Protein AF-A0A4R5CZ06-F1 (afdb_monomer_lite)

Secondary structure (DSSP, 8-state):
-PPPPPTT-----HHHHHHHHHHHTPPPHHHHHHHHHHHHHHHHHHHHHT---SSHHHHHHHHHHHHHHHHHHHHHHHHS-GGGHHHHHHHHHHHHHHHHHHHHHHT-TTTTTS------S-HHHHHHHHHHHHHHHHHHHH-TT---TTS---S-HHHHHHHHHHHHHH-S-GGGHHHHHHHHHHHHHHHHHHHHHHTS---HHHHHHHHHHHHT-GGGT-TT---THHHHHHHHHHHHHHHHH--SHHHHHHHHHHHHHHHHTT-TTHHHHHHHHHHHHHHHH---SSHHHHHHHHHHHHHHHHHHHHHHHHHH--HHHHHHHHHHHS--GGGHHHHHHHHHH-S-SGGGGGGTTT-GGGGGGHHHHHHHHHHHHHHHHHHHTHHHHTSGGG--HHHHHHHHHHHHHHHSTT--HHHHHHHHHHHHHHHHHHH-HHHHHHHHHHHHHHHHHHHHHHHHHHTT--GGGG--

pLDDT: mean 82.9, std 16.6, range [28.89, 98.5]

Radius of gyration: 23.5 Å; chains: 1; bounding box: 61×63×67 Å

Sequence (472 aa):
MEKHITRNGIMINNGQLSTLMNRKLSYSVWEYILRLSTVALLALISFVLLSNKTNALNSFIWSSIAFLIITIFSTLILLKSPKWLWLFVSAYLIKLTIGLVHYLYFIDPLYFESSGGYKALTYEFESVFDGIITFANLKLDHGIFYFESSVIEASHPEILSLISIPFMFFGDYVLTISPINSFFSLLISINIFLISKYKYKFSDKTLKYIALVTAFFPITLLSSLLWRDVVGISFMSIGLTLIYFAKRSVTQYLMLIVACYLFYLHRSIYPILLLLAYVIDIVLNQNNKRKGIDLLYRILTIVFVIVLLPLIINLANTEANESMAGGIFNFNILILPVKILLGIIGPFPWINFLLYESIPAYAYQLQDYFQGTFNIAFVICFILFRKKYFKKENLNLLNLMGLFLIISGLFNSFMHMPYVAFGFMFLTPLLLTEINLSKFKKIYIYSFIALVLLNLIIIVVIGNLGISSLWK

Foldseek 3Di:
DDFDDDPPRDRDDPVNVVVVVLVVQADALVLQVVLVVVLVVLLLVLLVVLFDAPFQVSLLVSLLVSLLVSQQSSCCSLVVDCPCNCVLSVLLVQLLVLLVCLCCVQPNVCCRVDRLADDPLDPVLVLLLVLLQVLLVVCLVVNLPDDDPPPGPDQQSVLSNVVSSSCNRSHSHLSSQLSVLLNLLLLLLSLLLLCCCRVVVDDPVLSVQSSNCSSCPLLSSNRSDSDSQSNLLSLLSSLVSSLSNHPDLVSNLVSLVSNLVSNVSNPLCLNVLLLVLQLLQLVLPDDDPDPVVSVVSSVVSVVSSVVCVVVSVVSSDDPVNVVQVVLLVPDDPVCLVVLLLCLLQDDPDLVVLVCCVVNVSSSSCPSVNLNSLLSQLVVVLCVVQVVQCPDSVNSHSLLSSLVSQLVVLSSGNVNDSVSNSSSVSSCSSSSCVRPNPVRSVVSSVVSSVVSVVVSVCCCVPVPPPTVVNVVD

Structure (mmCIF, N/CA/C/O backbone):
data_AF-A0A4R5CZ06-F1
#
_entry.id   AF-A0A4R5CZ06-F1
#
loop_
_atom_site.group_PDB
_atom_site.id
_atom_site.type_symbol
_atom_site.label_atom_id
_atom_site.label_alt_id
_atom_site.label_comp_id
_atom_site.label_asym_id
_atom_site.label_entity_id
_atom_site.label_seq_id
_atom_site.pdbx_PDB_ins_code
_atom_site.Cartn_x
_atom_site.Cartn_y
_atom_site.Cartn_z
_atom_site.occupancy
_atom_site.B_iso_or_equiv
_atom_site.auth_seq_id
_atom_site.auth_comp_id
_atom_site.auth_asym_id
_atom_site.auth_atom_id
_atom_site.pdbx_PDB_model_num
ATOM 1 N N . MET A 1 1 ? -32.313 -16.278 30.819 1.00 38.03 1 MET A N 1
ATOM 2 C CA . MET A 1 1 ? -30.905 -16.405 31.261 1.00 38.03 1 MET A CA 1
ATOM 3 C C . MET A 1 1 ? -30.561 -17.888 31.192 1.00 38.03 1 MET A C 1
ATOM 5 O O . MET A 1 1 ? -30.726 -18.598 32.173 1.00 38.03 1 MET A O 1
ATOM 9 N N . GLU A 1 2 ? -30.236 -18.387 29.999 1.00 30.72 2 GLU A N 1
ATOM 10 C CA . GLU A 1 2 ? -30.085 -19.828 29.749 1.00 30.72 2 GLU A CA 1
ATOM 11 C C . GLU A 1 2 ? -28.685 -20.312 30.141 1.00 30.72 2 GLU A C 1
ATOM 13 O O . GLU A 1 2 ? -27.670 -19.745 29.728 1.00 30.72 2 GLU A O 1
ATOM 18 N N . LYS A 1 3 ? -28.641 -21.346 30.987 1.00 30.38 3 LYS A N 1
ATOM 19 C CA . LYS A 1 3 ? -27.424 -22.050 31.402 1.00 30.38 3 LYS A CA 1
ATOM 20 C C . LYS A 1 3 ? -27.294 -23.316 30.558 1.00 30.38 3 LYS A C 1
ATOM 22 O O . LYS A 1 3 ? -28.141 -24.197 30.658 1.00 30.38 3 LYS A O 1
ATOM 27 N N . HIS A 1 4 ? -26.223 -23.434 29.777 1.00 37.31 4 HIS A N 1
ATOM 28 C CA . HIS A 1 4 ? -25.844 -24.704 29.158 1.00 37.31 4 HIS A CA 1
ATOM 29 C C . HIS A 1 4 ? -24.922 -25.488 30.098 1.00 37.31 4 HIS A C 1
ATOM 31 O O . HIS A 1 4 ? -23.858 -25.005 30.481 1.00 37.31 4 HIS A O 1
ATOM 37 N N . ILE A 1 5 ? -25.339 -26.700 30.463 1.00 31.91 5 ILE A N 1
ATOM 38 C CA . ILE A 1 5 ? -24.552 -27.666 31.236 1.00 31.91 5 ILE A CA 1
ATOM 39 C C . ILE A 1 5 ? -23.864 -28.605 30.239 1.00 31.91 5 ILE A C 1
ATOM 41 O O . ILE A 1 5 ? -24.531 -29.272 29.451 1.00 31.91 5 ILE A O 1
ATOM 45 N N . THR A 1 6 ? -22.533 -28.670 30.258 1.00 44.94 6 THR A N 1
ATOM 46 C CA . THR A 1 6 ? -21.778 -29.715 29.546 1.00 44.94 6 THR A CA 1
ATOM 47 C C . THR A 1 6 ? -21.615 -30.961 30.417 1.00 44.94 6 THR A C 1
ATOM 49 O O . THR A 1 6 ? -21.548 -30.856 31.641 1.00 44.94 6 THR A O 1
ATOM 52 N N . ARG A 1 7 ? -21.486 -32.127 29.766 1.00 38.59 7 ARG A N 1
ATOM 53 C CA . ARG A 1 7 ? -21.519 -33.514 30.291 1.00 38.59 7 ARG A CA 1
ATOM 54 C C . ARG A 1 7 ? -20.593 -33.863 31.480 1.00 38.59 7 ARG A C 1
ATOM 56 O O . ARG A 1 7 ? -20.701 -34.968 31.986 1.00 38.59 7 ARG A O 1
ATOM 63 N N . ASN A 1 8 ? -19.754 -32.936 31.954 1.00 40.75 8 ASN A N 1
ATOM 64 C CA . ASN A 1 8 ? -18.817 -33.129 33.072 1.00 40.75 8 ASN A CA 1
ATOM 65 C C . ASN A 1 8 ? -19.073 -32.208 34.286 1.00 40.75 8 ASN A C 1
ATOM 67 O O . ASN A 1 8 ? -18.177 -32.013 35.097 1.00 40.75 8 ASN A O 1
ATOM 71 N N . GLY A 1 9 ? -20.255 -31.600 34.427 1.00 34.81 9 GLY A N 1
ATOM 72 C CA . GLY A 1 9 ? -20.656 -30.938 35.683 1.00 34.81 9 GLY A CA 1
ATOM 73 C C . GLY A 1 9 ? -19.870 -29.677 36.083 1.00 34.81 9 GLY A C 1
ATOM 74 O O . GLY A 1 9 ? -20.131 -29.103 37.136 1.00 34.81 9 GLY A O 1
ATOM 75 N N . ILE A 1 10 ? -18.945 -29.189 35.252 1.00 37.03 10 ILE A N 1
ATOM 76 C CA . ILE A 1 10 ? -18.236 -27.930 35.501 1.00 37.03 10 ILE A CA 1
ATOM 77 C C . ILE A 1 10 ? -19.128 -26.772 35.043 1.00 37.03 10 ILE A C 1
ATOM 79 O O . ILE A 1 10 ? -19.339 -26.567 33.846 1.00 37.03 10 ILE A O 1
ATOM 83 N N . MET A 1 11 ? -19.644 -25.993 35.998 1.00 36.28 11 MET A N 1
ATOM 84 C CA . MET A 1 11 ? -20.287 -24.706 35.724 1.00 36.28 11 MET A CA 1
ATOM 85 C C . MET A 1 11 ? -19.240 -23.711 35.211 1.00 36.28 11 MET A C 1
ATOM 87 O O . MET A 1 11 ? -18.587 -23.018 35.988 1.00 36.28 11 MET A O 1
ATOM 91 N N . ILE A 1 12 ? -19.076 -23.621 33.891 1.00 41.56 12 ILE A N 1
ATOM 92 C CA . ILE A 1 12 ? -18.281 -22.552 33.287 1.00 41.56 12 ILE A CA 1
ATOM 93 C C . ILE A 1 12 ? -19.164 -21.310 33.220 1.00 41.56 12 ILE A C 1
ATOM 95 O O . ILE A 1 12 ? -20.143 -21.252 32.480 1.00 41.56 12 ILE A O 1
ATOM 99 N N . ASN A 1 13 ? -18.815 -20.299 34.010 1.00 38.53 13 ASN A N 1
ATOM 100 C CA . ASN A 1 13 ? -19.482 -19.004 33.969 1.00 38.53 13 ASN A CA 1
ATOM 101 C C . ASN A 1 13 ? -19.377 -18.428 32.538 1.00 38.53 13 ASN A C 1
ATOM 103 O O . ASN A 1 13 ? -18.295 -18.451 31.951 1.00 38.53 13 ASN A O 1
ATOM 107 N N . ASN A 1 14 ? -20.443 -17.850 31.969 1.00 41.47 14 ASN A N 1
ATOM 108 C CA . ASN A 1 14 ? -20.413 -17.260 30.611 1.00 41.47 14 ASN A CA 1
ATOM 109 C C . ASN A 1 14 ? -19.284 -16.208 30.434 1.00 41.47 14 ASN A C 1
ATOM 111 O O . ASN A 1 14 ? -18.740 -16.013 29.342 1.00 41.47 14 ASN A O 1
ATOM 115 N N . GLY A 1 15 ? -18.851 -15.574 31.532 1.00 36.69 15 GLY A N 1
ATOM 116 C CA . GLY A 1 15 ? -17.662 -14.712 31.582 1.00 36.69 15 GLY A CA 1
ATOM 117 C C . GLY A 1 15 ? -16.321 -15.443 31.387 1.00 36.69 15 GLY A C 1
ATOM 118 O O . GLY A 1 15 ? -15.414 -14.895 30.764 1.00 36.69 15 GLY A O 1
ATOM 119 N N . GLN A 1 16 ? -16.186 -16.688 31.851 1.00 33.31 16 GLN A N 1
ATOM 120 C CA . GLN A 1 16 ? -14.999 -17.526 31.635 1.00 33.31 16 GLN A CA 1
ATOM 121 C C . GLN A 1 16 ? -14.945 -18.089 30.211 1.00 33.31 16 GLN A C 1
ATOM 123 O O . GLN A 1 16 ? -13.878 -18.105 29.603 1.00 33.31 16 GLN A O 1
ATOM 128 N N . LEU A 1 17 ? -16.091 -18.464 29.632 1.00 32.53 17 LEU A N 1
ATOM 129 C CA . LEU A 1 17 ? -16.148 -18.944 28.247 1.00 32.53 17 LEU A CA 1
ATOM 130 C C . LEU A 1 17 ? -15.784 -17.830 27.245 1.00 32.53 17 LEU A C 1
ATOM 132 O O . LEU A 1 17 ? -14.984 -18.042 26.335 1.00 32.53 17 LEU A O 1
ATOM 136 N N . SER A 1 18 ? -16.292 -16.609 27.457 1.00 36.97 18 SER A N 1
ATOM 137 C CA . SER A 1 18 ? -15.954 -15.440 26.629 1.00 36.97 18 SER A CA 1
ATOM 138 C C . SER A 1 18 ? -14.500 -14.976 26.789 1.00 36.97 18 SER A C 1
ATOM 140 O O . SER A 1 18 ? -13.892 -14.528 25.817 1.00 36.97 18 SER A O 1
ATOM 142 N N . THR A 1 19 ? -13.895 -15.117 27.973 1.00 36.94 19 THR A N 1
ATOM 143 C CA . THR A 1 19 ? -12.467 -14.813 28.191 1.00 36.94 19 THR A CA 1
ATOM 144 C C . THR A 1 19 ? -11.541 -15.899 27.635 1.00 36.94 19 THR A C 1
ATOM 146 O O . THR A 1 19 ? -10.504 -15.558 27.063 1.00 36.94 19 THR A O 1
ATOM 149 N N . LEU A 1 20 ? -11.926 -17.179 27.694 1.00 28.89 20 LEU A N 1
ATOM 150 C CA . LEU A 1 20 ? -11.224 -18.286 27.027 1.00 28.89 20 LEU A CA 1
ATOM 151 C C . LEU A 1 20 ? -11.308 -18.187 25.494 1.00 28.89 20 LEU A C 1
ATOM 153 O O . LEU A 1 20 ? -10.285 -18.326 24.821 1.00 28.89 20 LEU A O 1
ATOM 157 N N . MET A 1 21 ? -12.478 -17.859 24.932 1.00 32.56 21 MET A N 1
ATOM 158 C CA . MET A 1 21 ? -12.621 -17.591 23.493 1.00 32.56 21 MET A CA 1
ATOM 159 C C . MET A 1 21 ? -11.848 -16.336 23.061 1.00 32.56 21 MET A C 1
ATOM 161 O O . MET A 1 21 ? -11.168 -16.365 22.037 1.00 32.56 21 MET A O 1
ATOM 165 N N . ASN A 1 22 ? -11.862 -15.257 23.856 1.00 40.28 22 ASN A N 1
ATOM 166 C CA . ASN A 1 22 ? -11.060 -14.059 23.574 1.00 40.28 22 ASN A CA 1
ATOM 167 C C . ASN A 1 22 ? -9.542 -14.322 23.662 1.00 40.28 22 ASN A C 1
ATOM 169 O O . ASN A 1 22 ? -8.788 -13.680 22.934 1.00 40.28 22 ASN A O 1
ATOM 173 N N . ARG A 1 23 ? -9.075 -15.263 24.500 1.00 39.94 23 ARG A N 1
ATOM 174 C CA . ARG A 1 23 ? -7.659 -15.681 24.549 1.00 39.94 23 ARG A CA 1
ATOM 175 C C . ARG A 1 23 ? -7.237 -16.481 23.312 1.00 39.94 23 ARG A C 1
ATOM 177 O O . ARG A 1 23 ? -6.145 -16.242 22.808 1.00 39.94 23 ARG A O 1
ATOM 184 N N . LYS A 1 24 ? -8.099 -17.359 22.780 1.00 42.56 24 LYS A N 1
ATOM 185 C CA . LYS A 1 24 ? -7.827 -18.123 21.541 1.00 42.56 24 LYS A CA 1
ATOM 186 C C . LYS A 1 24 ? -7.844 -17.270 20.264 1.00 42.56 24 LYS A C 1
ATOM 188 O O . LYS A 1 24 ? -7.266 -17.675 19.262 1.00 42.56 24 LYS A O 1
ATOM 193 N N . LEU A 1 25 ? -8.473 -16.094 20.296 1.00 52.31 25 LEU A N 1
ATOM 194 C CA . LEU A 1 25 ? -8.629 -15.204 19.139 1.00 52.31 25 LEU A CA 1
ATOM 195 C C . LEU A 1 25 ? -7.724 -13.965 19.172 1.00 52.31 25 LEU A C 1
ATOM 197 O O . LEU A 1 25 ? -7.905 -13.087 18.340 1.00 52.31 25 LEU A O 1
ATOM 201 N N . SER A 1 26 ? -6.781 -13.832 20.110 1.00 63.50 26 SER A N 1
ATOM 202 C CA . SER A 1 26 ? -5.993 -12.597 20.207 1.00 63.50 26 SER A CA 1
ATOM 203 C C . SER A 1 26 ? -4.639 -12.715 19.514 1.00 63.50 26 SER A C 1
ATOM 205 O O . SER A 1 26 ? -3.826 -13.555 19.888 1.00 63.50 26 SER A O 1
ATOM 207 N N . TYR A 1 27 ? -4.388 -11.834 18.551 1.00 81.44 27 TYR A N 1
ATOM 208 C CA . TYR A 1 27 ? -3.060 -11.585 18.004 1.00 81.44 27 TYR A CA 1
ATOM 209 C C . TYR A 1 27 ? -2.334 -10.587 18.917 1.00 81.44 27 TYR A C 1
ATOM 211 O O . TYR A 1 27 ? -2.917 -9.569 19.297 1.00 81.44 27 TYR A O 1
ATOM 219 N N . SER A 1 28 ? -1.109 -10.892 19.347 1.00 91.38 28 SER A N 1
ATOM 220 C CA . SER A 1 28 ? -0.305 -9.947 20.139 1.00 91.38 28 SER A CA 1
ATOM 221 C C . SER A 1 28 ? 0.663 -9.177 19.246 1.00 91.38 28 SER A C 1
ATOM 223 O O . SER A 1 28 ? 1.092 -9.693 18.216 1.00 91.38 28 SER A O 1
ATOM 225 N N . VAL A 1 29 ? 1.034 -7.960 19.652 1.00 94.62 29 VAL A N 1
ATOM 226 C CA . VAL A 1 29 ? 2.010 -7.147 18.908 1.00 94.62 29 VAL A CA 1
ATOM 227 C C . VAL A 1 29 ? 3.356 -7.859 18.743 1.00 94.62 29 VAL A C 1
ATOM 229 O O . VAL A 1 29 ? 3.895 -7.898 17.646 1.00 94.62 29 VAL A O 1
ATOM 232 N N . TRP A 1 30 ? 3.858 -8.511 19.794 1.00 94.81 30 TRP A N 1
ATOM 233 C CA . TRP A 1 30 ? 5.133 -9.232 19.749 1.00 94.81 30 TRP A CA 1
ATOM 234 C C . TRP A 1 30 ? 5.083 -10.452 18.841 1.00 94.81 30 TRP A C 1
ATOM 236 O O . TRP A 1 30 ? 6.024 -10.718 18.104 1.00 94.81 30 TRP A O 1
ATOM 246 N N . GLU A 1 31 ? 3.956 -11.163 18.847 1.00 94.88 31 GLU A N 1
ATOM 247 C CA . GLU A 1 31 ? 3.745 -12.257 17.908 1.00 94.88 31 GLU A CA 1
ATOM 248 C C . GLU A 1 31 ? 3.709 -11.757 16.456 1.00 94.88 31 GLU A C 1
ATOM 250 O O . GLU A 1 31 ? 4.221 -12.432 15.567 1.00 94.88 31 GLU A O 1
ATOM 255 N N . TYR A 1 32 ? 3.130 -10.580 16.205 1.00 96.50 32 TYR A N 1
ATOM 256 C CA . TYR A 1 32 ? 3.140 -9.960 14.881 1.00 96.50 32 TYR A CA 1
ATOM 257 C C . TYR A 1 32 ? 4.533 -9.566 14.427 1.00 96.50 32 TYR A C 1
ATOM 259 O O . TYR A 1 32 ? 4.913 -9.937 13.322 1.00 96.50 32 TYR A O 1
ATOM 267 N N . ILE A 1 33 ? 5.299 -8.907 15.296 1.00 97.06 33 ILE A N 1
ATOM 268 C CA . ILE A 1 33 ? 6.692 -8.553 15.024 1.00 97.06 33 ILE A CA 1
ATOM 269 C C . ILE A 1 33 ? 7.495 -9.812 14.698 1.00 97.06 33 ILE A C 1
ATOM 271 O O . ILE A 1 33 ? 8.095 -9.873 13.636 1.00 97.06 33 ILE A O 1
ATOM 275 N N . LEU A 1 34 ? 7.432 -10.848 15.542 1.00 96.88 34 LEU A N 1
ATOM 276 C CA . LEU A 1 34 ? 8.171 -12.095 15.320 1.00 96.88 34 LEU A CA 1
ATOM 277 C C . LEU A 1 34 ? 7.847 -12.717 13.955 1.00 96.88 34 LEU A C 1
ATOM 279 O O . LEU A 1 34 ? 8.746 -13.095 13.208 1.00 96.88 34 LEU A O 1
ATOM 283 N N . ARG A 1 35 ? 6.557 -12.798 13.620 1.00 96.56 35 ARG A N 1
ATOM 284 C CA . ARG A 1 35 ? 6.080 -13.368 12.356 1.00 96.56 35 ARG A CA 1
ATOM 285 C C . ARG A 1 35 ? 6.487 -12.526 11.148 1.00 96.56 35 ARG A C 1
ATOM 287 O O . ARG A 1 35 ? 6.879 -13.095 10.135 1.00 96.56 35 ARG A O 1
ATOM 294 N N . LEU A 1 36 ? 6.430 -11.200 11.256 1.00 96.62 36 LEU A N 1
ATOM 295 C CA . LEU A 1 36 ? 6.887 -10.290 10.207 1.00 96.62 36 LEU A CA 1
ATOM 296 C C . LEU A 1 36 ? 8.408 -10.388 10.013 1.00 96.62 36 LEU A C 1
ATOM 298 O O . LEU A 1 36 ? 8.866 -10.471 8.879 1.00 96.62 36 LEU A O 1
ATOM 302 N N . SER A 1 37 ? 9.182 -10.482 11.097 1.00 96.69 37 SER A N 1
ATOM 303 C CA . SER A 1 37 ? 10.626 -10.735 11.042 1.00 96.69 37 SER A CA 1
ATOM 304 C C . SER A 1 37 ? 10.942 -12.088 10.401 1.00 96.69 37 SER A C 1
ATOM 306 O O . SER A 1 37 ? 11.886 -12.185 9.626 1.00 96.69 37 SER A O 1
ATOM 308 N N . THR A 1 38 ? 10.134 -13.125 10.659 1.00 96.62 38 THR A N 1
ATOM 309 C CA . THR A 1 38 ? 10.266 -14.419 9.965 1.00 96.62 38 THR A CA 1
ATOM 310 C C . THR A 1 38 ? 10.024 -14.272 8.463 1.00 96.62 38 THR A C 1
ATOM 312 O O . THR A 1 38 ? 10.781 -14.825 7.675 1.00 96.62 38 THR A O 1
ATOM 315 N N . VAL A 1 39 ? 9.011 -13.502 8.049 1.00 96.56 39 VAL A N 1
ATOM 316 C CA . VAL A 1 39 ? 8.754 -13.210 6.627 1.00 96.56 39 VAL A CA 1
ATOM 317 C C . VAL A 1 39 ? 9.926 -12.458 5.990 1.00 96.56 39 VAL A C 1
ATOM 319 O O . VAL A 1 39 ? 10.353 -12.830 4.902 1.00 96.56 39 VAL A O 1
ATOM 322 N N . ALA A 1 40 ? 10.478 -11.448 6.666 1.00 95.81 40 ALA A N 1
ATOM 323 C CA . ALA A 1 40 ? 11.633 -10.698 6.173 1.00 95.81 40 ALA A CA 1
ATOM 324 C C . ALA A 1 40 ? 12.883 -11.585 6.029 1.00 95.81 40 ALA A C 1
ATOM 326 O O . ALA A 1 40 ? 13.570 -11.528 5.012 1.00 95.81 40 ALA A O 1
ATOM 327 N N . LEU A 1 41 ? 13.143 -12.459 7.006 1.00 96.00 41 LEU A N 1
ATOM 328 C CA . LEU A 1 41 ? 14.238 -13.427 6.936 1.00 96.00 41 LEU A CA 1
ATOM 329 C C . LEU A 1 41 ? 14.035 -14.426 5.788 1.00 96.00 41 LEU A C 1
ATOM 331 O O . LEU A 1 41 ? 14.967 -14.695 5.036 1.00 96.00 41 LEU A O 1
ATOM 335 N N . LEU A 1 42 ? 12.814 -14.943 5.618 1.00 95.38 42 LEU A N 1
ATOM 336 C CA . LEU A 1 42 ? 12.468 -15.825 4.501 1.00 95.38 42 LEU A CA 1
ATOM 337 C C . LEU A 1 42 ? 12.636 -15.131 3.150 1.00 95.38 42 LEU A C 1
ATOM 339 O O . LEU A 1 42 ? 13.054 -15.785 2.197 1.00 95.38 42 LEU A O 1
ATOM 343 N N . ALA A 1 43 ? 12.344 -13.832 3.061 1.00 95.50 43 ALA A N 1
ATOM 344 C CA . ALA A 1 43 ? 12.586 -13.059 1.851 1.00 95.50 43 ALA A CA 1
ATOM 345 C C . ALA A 1 43 ? 14.078 -13.019 1.509 1.00 95.50 43 ALA A C 1
ATOM 347 O O . ALA A 1 43 ? 14.447 -13.409 0.406 1.00 95.50 43 ALA A O 1
ATOM 348 N N . LEU A 1 44 ? 14.937 -12.672 2.474 1.00 95.38 44 LEU A N 1
ATOM 349 C CA . LEU A 1 44 ? 16.391 -12.668 2.277 1.00 95.38 44 LEU A CA 1
ATOM 350 C C . LEU A 1 44 ? 16.930 -14.048 1.879 1.00 95.38 44 LEU A C 1
ATOM 352 O O . LEU A 1 44 ? 17.694 -14.153 0.925 1.00 95.38 44 LEU A O 1
ATOM 356 N N . ILE A 1 45 ? 16.492 -15.114 2.558 1.00 96.00 45 ILE A N 1
ATOM 357 C CA . ILE A 1 45 ? 16.879 -16.490 2.212 1.00 96.00 45 ILE A CA 1
ATOM 358 C C . ILE A 1 45 ? 16.427 -16.835 0.786 1.00 96.00 45 ILE A C 1
ATOM 360 O O . ILE A 1 45 ? 17.202 -17.397 0.017 1.00 96.00 45 ILE A O 1
ATOM 364 N N . SER A 1 46 ? 15.196 -16.475 0.413 1.00 96.44 46 SER A N 1
ATOM 365 C CA . SER A 1 46 ? 14.662 -16.739 -0.929 1.00 96.44 46 SER A CA 1
ATOM 366 C C . SER A 1 46 ? 15.443 -15.985 -2.005 1.00 96.44 46 SER A C 1
ATOM 368 O O . SER A 1 46 ? 15.718 -16.556 -3.054 1.00 96.44 46 SER A O 1
ATOM 370 N N . PHE A 1 47 ? 15.839 -14.735 -1.747 1.00 96.56 47 PHE A N 1
ATOM 371 C CA . PHE A 1 47 ? 16.647 -13.949 -2.682 1.00 96.56 47 PHE A CA 1
ATOM 372 C C . PHE A 1 47 ? 18.038 -14.549 -2.880 1.00 96.56 47 PHE A C 1
ATOM 374 O O . PHE A 1 47 ? 18.490 -14.658 -4.012 1.00 96.56 47 PHE A O 1
ATOM 381 N N . VAL A 1 48 ? 18.685 -15.007 -1.804 1.00 95.06 48 VAL A N 1
ATOM 382 C CA . VAL A 1 48 ? 19.993 -15.671 -1.890 1.00 95.06 48 VAL A CA 1
ATOM 383 C C . VAL A 1 48 ? 19.897 -16.988 -2.666 1.00 95.06 48 VAL A C 1
ATOM 385 O O . VAL A 1 48 ? 20.704 -17.225 -3.559 1.00 95.06 48 VAL A O 1
ATOM 388 N N . LEU A 1 49 ? 18.910 -17.837 -2.357 1.00 96.50 49 LEU A N 1
ATOM 389 C CA . LEU A 1 49 ? 18.777 -19.164 -2.974 1.00 96.50 49 LEU A CA 1
ATOM 390 C C . LEU A 1 49 ? 18.342 -19.118 -4.444 1.00 96.50 49 LEU A C 1
ATOM 392 O O . LEU A 1 49 ? 18.677 -20.025 -5.200 1.00 96.50 49 LEU A O 1
ATOM 396 N N . LEU A 1 50 ? 17.575 -18.098 -4.837 1.00 96.56 50 LEU A N 1
ATOM 397 C CA . LEU A 1 50 ? 16.996 -17.974 -6.180 1.00 96.56 50 LEU A CA 1
ATOM 398 C C . LEU A 1 50 ? 17.652 -16.866 -7.014 1.00 96.56 50 LEU A C 1
ATOM 400 O O . LEU A 1 50 ? 17.135 -16.518 -8.071 1.00 96.56 50 LEU A O 1
ATOM 404 N N . SER A 1 51 ? 18.769 -16.307 -6.545 1.00 95.69 51 SER A N 1
ATOM 405 C CA . SER A 1 51 ? 19.512 -15.236 -7.215 1.00 95.69 51 SER A CA 1
ATOM 406 C C . SER A 1 51 ? 19.859 -15.612 -8.659 1.00 95.69 51 SER A C 1
ATOM 408 O O . SER A 1 51 ? 20.524 -16.620 -8.908 1.00 95.69 51 SER A O 1
ATOM 410 N N . ASN A 1 52 ? 19.408 -14.806 -9.623 1.00 92.88 52 ASN A N 1
ATOM 411 C CA . ASN A 1 52 ? 19.726 -14.992 -11.035 1.00 92.88 52 ASN A CA 1
ATOM 412 C C . ASN A 1 52 ? 19.573 -13.676 -11.805 1.00 92.88 52 ASN A C 1
ATOM 414 O O . ASN A 1 52 ? 18.467 -13.162 -11.956 1.00 92.88 52 ASN A O 1
ATOM 418 N N . LYS A 1 53 ? 20.695 -13.182 -12.336 1.00 91.81 53 LYS A N 1
ATOM 419 C CA . LYS A 1 53 ? 20.799 -11.923 -13.088 1.00 91.81 53 LYS A CA 1
ATOM 420 C C . LYS A 1 53 ? 21.323 -12.103 -14.519 1.00 91.81 53 LYS A C 1
ATOM 422 O O . LYS A 1 53 ? 21.909 -11.191 -15.081 1.00 91.81 53 LYS A O 1
ATOM 427 N N . THR A 1 54 ? 21.191 -13.306 -15.083 1.00 91.56 54 THR A N 1
ATOM 428 C CA . THR A 1 54 ? 21.803 -13.656 -16.383 1.00 91.56 54 THR A CA 1
ATOM 429 C C . THR A 1 54 ? 21.182 -12.925 -17.572 1.00 91.56 54 THR A C 1
ATOM 431 O O . THR A 1 54 ? 21.896 -12.538 -18.491 1.00 91.56 54 THR A O 1
ATOM 434 N N . ASN A 1 55 ? 19.859 -12.768 -17.575 1.00 92.62 55 ASN A N 1
ATOM 435 C CA . ASN A 1 55 ? 19.107 -12.003 -18.564 1.00 92.62 55 ASN A CA 1
ATOM 436 C C . ASN A 1 55 ? 17.757 -11.562 -17.971 1.00 92.62 55 ASN A C 1
ATOM 438 O O . ASN A 1 55 ? 17.344 -12.051 -16.913 1.00 92.62 55 ASN A O 1
ATOM 442 N N . ALA A 1 56 ? 17.058 -10.667 -18.673 1.00 93.19 56 ALA A N 1
ATOM 443 C CA . ALA A 1 56 ? 15.792 -10.090 -18.225 1.00 93.19 56 ALA A CA 1
ATOM 444 C C . ALA A 1 56 ? 14.700 -11.146 -17.969 1.00 93.19 56 ALA A C 1
ATOM 446 O O . ALA A 1 56 ? 13.945 -11.044 -17.001 1.00 93.19 56 ALA A O 1
ATOM 447 N N . LEU A 1 57 ? 14.636 -12.191 -18.802 1.00 95.06 57 LEU A N 1
ATOM 448 C CA . LEU A 1 57 ? 13.653 -13.268 -18.663 1.00 95.06 57 LEU A CA 1
ATOM 449 C C . LEU A 1 57 ? 13.895 -14.094 -17.397 1.00 95.06 57 LEU A C 1
ATOM 451 O O . LEU A 1 57 ? 12.979 -14.302 -16.603 1.00 95.06 57 LEU A O 1
ATOM 455 N N . ASN A 1 58 ? 15.134 -14.533 -17.184 1.00 94.88 58 ASN A N 1
ATOM 456 C CA . ASN A 1 58 ? 15.528 -15.295 -16.007 1.00 94.88 58 ASN A CA 1
ATOM 457 C C . ASN A 1 58 ? 15.345 -14.463 -14.739 1.00 94.88 58 ASN A C 1
ATOM 459 O O . ASN A 1 58 ? 14.762 -14.959 -13.777 1.00 94.88 58 ASN A O 1
ATOM 463 N N . SER A 1 59 ? 15.768 -13.198 -14.752 1.00 95.88 59 SER A N 1
ATOM 464 C CA . SER A 1 59 ? 15.544 -12.266 -13.646 1.00 95.88 59 SER A CA 1
ATOM 465 C C . SER A 1 59 ? 14.064 -12.175 -13.276 1.00 95.88 59 SER A C 1
ATOM 467 O O . SER A 1 59 ? 13.690 -12.385 -12.117 1.00 95.88 59 SER A O 1
ATOM 469 N N . PHE A 1 60 ? 13.193 -11.960 -14.266 1.00 96.31 60 PHE A N 1
ATOM 470 C CA . PHE A 1 60 ? 11.754 -11.881 -14.051 1.00 96.31 60 PHE A CA 1
ATOM 471 C C . PHE A 1 60 ? 11.168 -13.191 -13.505 1.00 96.31 60 PHE A C 1
ATOM 473 O O . PHE A 1 60 ? 10.401 -13.165 -12.542 1.00 96.31 60 PHE A O 1
ATOM 480 N N . ILE A 1 61 ? 11.536 -14.345 -14.069 1.00 97.12 61 ILE A N 1
ATOM 481 C CA . ILE A 1 61 ? 11.032 -15.654 -13.623 1.00 97.12 61 ILE A CA 1
ATOM 482 C C . ILE A 1 61 ? 11.466 -15.939 -12.182 1.00 97.12 61 ILE A C 1
ATOM 484 O O . ILE A 1 61 ? 10.629 -16.267 -11.338 1.00 97.12 61 ILE A O 1
ATOM 488 N N . TRP A 1 62 ? 12.756 -15.800 -11.873 1.00 97.88 62 TRP A N 1
ATOM 489 C CA . TRP A 1 62 ? 13.291 -16.145 -10.557 1.00 97.88 62 TRP A CA 1
ATOM 490 C C . TRP A 1 62 ? 12.843 -15.169 -9.468 1.00 97.88 62 TRP A C 1
ATOM 492 O O . TRP A 1 62 ? 12.462 -15.615 -8.381 1.00 97.88 62 TRP A O 1
ATOM 502 N N . SER A 1 63 ? 12.771 -13.868 -9.766 1.00 97.69 63 SER A N 1
ATOM 503 C CA . SER A 1 63 ? 12.181 -12.887 -8.844 1.00 97.69 63 SER A CA 1
ATOM 504 C C . SER A 1 63 ? 10.694 -13.171 -8.601 1.00 97.69 63 SER A C 1
ATOM 506 O O . SER A 1 63 ? 10.244 -13.166 -7.453 1.00 97.69 63 SER A O 1
ATOM 508 N N . SER A 1 64 ? 9.932 -13.522 -9.641 1.00 98.25 64 SER A N 1
ATOM 509 C CA . SER A 1 64 ? 8.521 -13.914 -9.515 1.00 98.25 64 SER A CA 1
ATOM 510 C C . SER A 1 64 ? 8.332 -15.151 -8.634 1.00 98.25 64 SER A C 1
ATOM 512 O O . SER A 1 64 ? 7.451 -15.174 -7.775 1.00 98.25 64 SER A O 1
ATOM 514 N N . ILE A 1 65 ? 9.174 -16.177 -8.793 1.00 98.31 65 ILE A N 1
ATOM 515 C CA . ILE A 1 65 ? 9.133 -17.382 -7.950 1.00 98.31 65 ILE A CA 1
ATOM 516 C C . ILE A 1 65 ? 9.487 -17.035 -6.498 1.00 98.31 65 ILE A C 1
ATOM 518 O O . ILE A 1 65 ? 8.780 -17.461 -5.582 1.00 98.31 65 ILE A O 1
ATOM 522 N N . ALA A 1 66 ? 10.528 -16.228 -6.271 1.00 98.31 66 ALA A N 1
ATOM 523 C CA . ALA A 1 66 ? 10.926 -15.811 -4.930 1.00 98.31 66 ALA A CA 1
ATOM 524 C C . ALA A 1 66 ? 9.785 -15.077 -4.210 1.00 98.31 66 ALA A C 1
ATOM 526 O O . ALA A 1 66 ? 9.401 -15.449 -3.101 1.00 98.31 66 ALA A O 1
ATOM 527 N N . PHE A 1 67 ? 9.165 -14.089 -4.858 1.00 98.38 67 PHE A N 1
ATOM 528 C CA . PHE A 1 67 ? 8.048 -13.346 -4.272 1.00 98.38 67 PHE A CA 1
ATOM 529 C C . PHE A 1 67 ? 6.749 -14.155 -4.175 1.00 98.38 67 PHE A C 1
ATOM 531 O O . PHE A 1 67 ? 5.958 -13.915 -3.257 1.00 98.38 67 PHE A O 1
ATOM 538 N N . LEU A 1 68 ? 6.534 -15.157 -5.030 1.00 98.50 68 LEU A N 1
ATOM 539 C CA . LEU A 1 68 ? 5.444 -16.120 -4.867 1.00 98.50 68 LEU A CA 1
ATOM 540 C C . LEU A 1 68 ? 5.629 -16.955 -3.591 1.00 98.50 68 LEU A C 1
ATOM 542 O O . LEU A 1 68 ? 4.696 -17.074 -2.794 1.00 98.50 68 LEU A O 1
ATOM 546 N N . ILE A 1 69 ? 6.835 -17.483 -3.361 1.00 98.06 69 ILE A N 1
ATOM 547 C CA . ILE A 1 69 ? 7.186 -18.220 -2.139 1.00 98.06 69 ILE A CA 1
ATOM 548 C C . ILE A 1 69 ? 6.974 -17.325 -0.914 1.00 98.06 69 ILE A C 1
ATOM 550 O O . ILE A 1 69 ? 6.271 -17.711 0.024 1.00 98.06 69 ILE A O 1
ATOM 554 N N . ILE A 1 70 ? 7.491 -16.093 -0.948 1.00 98.06 70 ILE A N 1
ATOM 555 C CA . ILE A 1 70 ? 7.305 -15.116 0.132 1.00 98.06 70 ILE A CA 1
ATOM 556 C C . ILE A 1 70 ? 5.813 -14.843 0.363 1.00 98.06 70 ILE A C 1
ATOM 558 O O . ILE A 1 70 ? 5.378 -14.792 1.513 1.00 98.06 70 ILE A O 1
ATOM 562 N N . THR A 1 71 ? 4.996 -14.735 -0.688 1.00 98.25 71 THR A N 1
ATOM 563 C CA . THR A 1 71 ? 3.539 -14.542 -0.576 1.00 98.25 71 THR A CA 1
ATOM 564 C C . THR A 1 71 ? 2.850 -15.730 0.105 1.00 98.25 71 THR A C 1
ATOM 566 O O . THR A 1 71 ? 2.025 -15.533 1.006 1.00 98.25 71 THR A O 1
ATOM 569 N N . ILE A 1 72 ? 3.200 -16.964 -0.278 1.00 97.88 72 ILE A N 1
ATOM 570 C CA . ILE A 1 72 ? 2.677 -18.200 0.326 1.00 97.88 72 ILE A CA 1
ATOM 571 C C . ILE A 1 72 ? 2.983 -18.217 1.825 1.00 97.88 72 ILE A C 1
ATOM 573 O O . ILE A 1 72 ? 2.071 -18.336 2.651 1.00 97.88 72 ILE A O 1
ATOM 577 N N . PHE A 1 73 ? 4.256 -18.038 2.186 1.00 96.56 73 PHE A N 1
ATOM 578 C CA . PHE A 1 73 ? 4.686 -18.062 3.580 1.00 96.56 73 PHE A CA 1
ATOM 579 C C . PHE A 1 73 ? 4.107 -16.900 4.381 1.00 96.56 73 PHE A C 1
ATOM 581 O O . PHE A 1 73 ? 3.601 -17.124 5.478 1.00 96.56 73 PHE A O 1
ATOM 588 N N . SER A 1 74 ? 4.078 -15.686 3.828 1.00 97.00 74 SER A N 1
ATOM 589 C CA . SER A 1 74 ? 3.462 -14.522 4.479 1.00 97.00 74 SER A CA 1
ATOM 590 C C . SER A 1 74 ? 2.002 -14.782 4.814 1.00 97.00 74 SER A C 1
ATOM 592 O O . SER A 1 74 ? 1.566 -14.523 5.934 1.00 97.00 74 SER A O 1
ATOM 594 N N . THR A 1 75 ? 1.250 -15.370 3.883 1.00 96.69 75 THR A N 1
ATOM 595 C CA . THR A 1 75 ? -0.166 -15.678 4.095 1.00 96.69 75 THR A CA 1
ATOM 596 C C . THR A 1 75 ? -0.351 -16.722 5.197 1.00 96.69 75 THR A C 1
ATOM 598 O O . THR A 1 75 ? -1.154 -16.523 6.111 1.00 96.69 75 THR A O 1
ATOM 601 N N . LEU A 1 76 ? 0.415 -17.817 5.164 1.00 95.44 76 LEU A N 1
ATOM 602 C CA . LEU A 1 76 ? 0.329 -18.885 6.166 1.00 95.44 76 LEU A CA 1
ATOM 603 C C . LEU A 1 76 ? 0.761 -18.411 7.560 1.00 95.44 76 LEU A C 1
ATOM 605 O O . LEU A 1 76 ? 0.059 -18.655 8.547 1.00 95.44 76 LEU A O 1
ATOM 609 N N . ILE A 1 77 ? 1.891 -17.707 7.635 1.00 94.88 77 ILE A N 1
ATOM 610 C CA . ILE A 1 77 ? 2.507 -17.257 8.882 1.00 94.88 77 ILE A CA 1
ATOM 611 C C . ILE A 1 77 ? 1.687 -16.126 9.509 1.00 94.88 77 ILE A C 1
ATOM 613 O O . ILE A 1 77 ? 1.394 -16.199 10.704 1.00 94.88 77 ILE A O 1
ATOM 617 N N . LEU A 1 78 ? 1.288 -15.103 8.747 1.00 95.81 78 LEU A N 1
ATOM 618 C CA . LEU A 1 78 ? 0.586 -13.940 9.298 1.00 95.81 78 LEU A CA 1
ATOM 619 C C . LEU A 1 78 ? -0.897 -14.235 9.572 1.00 95.81 78 LEU A C 1
ATOM 621 O O . LEU A 1 78 ? -1.413 -13.872 10.628 1.00 95.81 78 LEU A O 1
ATOM 625 N N . LEU A 1 79 ? -1.608 -14.937 8.681 1.00 93.25 79 LEU A N 1
ATOM 626 C CA . LEU A 1 79 ? -3.049 -15.177 8.872 1.00 93.25 79 LEU A CA 1
ATOM 627 C C . LEU A 1 79 ? -3.369 -16.361 9.792 1.00 93.25 79 LEU A C 1
ATOM 629 O O . LEU A 1 79 ? -4.511 -16.465 10.264 1.00 93.25 79 LEU A O 1
ATOM 633 N N . LYS A 1 80 ? -2.389 -17.240 10.056 1.00 89.44 80 LYS A N 1
ATOM 634 C CA . LYS A 1 80 ? -2.533 -18.483 10.840 1.00 89.44 80 LYS A CA 1
ATOM 635 C C . LYS A 1 80 ? -3.634 -19.409 10.311 1.00 89.44 80 LYS A C 1
ATOM 637 O O . LYS A 1 80 ? -4.285 -20.118 11.078 1.00 89.44 80 LYS A O 1
ATOM 642 N N . SER A 1 81 ? -3.935 -19.343 9.016 1.00 85.62 81 SER A N 1
ATOM 643 C CA . SER A 1 81 ? -5.034 -20.109 8.435 1.00 85.62 81 SER A CA 1
ATOM 644 C C . SER A 1 81 ? -4.792 -20.375 6.951 1.00 85.62 81 SER A C 1
ATOM 646 O O . SER A 1 81 ? -4.739 -19.419 6.175 1.00 85.62 81 SER A O 1
ATOM 648 N N . PRO A 1 82 ? -4.727 -21.653 6.529 1.00 90.81 82 PRO A N 1
ATOM 649 C CA . PRO A 1 82 ? -4.522 -22.002 5.125 1.00 90.81 82 PRO A CA 1
ATOM 650 C C . PRO A 1 82 ? -5.741 -21.676 4.252 1.00 90.81 82 PRO A C 1
ATOM 652 O O . PRO A 1 82 ? -5.615 -21.578 3.038 1.00 90.81 82 PRO A O 1
ATOM 655 N N . LYS A 1 83 ? -6.917 -21.441 4.856 1.00 93.19 83 LYS A N 1
ATOM 656 C CA . LYS A 1 83 ? -8.172 -21.122 4.153 1.00 93.19 83 LYS A CA 1
ATOM 657 C C . LYS A 1 83 ? -8.038 -19.945 3.180 1.00 93.19 83 LYS A C 1
ATOM 659 O O . LYS A 1 83 ? -8.744 -19.898 2.178 1.00 93.19 83 LYS A O 1
ATOM 664 N N . TRP A 1 84 ? -7.164 -18.992 3.489 1.00 94.81 84 TRP A N 1
ATOM 665 C CA . TRP A 1 84 ? -6.988 -17.768 2.708 1.00 94.81 84 TRP A CA 1
ATOM 666 C C . TRP A 1 84 ? -5.831 -17.851 1.710 1.00 94.81 84 TRP A C 1
ATOM 668 O O . TRP A 1 84 ? -5.703 -16.951 0.888 1.00 94.81 84 TRP A O 1
ATOM 678 N N . LEU A 1 85 ? -5.028 -18.923 1.746 1.00 96.56 85 LEU A N 1
ATOM 679 C CA . LEU A 1 85 ? -3.815 -19.070 0.938 1.00 96.56 85 LEU A CA 1
ATOM 680 C C . LEU A 1 85 ? -4.087 -18.835 -0.547 1.00 96.56 85 LEU A C 1
ATOM 682 O O . LEU A 1 85 ? -3.492 -17.951 -1.155 1.00 96.56 85 LEU A O 1
ATOM 686 N N . TRP A 1 86 ? -5.038 -19.580 -1.106 1.00 96.44 86 TRP A N 1
ATOM 687 C CA . TRP A 1 86 ? -5.335 -19.520 -2.532 1.00 96.44 86 TRP A CA 1
ATOM 688 C C . TRP A 1 86 ? -5.889 -18.169 -2.980 1.00 96.44 86 TRP A C 1
ATOM 690 O O . TRP A 1 86 ? -5.629 -17.769 -4.103 1.00 96.44 86 TRP A O 1
ATOM 700 N N . LEU A 1 87 ? -6.571 -17.416 -2.108 1.00 97.25 87 LEU A N 1
ATOM 701 C CA . LEU A 1 87 ? -7.004 -16.059 -2.452 1.00 97.25 87 LEU A CA 1
ATOM 702 C C . LEU A 1 87 ? -5.794 -15.156 -2.719 1.00 97.25 87 LEU A C 1
ATOM 704 O O . LEU A 1 87 ? -5.763 -14.473 -3.738 1.00 97.25 87 LEU A O 1
ATOM 708 N N . PHE A 1 88 ? -4.803 -15.167 -1.825 1.00 98.06 88 PHE A N 1
ATOM 709 C CA . PHE A 1 88 ? -3.615 -14.320 -1.952 1.00 98.06 88 PHE A CA 1
ATOM 710 C C . PHE A 1 88 ? -2.657 -14.820 -3.039 1.00 98.06 88 PHE A C 1
ATOM 712 O O . PHE A 1 88 ? -2.130 -14.006 -3.789 1.00 98.06 88 PHE A O 1
ATOM 719 N N . VAL A 1 89 ? -2.496 -16.137 -3.195 1.00 98.00 89 VAL A N 1
ATOM 720 C CA . VAL A 1 89 ? -1.701 -16.726 -4.286 1.00 98.00 89 VAL A CA 1
ATOM 721 C C . VAL A 1 89 ? -2.308 -16.401 -5.651 1.00 98.00 89 VAL A C 1
ATOM 723 O O . VAL A 1 89 ? -1.605 -15.912 -6.530 1.00 98.00 89 VAL A O 1
ATOM 726 N N . SER A 1 90 ? -3.616 -16.603 -5.834 1.00 98.06 90 SER A N 1
ATOM 727 C CA . SER A 1 90 ? -4.277 -16.249 -7.094 1.00 98.06 90 SER A CA 1
ATOM 728 C C . SER A 1 90 ? -4.214 -14.748 -7.360 1.00 98.06 90 SER A C 1
ATOM 730 O O . SER A 1 90 ? -3.969 -14.349 -8.493 1.00 98.06 90 SER A O 1
ATOM 732 N N . ALA A 1 91 ? -4.385 -13.907 -6.334 1.00 98.00 91 ALA A N 1
ATOM 733 C CA . ALA A 1 91 ? -4.249 -12.464 -6.494 1.00 98.00 91 ALA A CA 1
ATOM 734 C C . ALA A 1 91 ? -2.827 -12.055 -6.904 1.00 98.00 91 ALA A C 1
ATOM 736 O O . ALA A 1 91 ? -2.683 -11.205 -7.774 1.00 98.00 91 ALA A O 1
ATOM 737 N N . TYR A 1 92 ? -1.793 -12.687 -6.342 1.00 98.50 92 TYR A N 1
ATOM 738 C CA . TYR A 1 92 ? -0.404 -12.445 -6.735 1.00 98.50 92 TYR A CA 1
ATOM 739 C C . TYR A 1 92 ? -0.189 -12.756 -8.215 1.00 98.50 92 TYR A C 1
ATOM 741 O O . TYR A 1 92 ? 0.248 -11.888 -8.965 1.00 98.50 92 TYR A O 1
ATOM 749 N N . LEU A 1 93 ? -0.567 -13.966 -8.641 1.00 98.31 93 LEU A N 1
ATOM 750 C CA . LEU A 1 93 ? -0.386 -14.413 -10.021 1.00 98.31 93 LEU A CA 1
ATOM 751 C C . LEU A 1 93 ? -1.151 -13.524 -11.005 1.00 98.31 93 LEU A C 1
ATOM 753 O O . LEU A 1 93 ? -0.576 -13.080 -11.989 1.00 98.31 93 LEU A O 1
ATOM 757 N N . ILE A 1 94 ? -2.411 -13.189 -10.712 1.00 97.88 94 ILE A N 1
ATOM 758 C CA . ILE A 1 94 ? -3.217 -12.322 -11.581 1.00 97.88 94 ILE A CA 1
ATOM 759 C C . ILE A 1 94 ? -2.583 -10.930 -11.710 1.00 97.88 94 ILE A C 1
ATOM 761 O O . ILE A 1 94 ? -2.482 -10.413 -12.818 1.00 97.88 94 ILE A O 1
ATOM 765 N N . LYS A 1 95 ? -2.129 -10.320 -10.609 1.00 96.06 95 LYS A N 1
ATOM 766 C CA . LYS A 1 95 ? -1.504 -8.984 -10.636 1.00 96.06 95 LYS A CA 1
ATOM 767 C C . LYS A 1 95 ? -0.159 -8.976 -11.350 1.00 96.06 95 LYS A C 1
ATOM 769 O O . LYS A 1 95 ? 0.151 -8.017 -12.056 1.00 96.06 95 LYS A O 1
ATOM 774 N N . LEU A 1 96 ? 0.625 -10.035 -11.176 1.00 97.12 96 LEU A N 1
ATOM 775 C CA . LEU A 1 96 ? 1.883 -10.223 -11.882 1.00 97.12 96 LEU A CA 1
ATOM 776 C C . LEU A 1 96 ? 1.632 -10.363 -13.390 1.00 97.12 96 LEU A C 1
ATOM 778 O O . LEU A 1 96 ? 2.248 -9.654 -14.176 1.00 97.12 96 LEU A O 1
ATOM 782 N N . THR A 1 97 ? 0.668 -11.197 -13.795 1.00 96.94 97 THR A N 1
ATOM 783 C CA . THR A 1 97 ? 0.297 -11.368 -15.207 1.00 96.94 97 THR A CA 1
ATOM 784 C C . THR A 1 97 ? -0.237 -10.076 -15.819 1.00 96.94 97 THR A C 1
ATOM 786 O O . THR A 1 97 ? 0.198 -9.707 -16.903 1.00 96.94 97 THR A O 1
ATOM 789 N N . ILE A 1 98 ? -1.139 -9.361 -15.138 1.00 94.94 98 ILE A N 1
ATOM 790 C CA . ILE A 1 98 ? -1.667 -8.080 -15.631 1.00 94.94 98 ILE A CA 1
ATOM 791 C C . ILE A 1 98 ? -0.535 -7.058 -15.793 1.00 94.94 98 ILE A C 1
ATOM 793 O O . ILE A 1 98 ? -0.476 -6.389 -16.819 1.00 94.94 98 ILE A O 1
ATOM 797 N N . GLY A 1 99 ? 0.372 -6.948 -14.815 1.00 93.56 99 GLY A N 1
ATOM 798 C CA . GLY A 1 99 ? 1.522 -6.044 -14.901 1.00 93.56 99 GLY A CA 1
ATOM 799 C C . GLY A 1 99 ? 2.476 -6.407 -16.038 1.00 93.56 99 GLY A C 1
ATOM 800 O O . GLY A 1 99 ? 2.881 -5.530 -16.793 1.00 93.56 99 GLY A O 1
ATOM 801 N N . LEU A 1 100 ? 2.782 -7.696 -16.208 1.00 94.81 100 LEU A N 1
ATOM 802 C CA . LEU A 1 100 ? 3.616 -8.182 -17.306 1.00 94.81 100 LEU A CA 1
ATOM 803 C C . LEU A 1 100 ? 2.991 -7.869 -18.669 1.00 94.81 100 LEU A C 1
ATOM 805 O O . LEU A 1 100 ? 3.652 -7.288 -19.523 1.00 94.81 100 LEU A O 1
ATOM 809 N N . VAL A 1 101 ? 1.714 -8.219 -18.864 1.00 94.12 101 VAL A N 1
ATOM 810 C CA . VAL A 1 101 ? 0.988 -7.952 -20.116 1.00 94.12 101 VAL A CA 1
ATOM 811 C C . VAL A 1 101 ? 0.940 -6.456 -20.393 1.00 94.12 101 VAL A C 1
ATOM 813 O O . VAL A 1 101 ? 1.211 -6.042 -21.513 1.00 94.12 101 VAL A O 1
ATOM 816 N N . HIS A 1 102 ? 0.645 -5.644 -19.377 1.00 90.88 102 HIS A N 1
ATOM 817 C CA . HIS A 1 102 ? 0.643 -4.194 -19.509 1.00 90.88 102 HIS A CA 1
ATOM 818 C C . HIS A 1 102 ? 2.006 -3.672 -19.985 1.00 90.88 102 HIS A C 1
ATOM 820 O O . HIS A 1 102 ? 2.071 -2.897 -20.934 1.00 90.88 102 HIS A O 1
ATOM 826 N N . TYR A 1 103 ? 3.099 -4.111 -19.361 1.00 89.75 103 TYR A N 1
ATOM 827 C CA . TYR A 1 103 ? 4.434 -3.644 -19.724 1.00 89.75 103 TYR A CA 1
ATOM 828 C C . TYR A 1 103 ? 4.847 -4.084 -21.133 1.00 89.75 103 TYR A C 1
ATOM 830 O O . TYR A 1 103 ? 5.272 -3.260 -21.937 1.00 89.75 103 TYR A O 1
ATOM 838 N N . LEU A 1 104 ? 4.678 -5.365 -21.464 1.00 90.50 104 LEU A N 1
ATOM 839 C CA . LEU A 1 104 ? 5.061 -5.874 -22.780 1.00 90.50 104 LEU A CA 1
ATOM 840 C C . LEU A 1 104 ? 4.202 -5.279 -23.898 1.00 90.50 104 LEU A C 1
ATOM 842 O O . LEU A 1 104 ? 4.710 -4.995 -24.972 1.00 90.50 104 LEU A O 1
ATOM 846 N N . TYR A 1 105 ? 2.906 -5.074 -23.663 1.00 87.81 105 TYR A N 1
ATOM 847 C CA . TYR A 1 105 ? 2.017 -4.556 -24.699 1.00 87.81 105 TYR A CA 1
ATOM 848 C C . TYR A 1 105 ? 2.187 -3.049 -24.917 1.00 87.81 105 TYR A C 1
ATOM 850 O O . TYR A 1 105 ? 2.260 -2.602 -26.057 1.00 87.81 105 TYR A O 1
ATOM 858 N N . PHE A 1 106 ? 2.246 -2.258 -23.840 1.00 82.25 106 PHE A N 1
ATOM 859 C CA . PHE A 1 106 ? 2.196 -0.797 -23.948 1.00 82.25 106 PHE A CA 1
ATOM 860 C C . PHE A 1 106 ? 3.565 -0.105 -23.910 1.00 82.25 106 PHE A C 1
ATOM 862 O O . PHE A 1 106 ? 3.638 1.074 -24.247 1.00 82.25 106 PHE A O 1
ATOM 869 N N . ILE A 1 107 ? 4.629 -0.782 -23.461 1.00 83.12 107 ILE A N 1
ATOM 870 C CA . ILE A 1 107 ? 5.911 -0.127 -23.146 1.00 83.12 107 ILE A CA 1
ATOM 871 C C . ILE A 1 107 ? 7.063 -0.741 -23.924 1.00 83.12 107 ILE A C 1
ATOM 873 O O . ILE A 1 107 ? 7.742 -0.040 -24.674 1.00 83.12 107 ILE A O 1
ATOM 877 N N . ASP A 1 108 ? 7.311 -2.036 -23.735 1.00 85.50 108 ASP A N 1
ATOM 878 C CA . ASP A 1 108 ? 8.430 -2.706 -24.388 1.00 85.50 108 ASP A CA 1
ATOM 879 C C . ASP A 1 108 ? 8.094 -4.145 -24.808 1.00 85.50 108 ASP A C 1
ATOM 881 O O . ASP A 1 108 ? 8.339 -5.089 -24.051 1.00 85.50 108 ASP A O 1
ATOM 885 N N . PRO A 1 109 ? 7.580 -4.339 -26.038 1.00 87.12 109 PRO A N 1
ATOM 886 C CA . PRO A 1 109 ? 7.274 -5.666 -26.573 1.00 87.12 109 PRO A CA 1
ATOM 887 C C . PRO A 1 109 ? 8.491 -6.582 -26.699 1.00 87.12 109 PRO A C 1
ATOM 889 O O . PRO A 1 109 ? 8.348 -7.800 -26.634 1.00 87.12 109 PRO A O 1
ATOM 892 N N . LEU A 1 110 ? 9.688 -6.006 -26.856 1.00 88.94 110 LEU A N 1
ATOM 893 C CA . LEU A 1 110 ? 10.943 -6.739 -27.041 1.00 88.94 110 LEU A CA 1
ATOM 894 C C . LEU A 1 110 ? 11.762 -6.820 -25.747 1.00 88.94 110 LEU A C 1
ATOM 896 O O . LEU A 1 110 ? 12.948 -7.131 -25.790 1.00 88.94 110 LEU A O 1
ATOM 900 N N . TYR A 1 111 ? 11.153 -6.551 -24.588 1.00 90.62 111 TYR A N 1
ATOM 901 C CA . TYR A 1 111 ? 11.846 -6.467 -23.299 1.00 90.62 111 TYR A CA 1
ATOM 902 C C . TYR A 1 111 ? 12.751 -7.669 -22.988 1.00 90.62 111 TYR A C 1
ATOM 904 O O . TYR A 1 111 ? 13.868 -7.506 -22.504 1.00 90.62 111 TYR A O 1
ATOM 912 N N . PHE A 1 112 ? 12.281 -8.888 -23.268 1.00 92.25 112 PHE A N 1
ATOM 913 C CA . PHE A 1 112 ? 13.047 -10.109 -22.994 1.00 92.25 112 PHE A CA 1
ATOM 914 C C . PHE A 1 112 ? 14.113 -10.425 -24.048 1.00 92.25 112 PHE A C 1
ATOM 916 O O . PHE A 1 112 ? 14.979 -11.260 -23.794 1.00 92.25 112 PHE A O 1
ATOM 923 N N . GLU A 1 113 ? 14.053 -9.767 -25.204 1.00 87.00 113 GLU A N 1
ATOM 924 C CA . GLU A 1 113 ? 15.027 -9.886 -26.293 1.00 87.00 113 GLU A CA 1
ATOM 925 C C . GLU A 1 113 ? 16.067 -8.750 -26.256 1.00 87.00 113 GLU A C 1
ATOM 927 O O . GLU A 1 113 ? 17.114 -8.845 -26.896 1.00 87.00 113 GLU A O 1
ATOM 932 N N . SER A 1 114 ? 15.795 -7.680 -25.501 1.00 81.69 114 SER A N 1
ATOM 933 C CA . SER A 1 114 ? 16.640 -6.492 -25.359 1.00 81.69 114 SER A CA 1
ATOM 934 C C . SER A 1 114 ? 17.529 -6.545 -24.104 1.00 81.69 114 SER A C 1
ATOM 936 O O . SER A 1 114 ? 17.629 -7.563 -23.417 1.00 81.69 114 SER A O 1
ATOM 938 N N . SER A 1 115 ? 18.197 -5.430 -23.779 1.00 74.56 115 SER A N 1
ATOM 939 C CA . SER A 1 115 ? 19.005 -5.297 -22.557 1.00 74.56 115 SER A CA 1
ATOM 940 C C . SER A 1 115 ? 18.182 -5.369 -21.264 1.00 74.56 115 SER A C 1
ATOM 942 O O . SER A 1 115 ? 18.765 -5.497 -20.191 1.00 74.56 115 SER A O 1
ATOM 944 N N . GLY A 1 116 ? 16.847 -5.271 -21.340 1.00 69.69 116 GLY A N 1
ATOM 945 C CA . GLY A 1 116 ? 15.942 -5.294 -20.185 1.00 69.69 116 GLY A CA 1
ATOM 946 C C . GLY A 1 116 ? 16.053 -4.084 -19.244 1.00 69.69 116 GLY A C 1
ATOM 947 O O . GLY A 1 116 ? 15.469 -4.099 -18.152 1.00 69.69 116 GLY A O 1
ATOM 948 N N . GLY A 1 117 ? 16.801 -3.056 -19.661 1.00 69.31 117 GLY A N 1
ATOM 949 C CA . GLY A 1 117 ? 16.917 -1.774 -18.971 1.00 69.31 117 GLY A CA 1
ATOM 950 C C . GLY A 1 117 ? 15.654 -0.919 -19.104 1.00 69.31 117 GLY A C 1
ATOM 951 O O . GLY A 1 117 ? 14.735 -1.237 -19.861 1.00 69.31 117 GLY A O 1
ATOM 952 N N . TYR A 1 118 ? 15.595 0.178 -18.349 1.00 69.25 118 TYR A N 1
ATOM 953 C CA . TYR A 1 118 ? 14.459 1.093 -18.404 1.00 69.25 118 TYR A CA 1
ATOM 954 C C . TYR A 1 118 ? 14.453 1.918 -19.683 1.00 69.25 118 TYR A C 1
ATOM 956 O O . TYR A 1 118 ? 15.408 2.621 -19.995 1.00 69.25 118 TYR A O 1
ATOM 964 N N . LYS A 1 119 ? 13.338 1.858 -20.415 1.00 69.25 119 LYS A N 1
ATOM 965 C CA . LYS A 1 119 ? 13.020 2.847 -21.442 1.00 69.25 119 LYS A CA 1
ATOM 966 C C . LYS A 1 119 ? 12.424 4.057 -20.735 1.00 69.25 119 LYS A C 1
ATOM 968 O O . LYS A 1 119 ? 11.352 3.941 -20.148 1.00 69.25 119 LYS A O 1
ATOM 973 N N . ALA A 1 120 ? 13.123 5.188 -20.762 1.00 60.50 120 ALA A N 1
ATOM 974 C CA . ALA A 1 120 ? 12.683 6.412 -20.104 1.00 60.50 120 ALA A CA 1
ATOM 975 C C . ALA A 1 120 ? 11.333 6.888 -20.669 1.00 60.50 120 ALA A C 1
ATOM 977 O O . ALA A 1 120 ? 11.242 7.342 -21.808 1.00 60.50 120 ALA A O 1
ATOM 978 N N . LEU A 1 121 ? 10.267 6.750 -19.873 1.00 62.78 121 LEU A N 1
ATOM 979 C CA . LEU A 1 121 ? 8.916 7.211 -20.228 1.00 62.78 121 LEU A CA 1
ATOM 980 C C . LEU A 1 121 ? 8.641 8.617 -19.683 1.00 62.78 121 LEU A C 1
ATOM 982 O O . LEU A 1 121 ? 7.994 9.422 -20.347 1.00 62.78 121 LEU A O 1
ATOM 986 N N . THR A 1 122 ? 9.142 8.913 -18.479 1.00 63.72 122 THR A N 1
ATOM 987 C CA . THR A 1 122 ? 9.207 10.258 -17.890 1.00 63.72 122 THR A CA 1
ATOM 988 C C . THR A 1 122 ? 10.424 10.356 -16.965 1.00 63.72 122 THR A C 1
ATOM 990 O O . THR A 1 122 ? 10.866 9.346 -16.410 1.00 63.72 122 THR A O 1
ATOM 993 N N . TYR A 1 123 ? 10.908 11.582 -16.755 1.00 59.44 123 TYR A N 1
ATOM 994 C CA . TYR A 1 123 ? 12.048 11.892 -15.883 1.00 59.44 123 TYR A CA 1
ATOM 995 C C . TYR A 1 123 ? 11.858 11.412 -14.425 1.00 59.44 123 TYR A C 1
ATOM 997 O O . TYR A 1 123 ? 12.798 10.955 -13.777 1.00 59.44 123 TYR A O 1
ATOM 1005 N N . GLU A 1 124 ? 10.625 11.449 -13.901 1.00 62.62 124 GLU A N 1
ATOM 1006 C CA . GLU A 1 124 ? 10.328 11.010 -12.526 1.00 62.62 124 GLU A CA 1
ATOM 1007 C C . GLU A 1 124 ? 10.536 9.499 -12.344 1.00 62.62 124 GLU A C 1
ATOM 1009 O O . GLU A 1 124 ? 11.129 9.063 -11.363 1.00 62.62 124 GLU A O 1
ATOM 1014 N N . PHE A 1 125 ? 10.094 8.683 -13.299 1.00 73.75 125 PHE A N 1
ATOM 1015 C CA . PHE A 1 125 ? 10.292 7.235 -13.222 1.00 73.75 125 PHE A CA 1
ATOM 1016 C C . PHE A 1 125 ? 11.749 6.817 -13.444 1.00 73.75 125 PHE A C 1
ATOM 1018 O O . PHE A 1 125 ? 12.199 5.838 -12.852 1.00 73.75 125 PHE A O 1
ATOM 1025 N N . GLU A 1 126 ? 12.463 7.548 -14.300 1.00 76.44 126 GLU A N 1
ATOM 1026 C CA . GLU A 1 126 ? 13.880 7.321 -14.588 1.00 76.44 126 GLU A CA 1
ATOM 1027 C C . GLU A 1 126 ? 14.727 7.547 -13.331 1.00 76.44 126 GLU A C 1
ATOM 1029 O O . GLU A 1 126 ? 15.376 6.618 -12.863 1.00 76.44 126 GLU A O 1
ATOM 1034 N N . SER A 1 127 ? 14.580 8.707 -12.680 1.00 78.12 127 SER A N 1
ATOM 1035 C CA . SER A 1 127 ? 15.271 9.009 -11.414 1.00 78.12 127 SER A CA 1
ATOM 1036 C C . SER A 1 127 ? 14.997 7.993 -10.293 1.00 78.12 127 SER A C 1
ATOM 1038 O O . SER A 1 127 ? 15.894 7.666 -9.513 1.00 78.12 127 SER A O 1
ATOM 1040 N N . VAL A 1 128 ? 13.776 7.446 -10.209 1.00 83.81 128 VAL A N 1
ATOM 1041 C CA . VAL A 1 128 ? 13.444 6.383 -9.244 1.00 83.81 128 VAL A CA 1
ATOM 1042 C C . VAL A 1 128 ? 14.199 5.093 -9.563 1.00 83.81 128 VAL A C 1
ATOM 1044 O O . VAL A 1 128 ? 14.730 4.458 -8.650 1.00 83.81 128 VAL A O 1
ATOM 1047 N N . PHE A 1 129 ? 14.241 4.691 -10.833 1.00 87.62 129 PHE A N 1
ATOM 1048 C CA . PHE A 1 129 ? 14.919 3.469 -11.257 1.00 87.62 129 PHE A CA 1
ATOM 1049 C C . PHE A 1 129 ? 16.443 3.579 -11.115 1.00 87.62 129 PHE A C 1
ATOM 1051 O O . PHE A 1 129 ? 17.062 2.685 -10.537 1.00 87.62 129 PHE A O 1
ATOM 1058 N N . ASP A 1 130 ? 17.027 4.704 -11.523 1.00 87.50 130 ASP A N 1
ATOM 1059 C CA . ASP A 1 130 ? 18.457 4.984 -11.365 1.00 87.50 130 ASP A CA 1
ATOM 1060 C C . ASP A 1 130 ? 18.864 4.995 -9.892 1.00 87.50 130 ASP A C 1
ATOM 1062 O O . ASP A 1 130 ? 19.897 4.435 -9.517 1.00 87.50 130 ASP A O 1
ATOM 1066 N N . GLY A 1 131 ? 18.017 5.559 -9.025 1.00 88.75 131 GLY A N 1
ATOM 1067 C CA . GLY A 1 131 ? 18.234 5.519 -7.585 1.00 88.75 131 GLY A CA 1
ATOM 1068 C C . GLY A 1 131 ? 18.224 4.093 -7.021 1.00 88.75 131 GLY A C 1
ATOM 1069 O O . GLY A 1 131 ? 19.061 3.742 -6.188 1.00 88.75 131 GLY A O 1
ATOM 1070 N N . ILE A 1 132 ? 17.312 3.239 -7.496 1.00 91.88 132 ILE A N 1
ATOM 1071 C CA . ILE A 1 132 ? 17.257 1.821 -7.112 1.00 91.88 132 ILE A CA 1
ATOM 1072 C C . ILE A 1 132 ? 18.536 1.092 -7.544 1.00 91.88 132 ILE A C 1
ATOM 1074 O O . ILE A 1 132 ? 19.137 0.408 -6.715 1.00 91.88 132 ILE A O 1
ATOM 1078 N N . ILE A 1 133 ? 18.972 1.254 -8.796 1.00 92.06 133 ILE A N 1
ATOM 1079 C CA . ILE A 1 133 ? 20.194 0.615 -9.313 1.00 92.06 133 ILE A CA 1
ATOM 1080 C C . ILE A 1 133 ? 21.423 1.101 -8.550 1.00 92.06 133 ILE A C 1
ATOM 1082 O O . ILE A 1 133 ? 22.240 0.300 -8.100 1.00 92.06 133 ILE A O 1
ATOM 1086 N N . THR A 1 134 ? 21.537 2.410 -8.341 1.00 92.38 134 THR A N 1
ATOM 1087 C CA . THR A 1 134 ? 22.665 3.005 -7.619 1.00 92.38 134 THR A CA 1
ATOM 1088 C C . THR A 1 134 ? 22.775 2.429 -6.208 1.00 92.38 134 THR A C 1
ATOM 1090 O O . THR A 1 134 ? 23.847 1.980 -5.800 1.00 92.38 134 THR A O 1
ATOM 1093 N N . PHE A 1 135 ? 21.659 2.324 -5.477 1.00 93.94 135 PHE A N 1
ATOM 1094 C CA . PHE A 1 135 ? 21.664 1.658 -4.175 1.00 93.94 135 PHE A CA 1
ATOM 1095 C C . PHE A 1 135 ? 21.936 0.155 -4.258 1.00 93.94 135 PHE A C 1
ATOM 1097 O O . PHE A 1 135 ? 22.513 -0.392 -3.321 1.00 93.94 135 PHE A O 1
ATOM 1104 N N . ALA A 1 136 ? 21.500 -0.539 -5.311 1.00 94.38 136 ALA A N 1
ATOM 1105 C CA . ALA A 1 136 ? 21.806 -1.957 -5.488 1.00 94.38 136 ALA A CA 1
ATOM 1106 C C . ALA A 1 136 ? 23.321 -2.166 -5.653 1.00 94.38 136 ALA A C 1
ATOM 1108 O O . ALA A 1 136 ? 23.899 -2.992 -4.949 1.00 94.38 136 ALA A O 1
ATOM 1109 N N . ASN A 1 137 ? 23.969 -1.356 -6.492 1.00 93.50 137 ASN A N 1
ATOM 1110 C CA . ASN A 1 137 ? 25.412 -1.402 -6.730 1.00 93.50 137 ASN A CA 1
ATOM 1111 C C . ASN A 1 137 ? 26.215 -1.085 -5.464 1.00 93.50 137 ASN A C 1
ATOM 1113 O O . ASN A 1 137 ? 27.048 -1.888 -5.053 1.00 93.50 137 ASN A O 1
ATOM 1117 N N . LEU A 1 138 ? 25.875 -0.009 -4.751 1.00 93.19 138 LEU A N 1
ATOM 1118 C CA . LEU A 1 138 ? 26.537 0.324 -3.484 1.00 93.19 138 LEU A CA 1
ATOM 1119 C C . LEU A 1 138 ? 26.444 -0.799 -2.445 1.00 93.19 138 LEU A C 1
ATOM 1121 O O . LEU A 1 138 ? 27.379 -1.044 -1.684 1.00 93.19 138 LEU A O 1
ATOM 1125 N N . LYS A 1 139 ? 25.314 -1.507 -2.392 1.00 94.12 139 LYS A N 1
ATOM 1126 C CA . LYS A 1 139 ? 25.152 -2.643 -1.481 1.00 94.12 139 LYS A CA 1
ATOM 1127 C C . LYS A 1 139 ? 25.900 -3.890 -1.942 1.00 94.12 139 LYS A C 1
ATOM 1129 O O . LYS A 1 139 ? 26.249 -4.712 -1.096 1.00 94.12 139 LYS A O 1
ATOM 1134 N N . LEU A 1 140 ? 26.116 -4.069 -3.245 1.00 93.31 140 LEU A N 1
ATOM 1135 C CA . LEU A 1 140 ? 26.985 -5.131 -3.755 1.00 93.31 140 LEU A CA 1
ATOM 1136 C C . LEU A 1 140 ? 28.439 -4.880 -3.334 1.00 93.31 140 LEU A C 1
ATOM 1138 O O . LEU A 1 140 ? 29.112 -5.827 -2.931 1.00 93.31 140 LEU A O 1
ATOM 1142 N N . ASP A 1 141 ? 28.870 -3.618 -3.330 1.00 93.50 141 ASP A N 1
ATOM 1143 C CA . ASP A 1 141 ? 30.242 -3.228 -2.988 1.00 93.50 141 ASP A CA 1
ATOM 1144 C C . ASP A 1 141 ? 30.504 -3.187 -1.472 1.00 93.50 141 ASP A C 1
ATOM 1146 O O . ASP A 1 141 ? 31.579 -3.570 -1.006 1.00 93.50 141 ASP A O 1
ATOM 1150 N N . HIS A 1 142 ? 29.523 -2.747 -0.676 1.00 94.06 142 HIS A N 1
ATOM 1151 C CA . HIS A 1 142 ? 29.706 -2.465 0.756 1.00 94.06 142 HIS A CA 1
ATOM 1152 C C . HIS A 1 142 ? 28.848 -3.325 1.699 1.00 94.06 142 HIS A C 1
ATOM 1154 O O . HIS A 1 142 ? 28.991 -3.249 2.921 1.00 94.06 142 HIS A O 1
ATOM 1160 N N . GLY A 1 143 ? 27.967 -4.166 1.155 1.00 91.62 143 GLY A N 1
ATOM 1161 C CA . GLY A 1 143 ? 27.084 -5.064 1.901 1.00 91.62 143 GLY A CA 1
ATOM 1162 C C . GLY A 1 143 ? 25.618 -4.615 1.947 1.00 91.62 143 GLY A C 1
ATOM 1163 O O . GLY A 1 143 ? 25.278 -3.442 1.813 1.00 91.62 143 GLY A O 1
ATOM 1164 N N . ILE A 1 144 ? 24.716 -5.572 2.199 1.00 91.00 144 ILE A N 1
ATOM 1165 C CA . ILE A 1 144 ? 23.251 -5.411 2.069 1.00 91.00 144 ILE A CA 1
ATOM 1166 C C . ILE A 1 144 ? 22.644 -4.268 2.907 1.00 91.00 144 ILE A C 1
ATOM 1168 O O . ILE A 1 144 ? 21.642 -3.662 2.519 1.00 91.00 144 ILE A O 1
ATOM 1172 N N . PHE A 1 145 ? 23.251 -3.953 4.052 1.00 89.25 145 PHE A N 1
ATOM 1173 C CA . PHE A 1 145 ? 22.780 -2.907 4.965 1.00 89.25 145 PHE A CA 1
ATOM 1174 C C . PHE A 1 145 ? 23.411 -1.536 4.708 1.00 89.25 145 PHE A C 1
ATOM 1176 O O . PHE A 1 145 ? 23.057 -0.582 5.396 1.00 89.25 145 PHE A O 1
ATOM 1183 N N . TYR A 1 146 ? 24.318 -1.421 3.735 1.00 91.06 146 TYR A N 1
ATOM 1184 C CA . TYR A 1 146 ? 24.953 -0.152 3.411 1.00 91.06 146 TYR A CA 1
ATOM 1185 C C . TYR A 1 146 ? 23.926 0.869 2.906 1.00 91.06 146 TYR A C 1
ATOM 1187 O O . TYR A 1 146 ? 23.058 0.546 2.086 1.00 91.06 146 TYR A O 1
ATOM 1195 N N . PHE A 1 147 ? 24.010 2.096 3.412 1.00 87.19 147 PHE A N 1
ATOM 1196 C CA . PHE A 1 147 ? 23.143 3.203 3.032 1.00 87.19 147 PHE A CA 1
ATOM 1197 C C . PHE A 1 147 ? 23.897 4.523 3.155 1.00 87.19 147 PHE A C 1
ATOM 1199 O O . PHE A 1 147 ? 24.471 4.811 4.204 1.00 87.19 147 PHE A O 1
ATOM 1206 N N . GLU A 1 148 ? 23.825 5.330 2.102 1.00 83.50 148 GLU A N 1
ATOM 1207 C CA . GLU A 1 148 ? 24.371 6.679 2.064 1.00 83.50 148 GLU A CA 1
ATOM 1208 C C . GLU A 1 148 ? 23.321 7.623 1.464 1.00 83.50 148 GLU A C 1
ATOM 1210 O O . GLU A 1 148 ? 22.857 7.427 0.341 1.00 83.50 148 GLU A O 1
ATOM 1215 N N . SER A 1 149 ? 22.901 8.630 2.232 1.00 72.50 149 SER A N 1
ATOM 1216 C CA . SER A 1 149 ? 21.808 9.534 1.849 1.00 72.50 149 SER A CA 1
ATOM 1217 C C . SER A 1 149 ? 22.211 10.601 0.828 1.00 72.50 149 SER A C 1
ATOM 1219 O O . SER A 1 149 ? 21.332 11.180 0.203 1.00 72.50 149 SER A O 1
ATOM 1221 N N . SER A 1 150 ? 23.509 10.870 0.662 1.00 71.25 150 SER A N 1
ATOM 1222 C CA . SER A 1 150 ? 24.063 11.896 -0.239 1.00 71.25 150 SER A CA 1
ATOM 1223 C C . SER A 1 150 ? 24.096 11.488 -1.711 1.00 71.25 150 SER A C 1
ATOM 1225 O O . SER A 1 150 ? 24.314 12.340 -2.564 1.00 71.25 150 SER A O 1
ATOM 1227 N N . VAL A 1 151 ? 23.911 10.204 -2.023 1.00 66.56 151 VAL A N 1
ATOM 1228 C CA . VAL A 1 151 ? 24.204 9.674 -3.366 1.00 66.56 151 VAL A CA 1
ATOM 1229 C C . VAL A 1 151 ? 23.103 9.989 -4.379 1.00 66.56 151 VAL A C 1
ATOM 1231 O O . VAL A 1 151 ? 23.371 10.085 -5.573 1.00 66.56 151 VAL A O 1
ATOM 1234 N N . ILE A 1 152 ? 21.857 10.144 -3.927 1.00 68.56 152 ILE A N 1
ATOM 1235 C CA . ILE A 1 152 ? 20.708 10.358 -4.810 1.00 68.56 152 ILE A CA 1
ATOM 1236 C C . ILE A 1 152 ? 19.898 11.543 -4.295 1.00 68.56 152 ILE A C 1
ATOM 1238 O O . ILE A 1 152 ? 19.388 11.512 -3.174 1.00 68.56 152 ILE A O 1
ATOM 1242 N N . GLU A 1 153 ? 19.695 12.544 -5.152 1.00 63.06 153 GLU A N 1
ATOM 1243 C CA . GLU A 1 153 ? 18.764 13.658 -4.930 1.00 63.06 153 GLU A CA 1
ATOM 1244 C C . GLU A 1 153 ? 17.303 13.211 -5.132 1.00 63.06 153 GLU A C 1
ATOM 1246 O O . GLU A 1 153 ? 16.556 13.734 -5.956 1.00 63.06 153 GLU A O 1
ATOM 1251 N N . ALA A 1 154 ? 16.873 12.200 -4.379 1.00 64.44 154 ALA A N 1
ATOM 1252 C CA . ALA A 1 154 ? 15.486 11.759 -4.336 1.00 64.44 154 ALA A CA 1
ATOM 1253 C C . ALA A 1 154 ? 14.873 12.150 -2.996 1.00 64.44 154 ALA A C 1
ATOM 1255 O O . ALA A 1 154 ? 15.487 12.010 -1.940 1.00 64.44 154 ALA A O 1
ATOM 1256 N N . SER A 1 155 ? 13.605 12.565 -3.011 1.00 63.44 155 SER A N 1
ATOM 1257 C CA . SER A 1 155 ? 12.815 12.598 -1.774 1.00 63.44 155 SER A CA 1
ATOM 1258 C C . SER A 1 155 ? 12.826 11.191 -1.157 1.00 63.44 155 SER A C 1
ATOM 1260 O O . SER A 1 155 ? 12.642 10.238 -1.892 1.00 63.44 155 SER A O 1
ATOM 1262 N N . HIS A 1 156 ? 13.045 11.004 0.143 1.00 77.00 156 HIS A N 1
ATOM 1263 C CA . HIS A 1 156 ? 13.013 9.679 0.804 1.00 77.00 156 HIS A CA 1
ATOM 1264 C C . HIS A 1 156 ? 13.905 8.573 0.173 1.00 77.00 156 HIS A C 1
ATOM 1266 O O . HIS A 1 156 ? 13.388 7.550 -0.293 1.00 77.00 156 HIS A O 1
ATOM 1272 N N . PRO A 1 157 ? 15.241 8.725 0.153 1.00 84.00 157 PRO A N 1
ATOM 1273 C CA . PRO A 1 157 ? 16.166 7.707 -0.363 1.00 84.00 157 PRO A CA 1
ATOM 1274 C C . PRO A 1 157 ? 16.120 6.376 0.414 1.00 84.00 157 PRO A C 1
ATOM 1276 O O . PRO A 1 157 ? 16.464 5.321 -0.121 1.00 84.00 157 PRO A O 1
ATOM 1279 N N . GLU A 1 158 ? 15.651 6.388 1.663 1.00 88.00 158 GLU A N 1
ATOM 1280 C CA . GLU A 1 158 ? 15.595 5.218 2.541 1.00 88.00 158 GLU A CA 1
ATOM 1281 C C . GLU A 1 158 ? 14.703 4.112 1.967 1.00 88.00 158 GLU A C 1
ATOM 1283 O O . GLU A 1 158 ? 15.055 2.932 2.018 1.00 88.00 158 GLU A O 1
ATOM 1288 N N . ILE A 1 159 ? 13.552 4.471 1.386 1.00 90.12 159 ILE A N 1
ATOM 1289 C CA . ILE A 1 159 ? 12.653 3.473 0.797 1.00 90.12 159 ILE A CA 1
ATOM 1290 C C . ILE A 1 159 ? 13.206 2.921 -0.518 1.00 90.12 159 ILE A C 1
ATOM 1292 O O . ILE A 1 159 ? 13.040 1.733 -0.783 1.00 90.12 159 ILE A O 1
ATOM 1296 N N . LEU A 1 160 ? 13.915 3.734 -1.309 1.00 90.75 160 LEU A N 1
ATOM 1297 C CA . LEU A 1 160 ? 14.575 3.270 -2.534 1.00 90.75 160 LEU A CA 1
ATOM 1298 C C . LEU A 1 160 ? 15.696 2.277 -2.207 1.00 90.75 160 LEU A C 1
ATOM 1300 O O . LEU A 1 160 ? 15.779 1.224 -2.830 1.00 90.75 160 LEU A O 1
ATOM 1304 N N . SER A 1 161 ? 16.473 2.554 -1.159 1.00 92.44 161 SER A N 1
ATOM 1305 C CA . SER A 1 161 ? 17.476 1.635 -0.610 1.00 92.44 161 SER A CA 1
ATOM 1306 C C . SER A 1 161 ? 16.870 0.299 -0.154 1.00 92.44 161 SER A C 1
ATOM 1308 O O . SER A 1 161 ? 17.487 -0.750 -0.311 1.00 92.44 161 SER A O 1
ATOM 1310 N N . LEU A 1 162 ? 15.643 0.284 0.375 1.00 93.00 162 LEU A N 1
ATOM 1311 C CA . LEU A 1 162 ? 14.959 -0.974 0.703 1.00 93.00 162 LEU A CA 1
ATOM 1312 C C . LEU A 1 162 ? 14.470 -1.711 -0.551 1.00 93.00 162 LEU A C 1
ATOM 1314 O O . LEU A 1 162 ? 14.578 -2.936 -0.625 1.00 93.00 162 LEU A O 1
ATOM 1318 N N . ILE A 1 163 ? 13.948 -0.976 -1.537 1.00 94.50 163 ILE A N 1
ATOM 1319 C CA . ILE A 1 163 ? 13.490 -1.532 -2.820 1.00 94.50 163 ILE A CA 1
ATOM 1320 C C . ILE A 1 163 ? 14.659 -2.076 -3.645 1.00 94.50 163 ILE A C 1
ATOM 1322 O O . ILE A 1 163 ? 14.448 -3.003 -4.419 1.00 94.50 163 ILE A O 1
ATOM 1326 N N . SER A 1 164 ? 15.880 -1.572 -3.463 1.00 95.06 164 SER A N 1
ATOM 1327 C CA . SER A 1 164 ? 17.054 -2.046 -4.200 1.00 95.06 164 SER A CA 1
ATOM 1328 C C . SER A 1 164 ? 17.566 -3.415 -3.757 1.00 95.06 164 SER A C 1
ATOM 1330 O O . SER A 1 164 ? 18.278 -4.065 -4.520 1.00 95.06 164 SER A O 1
ATOM 1332 N N . ILE A 1 165 ? 17.177 -3.908 -2.573 1.00 96.00 165 ILE A N 1
ATOM 1333 C CA . ILE A 1 165 ? 17.663 -5.197 -2.057 1.00 96.00 165 ILE A CA 1
ATOM 1334 C C . ILE A 1 165 ? 17.385 -6.347 -3.044 1.00 96.00 165 ILE A C 1
ATOM 1336 O O . ILE A 1 165 ? 18.331 -7.046 -3.392 1.00 96.00 165 ILE A O 1
ATOM 1340 N N . PRO A 1 166 ? 16.155 -6.562 -3.557 1.00 95.75 166 PRO A N 1
ATOM 1341 C CA . PRO A 1 166 ? 15.919 -7.562 -4.598 1.00 95.75 166 PRO A CA 1
ATOM 1342 C C . PRO A 1 166 ? 16.733 -7.336 -5.882 1.00 95.75 166 PRO A C 1
ATOM 1344 O O . PRO A 1 166 ? 17.185 -8.310 -6.479 1.00 95.75 166 PRO A O 1
ATOM 1347 N N . PHE A 1 167 ? 16.960 -6.086 -6.297 1.00 95.56 167 PHE A N 1
ATOM 1348 C CA . PHE A 1 167 ? 17.721 -5.771 -7.515 1.00 95.56 167 PHE A CA 1
ATOM 1349 C C . PHE A 1 167 ? 19.184 -6.221 -7.415 1.00 95.56 167 PHE A C 1
ATOM 1351 O O . PHE A 1 167 ? 19.743 -6.682 -8.404 1.00 95.56 167 PHE A O 1
ATOM 1358 N N . MET A 1 168 ? 19.769 -6.251 -6.212 1.00 95.25 168 MET A N 1
ATOM 1359 C CA . MET A 1 168 ? 21.100 -6.844 -6.000 1.00 95.25 168 MET A CA 1
ATOM 1360 C C . MET A 1 168 ? 21.182 -8.322 -6.422 1.00 95.25 168 MET A C 1
ATOM 1362 O O . MET A 1 168 ? 22.227 -8.783 -6.882 1.00 95.25 168 MET A O 1
ATOM 1366 N N . PHE A 1 169 ? 20.096 -9.081 -6.229 1.00 96.12 169 PHE A N 1
ATOM 1367 C CA . PHE A 1 169 ? 20.048 -10.528 -6.477 1.00 96.12 169 PHE A CA 1
ATOM 1368 C C . PHE A 1 169 ? 19.515 -10.870 -7.872 1.00 96.12 169 PHE A C 1
ATOM 1370 O O . PHE A 1 169 ? 19.941 -11.849 -8.482 1.00 96.12 169 PHE A O 1
ATOM 1377 N N . PHE A 1 170 ? 18.582 -10.072 -8.390 1.00 96.19 170 PHE A N 1
ATOM 1378 C CA . PHE A 1 170 ? 17.920 -10.351 -9.665 1.00 96.19 170 PHE A CA 1
ATOM 1379 C C . PHE A 1 170 ? 18.426 -9.478 -10.818 1.00 96.19 170 PHE A C 1
ATOM 1381 O O . PHE A 1 170 ? 18.111 -9.772 -11.965 1.00 96.19 170 PHE A O 1
ATOM 1388 N N . GLY A 1 171 ? 19.267 -8.477 -10.556 1.00 91.94 171 GLY A N 1
ATOM 1389 C CA . GLY A 1 171 ? 19.863 -7.598 -11.562 1.00 91.94 171 GLY A CA 1
ATOM 1390 C C . GLY A 1 171 ? 19.034 -6.353 -11.874 1.00 91.94 171 GLY A C 1
ATOM 1391 O O . GLY A 1 171 ? 17.897 -6.197 -11.422 1.00 91.94 171 GLY A O 1
ATOM 1392 N N . ASP A 1 172 ? 19.620 -5.487 -12.699 1.00 91.38 172 ASP A N 1
ATOM 1393 C CA . ASP A 1 172 ? 19.140 -4.137 -13.028 1.00 91.38 172 ASP A CA 1
ATOM 1394 C C . ASP A 1 172 ? 18.035 -4.156 -14.097 1.00 91.38 172 ASP A C 1
ATOM 1396 O O . ASP A 1 172 ? 18.060 -3.443 -15.099 1.00 91.38 172 ASP A O 1
ATOM 1400 N N . TYR A 1 173 ? 17.050 -5.028 -13.894 1.00 92.50 173 TYR A N 1
ATOM 1401 C CA . TYR A 1 173 ? 15.962 -5.283 -14.826 1.00 92.50 173 TYR A CA 1
ATOM 1402 C C . TYR A 1 173 ? 14.666 -4.679 -14.295 1.00 92.50 173 TYR A C 1
ATOM 1404 O O . TYR A 1 173 ? 14.214 -5.023 -13.202 1.00 92.50 173 TYR A O 1
ATOM 1412 N N . VAL A 1 174 ? 14.034 -3.809 -15.088 1.00 90.31 174 VAL A N 1
ATOM 1413 C CA . VAL A 1 174 ? 12.826 -3.054 -14.696 1.00 90.31 174 VAL A CA 1
ATOM 1414 C C . VAL A 1 174 ? 11.727 -3.931 -14.120 1.00 90.31 174 VAL A C 1
ATOM 1416 O O . VAL A 1 174 ? 11.159 -3.608 -13.077 1.00 90.31 174 VAL A O 1
ATOM 1419 N N . LEU A 1 175 ? 11.425 -5.055 -14.777 1.00 93.31 175 LEU A N 1
ATOM 1420 C CA . LEU A 1 175 ? 10.313 -5.912 -14.376 1.00 93.31 175 LEU A CA 1
ATOM 1421 C C . LEU A 1 175 ? 10.538 -6.639 -13.045 1.00 93.31 175 LEU A C 1
ATOM 1423 O O . LEU A 1 175 ? 9.575 -7.191 -12.514 1.00 93.31 175 LEU A O 1
ATOM 1427 N N . THR A 1 176 ? 11.725 -6.546 -12.433 1.00 94.44 176 THR A N 1
ATOM 1428 C CA . THR A 1 176 ? 11.950 -6.937 -11.030 1.00 94.44 176 THR A CA 1
ATOM 1429 C C . THR A 1 176 ? 11.012 -6.184 -10.075 1.00 94.44 176 THR A C 1
ATOM 1431 O O . THR A 1 176 ? 10.619 -6.725 -9.039 1.00 94.44 176 THR A O 1
ATOM 1434 N N . ILE A 1 177 ? 10.553 -4.975 -10.437 1.00 93.94 177 ILE A N 1
ATOM 1435 C CA . ILE A 1 177 ? 9.580 -4.215 -9.635 1.00 93.94 177 ILE A CA 1
ATOM 1436 C C . ILE A 1 177 ? 8.195 -4.877 -9.572 1.00 93.94 177 ILE A C 1
ATOM 1438 O O . ILE A 1 177 ? 7.469 -4.719 -8.590 1.00 93.94 177 ILE A O 1
ATOM 1442 N N . SER A 1 178 ? 7.810 -5.651 -10.590 1.00 95.12 178 SER A N 1
ATOM 1443 C CA . SER A 1 178 ? 6.456 -6.201 -10.698 1.00 95.12 178 SER A CA 1
ATOM 1444 C C . SER A 1 178 ? 6.152 -7.264 -9.628 1.00 95.12 178 SER A C 1
ATOM 1446 O O . SER A 1 178 ? 5.133 -7.141 -8.928 1.00 95.12 178 SER A O 1
ATOM 1448 N N . PRO A 1 179 ? 7.036 -8.248 -9.383 1.00 97.38 179 PRO A N 1
ATOM 1449 C CA . PRO A 1 179 ? 6.943 -9.138 -8.227 1.00 97.38 179 PRO A CA 1
ATOM 1450 C C . PRO A 1 179 ? 6.927 -8.405 -6.877 1.00 97.38 179 PRO A C 1
ATOM 1452 O O . PRO A 1 179 ? 6.126 -8.766 -6.007 1.00 97.38 179 PRO A O 1
ATOM 1455 N N . ILE A 1 180 ? 7.751 -7.357 -6.720 1.00 96.88 180 ILE A N 1
ATOM 1456 C CA . ILE A 1 180 ? 7.843 -6.532 -5.502 1.00 96.88 180 ILE A CA 1
ATOM 1457 C C . ILE A 1 180 ? 6.491 -5.869 -5.214 1.00 96.88 180 ILE A C 1
ATOM 1459 O O . ILE A 1 180 ? 5.897 -6.088 -4.156 1.00 96.88 180 ILE A O 1
ATOM 1463 N N . ASN A 1 181 ? 5.959 -5.113 -6.174 1.00 96.19 181 ASN A N 1
ATOM 1464 C CA . ASN A 1 181 ? 4.685 -4.409 -6.040 1.00 96.19 181 ASN A CA 1
ATOM 1465 C C . ASN A 1 181 ? 3.511 -5.363 -5.817 1.00 96.19 181 ASN A C 1
ATOM 1467 O O . ASN A 1 181 ? 2.629 -5.091 -4.997 1.00 96.19 181 ASN A O 1
ATOM 1471 N N . SER A 1 182 ? 3.506 -6.506 -6.508 1.00 97.38 182 SER A N 1
ATOM 1472 C CA . SER A 1 182 ? 2.484 -7.537 -6.321 1.00 97.38 182 SER A CA 1
ATOM 1473 C C . SER A 1 182 ? 2.479 -8.042 -4.879 1.00 97.38 182 SER A C 1
ATOM 1475 O O . SER A 1 182 ? 1.427 -8.056 -4.238 1.00 97.38 182 SER A O 1
ATOM 1477 N N . PHE A 1 183 ? 3.648 -8.385 -4.331 1.00 97.94 183 PHE A N 1
ATOM 1478 C CA . PHE A 1 183 ? 3.772 -8.836 -2.947 1.00 97.94 183 PHE A CA 1
ATOM 1479 C C . PHE A 1 183 ? 3.380 -7.749 -1.937 1.00 97.94 183 PHE A C 1
ATOM 1481 O O . PHE A 1 183 ? 2.511 -7.979 -1.092 1.00 97.94 183 PHE A O 1
ATOM 1488 N N . PHE A 1 184 ? 3.970 -6.554 -2.027 1.00 97.62 184 PHE A N 1
ATOM 1489 C CA . PHE A 1 184 ? 3.718 -5.488 -1.055 1.00 97.62 184 PHE A CA 1
ATOM 1490 C C . PHE A 1 184 ? 2.272 -4.995 -1.092 1.00 97.62 184 PHE A C 1
ATOM 1492 O O . PHE A 1 184 ? 1.693 -4.714 -0.041 1.00 97.62 184 PHE A O 1
ATOM 1499 N N . SER A 1 185 ? 1.624 -5.007 -2.260 1.00 96.81 185 SER A N 1
ATOM 1500 C CA . SER A 1 185 ? 0.191 -4.740 -2.331 1.00 96.81 185 SER A CA 1
ATOM 1501 C C . SER A 1 185 ? -0.644 -5.783 -1.585 1.00 96.81 185 SER A C 1
ATOM 1503 O O . SER A 1 185 ? -1.648 -5.429 -0.962 1.00 96.81 185 SER A O 1
ATOM 1505 N N . LEU A 1 186 ? -0.276 -7.063 -1.652 1.00 98.12 186 LEU A N 1
ATOM 1506 C CA . LEU A 1 186 ? -0.971 -8.109 -0.906 1.00 98.12 186 LEU A CA 1
ATOM 1507 C C . LEU A 1 186 ? -0.668 -8.034 0.585 1.00 98.12 186 LEU A C 1
ATOM 1509 O O . LEU A 1 186 ? -1.557 -8.315 1.387 1.00 98.12 186 LEU A O 1
ATOM 1513 N N . LEU A 1 187 ? 0.529 -7.591 0.968 1.00 98.00 187 LEU A N 1
ATOM 1514 C CA . LEU A 1 187 ? 0.873 -7.343 2.362 1.00 98.00 187 LEU A CA 1
ATOM 1515 C C . LEU A 1 187 ? -0.023 -6.257 2.979 1.00 98.00 187 LEU A C 1
ATOM 1517 O O . LEU A 1 187 ? -0.513 -6.443 4.093 1.00 98.00 187 LEU A O 1
ATOM 1521 N N . ILE A 1 188 ? -0.342 -5.187 2.234 1.00 97.88 188 ILE A N 1
ATOM 1522 C CA . ILE A 1 188 ? -1.340 -4.191 2.668 1.00 97.88 188 ILE A CA 1
ATOM 1523 C C . ILE A 1 188 ? -2.697 -4.860 2.933 1.00 97.88 188 ILE A C 1
ATOM 1525 O O . ILE A 1 188 ? -3.300 -4.670 3.992 1.00 97.88 188 ILE A O 1
ATOM 1529 N N . SER A 1 189 ? -3.162 -5.686 1.991 1.00 98.12 189 SER A N 1
ATOM 1530 C CA . SER A 1 189 ? -4.427 -6.423 2.105 1.00 98.12 189 SER A CA 1
ATOM 1531 C C . SER A 1 189 ? -4.442 -7.372 3.316 1.00 98.12 189 SER A C 1
ATOM 1533 O O . SER A 1 189 ? -5.410 -7.380 4.081 1.00 98.12 189 SER A O 1
ATOM 1535 N N . ILE A 1 190 ? -3.349 -8.106 3.563 1.00 98.12 190 ILE A N 1
ATOM 1536 C CA . ILE A 1 190 ? -3.161 -8.956 4.750 1.00 98.12 190 ILE A CA 1
ATOM 1537 C C . ILE A 1 190 ? -3.286 -8.130 6.035 1.00 98.12 190 ILE A C 1
ATOM 1539 O O . ILE A 1 190 ? -4.006 -8.532 6.947 1.00 98.12 190 ILE A O 1
ATOM 1543 N N . ASN A 1 191 ? -2.650 -6.964 6.116 1.00 98.19 191 ASN A N 1
ATOM 1544 C CA . ASN A 1 191 ? -2.681 -6.123 7.314 1.00 98.19 191 ASN A CA 1
ATOM 1545 C C . ASN A 1 191 ? -4.066 -5.530 7.585 1.00 98.19 191 ASN A C 1
ATOM 1547 O O . ASN A 1 191 ? -4.571 -5.611 8.709 1.00 98.19 191 ASN A O 1
ATOM 1551 N N . ILE A 1 192 ? -4.750 -5.034 6.551 1.00 97.44 192 ILE A N 1
ATOM 1552 C CA . ILE A 1 192 ? -6.138 -4.570 6.678 1.00 97.44 192 ILE A CA 1
ATOM 1553 C C . ILE A 1 192 ? -7.058 -5.730 7.094 1.00 97.44 192 ILE A C 1
ATOM 1555 O O . ILE A 1 192 ? -7.923 -5.557 7.960 1.00 97.44 192 ILE A O 1
ATOM 1559 N N . PHE A 1 193 ? -6.853 -6.931 6.544 1.00 97.06 193 PHE A N 1
ATOM 1560 C CA . PHE A 1 193 ? -7.568 -8.142 6.949 1.00 97.06 193 PHE A CA 1
ATOM 1561 C C . PHE A 1 193 ? -7.311 -8.489 8.422 1.00 97.06 193 PHE A C 1
ATOM 1563 O O . PHE A 1 193 ? -8.251 -8.796 9.156 1.00 97.06 193 PHE A O 1
ATOM 1570 N N . LEU A 1 194 ? -6.058 -8.428 8.878 1.00 96.62 194 LEU A N 1
ATOM 1571 C CA . LEU A 1 194 ? -5.667 -8.724 10.255 1.00 96.62 194 LEU A CA 1
ATOM 1572 C C . LEU A 1 194 ? -6.329 -7.763 11.246 1.00 96.62 194 LEU A C 1
ATOM 1574 O O . LEU A 1 194 ? -6.920 -8.218 12.230 1.00 96.62 194 LEU A O 1
ATOM 1578 N N . ILE A 1 195 ? -6.305 -6.458 10.962 1.00 95.62 195 ILE A N 1
ATOM 1579 C CA . ILE A 1 195 ? -7.012 -5.446 11.759 1.00 95.62 195 ILE A CA 1
ATOM 1580 C C . ILE A 1 195 ? -8.517 -5.763 11.771 1.00 95.62 195 ILE A C 1
ATOM 1582 O O . ILE A 1 195 ? -9.130 -5.881 12.834 1.00 95.62 195 ILE A O 1
ATOM 1586 N N . SER A 1 196 ? -9.106 -6.006 10.602 1.00 94.94 196 SER A N 1
ATOM 1587 C CA . SER A 1 196 ? -10.531 -6.333 10.442 1.00 94.94 196 SER A CA 1
ATOM 1588 C C . SER A 1 196 ? -10.964 -7.572 11.233 1.00 94.94 196 SER A C 1
ATOM 1590 O O . SER A 1 196 ? -12.020 -7.583 11.871 1.00 94.94 196 SER A O 1
ATOM 1592 N N . LYS A 1 197 ? -10.134 -8.616 11.242 1.00 93.88 197 LYS A N 1
ATOM 1593 C CA . LYS A 1 197 ? -10.410 -9.879 11.931 1.00 93.88 197 LYS A CA 1
ATOM 1594 C C . LYS A 1 197 ? -10.230 -9.760 13.440 1.00 93.88 197 LYS A C 1
ATOM 1596 O O . LYS A 1 197 ? -11.089 -10.207 14.195 1.00 93.88 197 LYS A O 1
ATOM 1601 N N . TYR A 1 198 ? -9.118 -9.189 13.893 1.00 90.75 198 TYR A N 1
ATOM 1602 C CA . TYR A 1 198 ? -8.721 -9.267 15.300 1.00 90.75 198 TYR A CA 1
ATOM 1603 C C . TYR A 1 198 ? -9.153 -8.058 16.132 1.00 90.75 198 TYR A C 1
ATOM 1605 O O . TYR A 1 198 ? -9.476 -8.229 17.309 1.00 90.75 198 TYR A O 1
ATOM 1613 N N . LYS A 1 199 ? -9.212 -6.856 15.543 1.00 88.06 199 LYS A N 1
ATOM 1614 C CA . LYS A 1 199 ? -9.727 -5.659 16.223 1.00 88.06 199 LYS A CA 1
ATOM 1615 C C . LYS A 1 199 ? -11.242 -5.556 16.089 1.00 88.06 199 LYS A C 1
ATOM 1617 O O . LYS A 1 199 ? -11.922 -5.417 17.104 1.00 88.06 199 LYS A O 1
ATOM 1622 N N . TYR A 1 200 ? -11.758 -5.643 14.864 1.00 88.38 200 TYR A N 1
ATOM 1623 C CA . TYR A 1 200 ? -13.181 -5.412 14.587 1.00 88.38 200 TYR A CA 1
ATOM 1624 C C . TYR A 1 200 ? -14.047 -6.676 14.595 1.00 88.38 200 TYR A C 1
ATOM 1626 O O . TYR A 1 200 ? -15.270 -6.572 14.635 1.00 88.38 200 TYR A O 1
ATOM 1634 N N . LYS A 1 201 ? -13.437 -7.870 14.627 1.00 90.00 201 LYS A N 1
ATOM 1635 C CA . LYS A 1 201 ? -14.137 -9.164 14.729 1.00 90.00 201 LYS A CA 1
ATOM 1636 C C . LYS A 1 201 ? -15.181 -9.381 13.629 1.00 90.00 201 LYS A C 1
ATOM 1638 O O . LYS A 1 201 ? -16.247 -9.945 13.875 1.00 90.00 201 LYS A O 1
ATOM 1643 N N . PHE A 1 202 ? -14.883 -8.931 12.413 1.00 91.44 202 PHE A N 1
ATOM 1644 C CA . PHE A 1 202 ? -15.795 -9.115 11.290 1.00 91.44 202 PHE A CA 1
ATOM 1645 C C . PHE A 1 202 ? -15.971 -10.589 10.914 1.00 91.44 202 PHE A C 1
ATOM 1647 O O . PHE A 1 202 ? -15.079 -11.416 11.101 1.00 91.44 202 PHE A O 1
ATOM 1654 N N . SER A 1 203 ? -17.144 -10.906 10.360 1.00 90.75 203 SER A N 1
ATOM 1655 C CA . SER A 1 203 ? -17.468 -12.251 9.877 1.00 90.75 203 SER A CA 1
ATOM 1656 C C . SER A 1 203 ? -16.554 -12.677 8.724 1.00 90.75 203 SER A C 1
ATOM 1658 O O . SER A 1 203 ? -16.122 -11.840 7.931 1.00 90.75 203 SER A O 1
ATOM 1660 N N . ASP A 1 204 ? -16.348 -13.985 8.550 1.00 91.00 204 ASP A N 1
ATOM 1661 C CA . ASP A 1 204 ? -15.578 -14.544 7.427 1.00 91.00 204 ASP A CA 1
ATOM 1662 C C . ASP A 1 204 ? -16.077 -14.060 6.054 1.00 91.00 204 ASP A C 1
ATOM 1664 O O . ASP A 1 204 ? -15.280 -13.842 5.142 1.00 91.00 204 ASP A O 1
ATOM 1668 N N . LYS A 1 205 ? -17.392 -13.848 5.898 1.00 90.81 205 LYS A N 1
ATOM 1669 C CA . LYS A 1 205 ? -17.971 -13.315 4.658 1.00 90.81 205 LYS A CA 1
ATOM 1670 C C . LYS A 1 205 ? -17.489 -11.888 4.391 1.00 90.81 205 LYS A C 1
ATOM 1672 O O . LYS A 1 205 ? -17.055 -11.587 3.283 1.00 90.81 205 LYS A O 1
ATOM 1677 N N . THR A 1 206 ? -17.538 -11.024 5.403 1.00 91.31 206 THR A N 1
ATOM 1678 C CA . THR A 1 206 ? -17.057 -9.637 5.313 1.00 91.31 206 THR A CA 1
ATOM 1679 C C . THR A 1 206 ? -15.550 -9.597 5.080 1.00 91.31 206 THR A C 1
ATOM 1681 O O . THR A 1 206 ? -15.087 -8.871 4.206 1.00 91.31 206 THR A O 1
ATOM 1684 N N . LEU A 1 207 ? -14.791 -10.426 5.801 1.00 93.88 207 LEU A N 1
ATOM 1685 C CA . LEU A 1 207 ? -13.341 -10.536 5.654 1.00 93.88 207 LEU A CA 1
ATOM 1686 C C . LEU A 1 207 ? -12.929 -10.967 4.243 1.00 93.88 207 LEU A C 1
ATOM 1688 O O . LEU A 1 207 ? -11.983 -10.407 3.698 1.00 93.88 207 LEU A O 1
ATOM 1692 N N . LYS A 1 208 ? -13.667 -11.898 3.620 1.00 93.38 208 LYS A N 1
ATOM 1693 C CA . LYS A 1 208 ? -13.444 -12.288 2.219 1.00 93.38 208 LYS A CA 1
ATOM 1694 C C . LYS A 1 208 ? -13.588 -11.100 1.269 1.00 93.38 208 LYS A C 1
ATOM 1696 O O . LYS A 1 208 ? -12.774 -10.952 0.364 1.00 93.38 208 LYS A O 1
ATOM 1701 N N . TYR A 1 209 ? -14.608 -10.264 1.460 1.00 92.25 209 TYR A N 1
ATOM 1702 C CA . TYR A 1 209 ? -14.812 -9.089 0.614 1.00 92.25 209 TYR A CA 1
ATOM 1703 C C . TYR A 1 209 ? -13.761 -8.011 0.849 1.00 92.25 209 TYR A C 1
ATOM 1705 O O . TYR A 1 209 ? -13.278 -7.449 -0.126 1.00 92.25 209 TYR A O 1
ATOM 1713 N N . ILE A 1 210 ? -13.376 -7.770 2.106 1.00 94.38 210 ILE A N 1
ATOM 1714 C CA . ILE A 1 210 ? -12.280 -6.852 2.434 1.00 94.38 210 ILE A CA 1
ATOM 1715 C C . ILE A 1 210 ? -11.012 -7.315 1.722 1.00 94.38 210 ILE A C 1
ATOM 1717 O O . ILE A 1 210 ? -10.493 -6.561 0.912 1.00 94.38 210 ILE A O 1
ATOM 1721 N N . ALA A 1 211 ? -10.598 -8.572 1.924 1.00 95.25 211 ALA A N 1
ATOM 1722 C CA . ALA A 1 211 ? -9.395 -9.124 1.305 1.00 95.25 211 ALA A CA 1
ATOM 1723 C C . ALA A 1 211 ? -9.420 -9.034 -0.226 1.00 95.25 211 ALA A C 1
ATOM 1725 O O . ALA A 1 211 ? -8.405 -8.704 -0.829 1.00 95.25 211 ALA A O 1
ATOM 1726 N N . LEU A 1 212 ? -10.566 -9.311 -0.857 1.00 94.31 212 LEU A N 1
ATOM 1727 C CA . LEU A 1 212 ? -10.697 -9.270 -2.313 1.00 94.31 212 LEU A CA 1
ATOM 1728 C C . LEU A 1 212 ? -10.584 -7.836 -2.847 1.00 94.31 212 LEU A C 1
ATOM 1730 O O . LEU A 1 212 ? -9.831 -7.602 -3.785 1.00 94.31 212 LEU A O 1
ATOM 1734 N N . VAL A 1 213 ? -11.281 -6.876 -2.233 1.00 93.62 213 VAL A N 1
ATOM 1735 C CA . VAL A 1 213 ? -11.223 -5.468 -2.657 1.00 93.62 213 VAL A CA 1
ATOM 1736 C C . VAL A 1 213 ? -9.838 -4.868 -2.410 1.00 93.62 213 VAL A C 1
ATOM 1738 O O . VAL A 1 213 ? -9.329 -4.170 -3.278 1.00 93.62 213 VAL A O 1
ATOM 1741 N N . THR A 1 214 ? -9.194 -5.157 -1.274 1.00 95.44 214 THR A N 1
ATOM 1742 C CA . THR A 1 214 ? -7.852 -4.627 -0.978 1.00 95.44 214 THR A CA 1
ATOM 1743 C C . THR A 1 214 ? -6.742 -5.342 -1.749 1.00 95.44 214 THR A C 1
ATOM 1745 O O . THR A 1 214 ? -5.731 -4.720 -2.053 1.00 95.44 214 THR A O 1
ATOM 1748 N N . ALA A 1 215 ? -6.898 -6.626 -2.100 1.00 95.69 215 ALA A N 1
ATOM 1749 C CA . ALA A 1 215 ? -5.926 -7.332 -2.942 1.00 95.69 215 ALA A CA 1
ATOM 1750 C C . ALA A 1 215 ? -5.940 -6.810 -4.388 1.00 95.69 215 ALA A C 1
ATOM 1752 O O . ALA A 1 215 ? -4.879 -6.591 -4.970 1.00 95.69 215 ALA A O 1
ATOM 1753 N N . PHE A 1 216 ? -7.127 -6.558 -4.947 1.00 94.19 216 PHE A N 1
ATOM 1754 C CA . PHE A 1 216 ? -7.316 -6.036 -6.308 1.00 94.19 216 PHE A CA 1
ATOM 1755 C C . PHE A 1 216 ? -7.616 -4.534 -6.327 1.00 94.19 216 PHE A C 1
ATOM 1757 O O . PHE A 1 216 ? -8.376 -4.056 -7.169 1.00 94.19 216 PHE A O 1
ATOM 1764 N N . PHE A 1 217 ? -7.062 -3.789 -5.372 1.00 93.69 217 PHE A N 1
ATOM 1765 C CA . PHE A 1 217 ? -7.320 -2.360 -5.284 1.00 93.69 217 PHE A CA 1
ATOM 1766 C C . PHE A 1 217 ? -6.770 -1.640 -6.536 1.00 93.69 217 PHE A C 1
ATOM 1768 O O . PHE A 1 217 ? -5.647 -1.951 -6.940 1.00 93.69 217 PHE A O 1
ATOM 1775 N N . PRO A 1 218 ? -7.518 -0.709 -7.166 1.00 91.44 218 PRO A N 1
ATOM 1776 C CA . PRO A 1 218 ? -7.195 -0.243 -8.518 1.00 91.44 218 PRO A CA 1
ATOM 1777 C C . PRO A 1 218 ? -5.797 0.370 -8.673 1.00 91.44 218 PRO A C 1
ATOM 1779 O O . PRO A 1 218 ? -5.067 -0.052 -9.563 1.00 91.44 218 PRO A O 1
ATOM 1782 N N . ILE A 1 219 ? -5.386 1.276 -7.774 1.00 89.00 219 ILE A N 1
ATOM 1783 C CA . ILE A 1 219 ? -4.073 1.958 -7.841 1.00 89.00 219 ILE A CA 1
ATOM 1784 C C . ILE A 1 219 ? -2.859 1.027 -7.682 1.00 89.00 219 ILE A C 1
ATOM 1786 O O . ILE A 1 219 ? -1.724 1.449 -7.862 1.00 89.00 219 ILE A O 1
ATOM 1790 N N . THR A 1 220 ? -3.065 -0.227 -7.272 1.00 91.44 220 THR A N 1
ATOM 1791 C CA . THR A 1 220 ? -1.984 -1.212 -7.136 1.00 91.44 220 THR A CA 1
ATOM 1792 C C . THR A 1 220 ? -2.166 -2.394 -8.077 1.00 91.44 220 THR A C 1
ATOM 1794 O O . THR A 1 220 ? -1.492 -3.412 -7.911 1.00 91.44 220 THR A O 1
ATOM 1797 N N . LEU A 1 221 ? -3.117 -2.326 -9.014 1.00 91.12 221 LEU A N 1
ATOM 1798 C CA . LEU A 1 221 ? -3.438 -3.435 -9.908 1.00 91.12 221 LEU A CA 1
ATOM 1799 C C . LEU A 1 221 ? -2.332 -3.656 -10.947 1.00 91.12 221 LEU A C 1
ATOM 1801 O O . LEU A 1 221 ? -1.957 -4.803 -11.190 1.00 91.12 221 LEU A O 1
ATOM 1805 N N . LEU A 1 222 ? -1.796 -2.572 -11.516 1.00 90.31 222 LEU A N 1
ATOM 1806 C CA . LEU A 1 222 ? -0.695 -2.614 -12.475 1.00 90.31 222 LEU A CA 1
ATOM 1807 C C . LEU A 1 222 ? 0.633 -2.714 -11.728 1.00 90.31 222 LEU A C 1
ATOM 1809 O O . LEU A 1 222 ? 1.241 -1.723 -11.335 1.00 90.31 222 LEU A O 1
ATOM 1813 N N . SER A 1 223 ? 1.088 -3.944 -11.514 1.00 91.44 223 SER A N 1
ATOM 1814 C CA . SER A 1 223 ? 2.286 -4.196 -10.713 1.00 91.44 223 SER A CA 1
ATOM 1815 C C . SER A 1 223 ? 3.587 -3.713 -11.368 1.00 91.44 223 SER A C 1
ATOM 1817 O O . SER A 1 223 ? 4.551 -3.466 -10.655 1.00 91.44 223 SER A O 1
ATOM 1819 N N . SER A 1 224 ? 3.627 -3.525 -12.690 1.00 89.62 224 SER A N 1
ATOM 1820 C CA . SER A 1 224 ? 4.826 -3.104 -13.435 1.00 89.62 224 SER A CA 1
ATOM 1821 C C . SER A 1 224 ? 5.221 -1.635 -13.257 1.00 89.62 224 SER A C 1
ATOM 1823 O O . SER A 1 224 ? 6.222 -1.211 -13.824 1.00 89.62 224 SER A O 1
ATOM 1825 N N . LEU A 1 225 ? 4.434 -0.839 -12.532 1.00 86.06 225 LEU A N 1
ATOM 1826 C CA . LEU A 1 225 ? 4.723 0.577 -12.327 1.00 86.06 225 LEU A CA 1
ATOM 1827 C C . LEU A 1 225 ? 5.944 0.789 -11.435 1.00 86.06 225 LEU A C 1
ATOM 1829 O O . LEU A 1 225 ? 6.018 0.272 -10.321 1.00 86.06 225 LEU A O 1
ATOM 1833 N N . LEU A 1 226 ? 6.870 1.621 -11.898 1.00 80.81 226 LEU A N 1
ATOM 1834 C CA . LEU A 1 226 ? 8.065 2.010 -11.152 1.00 80.81 226 LEU A CA 1
ATOM 1835 C C . LEU A 1 226 ? 7.758 3.110 -10.125 1.00 80.81 226 LEU A C 1
ATOM 1837 O O . LEU A 1 226 ? 8.264 4.221 -10.208 1.00 80.81 226 LEU A O 1
ATOM 1841 N N . TRP A 1 227 ? 6.916 2.799 -9.139 1.00 76.38 227 TRP A N 1
ATOM 1842 C CA . TRP A 1 227 ? 6.600 3.693 -8.023 1.00 76.38 227 TRP A CA 1
ATOM 1843 C C . TRP A 1 227 ? 6.886 3.035 -6.681 1.00 76.38 227 TRP A C 1
ATOM 1845 O O . TRP A 1 227 ? 6.450 1.920 -6.400 1.00 76.38 227 TRP A O 1
ATOM 1855 N N . ARG A 1 228 ? 7.553 3.774 -5.793 1.00 85.75 228 ARG A N 1
ATOM 1856 C CA . ARG A 1 228 ? 7.837 3.330 -4.418 1.00 85.75 228 ARG A CA 1
ATOM 1857 C C . ARG A 1 228 ? 6.601 3.265 -3.520 1.00 85.75 228 ARG A C 1
ATOM 1859 O O . ARG A 1 228 ? 6.664 2.714 -2.420 1.00 85.75 228 ARG A O 1
ATOM 1866 N N . ASP A 1 229 ? 5.493 3.881 -3.935 1.00 88.12 229 ASP A N 1
ATOM 1867 C CA . ASP A 1 229 ? 4.368 4.146 -3.044 1.00 88.12 229 ASP A CA 1
ATOM 1868 C C . ASP A 1 229 ? 3.703 2.859 -2.531 1.00 88.12 229 ASP A C 1
ATOM 1870 O O . ASP A 1 229 ? 3.325 2.802 -1.364 1.00 88.12 229 ASP A O 1
ATOM 1874 N N . VAL A 1 230 ? 3.653 1.784 -3.330 1.00 92.31 230 VAL A N 1
ATOM 1875 C CA . VAL A 1 230 ? 3.095 0.483 -2.902 1.00 92.31 230 VAL A CA 1
ATOM 1876 C C . VAL A 1 230 ? 3.842 -0.079 -1.688 1.00 92.31 230 VAL A C 1
ATOM 1878 O O . VAL A 1 230 ? 3.222 -0.551 -0.730 1.00 92.31 230 VAL A O 1
ATOM 1881 N N . VAL A 1 231 ? 5.173 0.018 -1.692 1.00 94.88 231 VAL A N 1
ATOM 1882 C CA . VAL A 1 231 ? 6.015 -0.393 -0.562 1.00 94.88 231 VAL A CA 1
ATOM 1883 C C . VAL A 1 231 ? 5.780 0.529 0.634 1.00 94.88 231 VAL A C 1
ATOM 1885 O O . VAL A 1 231 ? 5.601 0.049 1.753 1.00 94.88 231 VAL A O 1
ATOM 1888 N N . GLY A 1 232 ? 5.668 1.839 0.410 1.00 94.31 232 GLY A N 1
ATOM 1889 C CA . GLY A 1 232 ? 5.434 2.813 1.478 1.00 94.31 232 GLY A CA 1
ATOM 1890 C C . GLY A 1 232 ? 4.103 2.607 2.207 1.00 94.31 232 GLY A C 1
ATOM 1891 O O . GLY A 1 232 ? 4.062 2.549 3.436 1.00 94.31 232 GLY A O 1
ATOM 1892 N N . ILE A 1 233 ? 3.013 2.380 1.471 1.00 94.62 233 ILE A N 1
ATOM 1893 C CA . ILE A 1 233 ? 1.694 2.083 2.059 1.00 94.62 233 ILE A CA 1
ATOM 1894 C C . ILE A 1 233 ? 1.722 0.752 2.811 1.00 94.62 233 ILE A C 1
ATOM 1896 O O . ILE A 1 233 ? 1.052 0.599 3.836 1.00 94.62 233 ILE A O 1
ATOM 1900 N N . SER A 1 234 ? 2.507 -0.222 2.341 1.00 97.00 234 SER A N 1
ATOM 1901 C CA . SER A 1 234 ? 2.693 -1.479 3.066 1.00 97.00 234 SER A CA 1
ATOM 1902 C C . SER A 1 234 ? 3.288 -1.234 4.455 1.00 97.00 234 SER A C 1
ATOM 1904 O O . SER A 1 234 ? 2.740 -1.741 5.438 1.00 97.00 234 SER A O 1
ATOM 1906 N N . PHE A 1 235 ? 4.294 -0.363 4.575 1.00 97.25 235 PHE A N 1
ATOM 1907 C CA . PHE A 1 235 ? 4.867 0.038 5.860 1.00 97.25 235 PHE A CA 1
ATOM 1908 C C . PHE A 1 235 ? 3.870 0.806 6.724 1.00 97.25 235 PHE A C 1
ATOM 1910 O O . PHE A 1 235 ? 3.751 0.515 7.917 1.00 97.25 235 PHE A O 1
ATOM 1917 N N . MET A 1 236 ? 3.057 1.684 6.136 1.00 97.38 236 MET A N 1
ATOM 1918 C CA . MET A 1 236 ? 1.969 2.329 6.875 1.00 97.38 236 MET A CA 1
ATOM 1919 C C . MET A 1 236 ? 0.965 1.308 7.429 1.00 97.38 236 MET A C 1
ATOM 1921 O O . MET A 1 236 ? 0.578 1.366 8.597 1.00 97.38 236 MET A O 1
ATOM 1925 N N . SER A 1 237 ? 0.566 0.321 6.622 1.00 98.00 237 SER A N 1
ATOM 1926 C CA . SER A 1 237 ? -0.363 -0.733 7.046 1.00 98.00 237 SER A CA 1
ATOM 1927 C C . SER A 1 237 ? 0.216 -1.607 8.171 1.00 98.00 237 SER A C 1
ATOM 1929 O O . SER A 1 237 ? -0.510 -1.995 9.093 1.00 98.00 237 SER A O 1
ATOM 1931 N N . ILE A 1 238 ? 1.532 -1.856 8.148 1.00 98.44 238 ILE A N 1
ATOM 1932 C CA . ILE A 1 238 ? 2.272 -2.520 9.229 1.00 98.44 238 ILE A CA 1
ATOM 1933 C C . ILE A 1 238 ? 2.223 -1.656 10.495 1.00 98.44 238 ILE A C 1
ATOM 1935 O O . ILE A 1 238 ? 1.844 -2.163 11.550 1.00 98.44 238 ILE A O 1
ATOM 1939 N N . GLY A 1 239 ? 2.532 -0.359 10.391 1.00 97.88 239 GLY A N 1
ATOM 1940 C CA . GLY A 1 239 ? 2.493 0.591 11.506 1.00 97.88 239 GLY A CA 1
ATOM 1941 C C . GLY A 1 239 ? 1.127 0.646 12.194 1.00 97.88 239 GLY A C 1
ATOM 1942 O O . GLY A 1 239 ? 1.036 0.515 13.415 1.00 97.88 239 GLY A O 1
ATOM 1943 N N . LEU A 1 240 ? 0.042 0.727 11.417 1.00 97.50 240 LEU A N 1
ATOM 1944 C CA . LEU A 1 240 ? -1.321 0.672 11.958 1.00 97.50 240 LEU A CA 1
ATOM 1945 C C . LEU A 1 240 ? -1.600 -0.657 12.670 1.00 97.50 240 LEU A C 1
ATOM 1947 O O . LEU A 1 240 ? -2.174 -0.671 13.761 1.00 97.50 240 LEU A O 1
ATOM 1951 N N . THR A 1 241 ? -1.171 -1.779 12.088 1.00 97.31 241 THR A N 1
ATOM 1952 C CA . THR A 1 241 ? -1.357 -3.113 12.681 1.00 97.31 241 THR A CA 1
ATOM 1953 C C . THR A 1 241 ? -0.631 -3.240 14.024 1.00 97.31 241 THR A C 1
ATOM 1955 O O . THR A 1 241 ? -1.202 -3.765 14.984 1.00 97.31 241 THR A O 1
ATOM 1958 N N . LEU A 1 242 ? 0.588 -2.696 14.131 1.00 97.25 242 LEU A N 1
ATOM 1959 C CA . LEU A 1 242 ? 1.364 -2.658 15.374 1.00 97.25 242 LEU A CA 1
ATOM 1960 C C . LEU A 1 242 ? 0.627 -1.897 16.483 1.00 97.25 242 LEU A C 1
ATOM 1962 O O . LEU A 1 242 ? 0.484 -2.420 17.593 1.00 97.25 242 LEU A O 1
ATOM 1966 N N . ILE A 1 243 ? 0.098 -0.708 16.175 1.00 95.62 243 ILE A N 1
ATOM 1967 C CA . ILE A 1 243 ? -0.684 0.094 17.128 1.00 95.62 243 ILE A CA 1
ATOM 1968 C C . ILE A 1 243 ? -1.931 -0.679 17.583 1.00 95.62 243 ILE A C 1
ATOM 1970 O O . ILE A 1 243 ? -2.198 -0.777 18.782 1.00 95.62 243 ILE A O 1
ATOM 1974 N N . TYR A 1 244 ? -2.676 -1.287 16.654 1.00 93.56 244 TYR A N 1
ATOM 1975 C CA . TYR A 1 244 ? -3.903 -2.020 16.985 1.00 93.56 244 TYR A CA 1
ATOM 1976 C C . TYR A 1 244 ? -3.672 -3.273 17.835 1.00 93.56 244 TYR A C 1
ATOM 1978 O O . TYR A 1 244 ? -4.540 -3.637 18.635 1.00 93.56 244 TYR A O 1
ATOM 1986 N N . PHE A 1 245 ? -2.534 -3.949 17.670 1.00 93.88 245 PHE A N 1
ATOM 1987 C CA . PHE A 1 245 ? -2.196 -5.151 18.437 1.00 93.88 245 PHE A CA 1
ATOM 1988 C C . PHE A 1 245 ? -1.501 -4.858 19.768 1.00 93.88 245 PHE A C 1
ATOM 1990 O O . PHE A 1 245 ? -1.394 -5.751 20.620 1.00 93.88 245 PHE A O 1
ATOM 1997 N N . ALA A 1 246 ? -1.071 -3.617 19.993 1.00 92.12 246 ALA A N 1
ATOM 1998 C CA . ALA A 1 246 ? -0.565 -3.177 21.278 1.00 92.12 246 ALA A CA 1
ATOM 1999 C C . ALA A 1 246 ? -1.723 -3.023 22.283 1.00 92.12 246 ALA A C 1
ATOM 2001 O O . ALA A 1 246 ? -2.616 -2.189 22.141 1.00 92.12 246 ALA A O 1
ATOM 2002 N N . LYS A 1 247 ? -1.723 -3.871 23.322 1.00 84.75 247 LYS A N 1
ATOM 2003 C CA . LYS A 1 247 ? -2.798 -3.923 24.335 1.00 84.75 247 LYS A CA 1
ATOM 2004 C C . LYS A 1 247 ? -2.576 -2.975 25.514 1.00 84.75 247 LYS A C 1
ATOM 2006 O O . LYS A 1 247 ? -3.539 -2.617 26.184 1.00 84.75 247 LYS A O 1
ATOM 2011 N N . ARG A 1 248 ? -1.319 -2.637 25.824 1.00 85.00 248 ARG A N 1
ATOM 2012 C CA . ARG A 1 248 ? -0.951 -1.759 26.947 1.00 85.00 248 ARG A CA 1
ATOM 2013 C C . ARG A 1 248 ? -0.613 -0.367 26.421 1.00 85.00 248 ARG A C 1
ATOM 2015 O O . ARG A 1 248 ? -0.010 -0.259 25.357 1.00 85.00 248 ARG A O 1
ATOM 2022 N N . SER A 1 249 ? -0.915 0.666 27.201 1.00 85.38 249 SER A N 1
ATOM 2023 C CA . SER A 1 249 ? -0.618 2.071 26.880 1.00 85.38 249 SER A CA 1
ATOM 2024 C C . SER A 1 249 ? 0.846 2.293 26.492 1.00 85.38 249 SER A C 1
ATOM 2026 O O . SER A 1 249 ? 1.129 2.805 25.418 1.00 85.38 249 SER A O 1
ATOM 2028 N N . VAL A 1 250 ? 1.780 1.808 27.313 1.00 88.19 250 VAL A N 1
ATOM 2029 C CA . VAL A 1 250 ? 3.226 1.931 27.055 1.00 88.19 250 VAL A CA 1
ATOM 2030 C C . VAL A 1 250 ? 3.619 1.259 25.737 1.00 88.19 250 VAL A C 1
ATOM 2032 O O . VAL A 1 250 ? 4.328 1.847 24.928 1.00 88.19 250 VAL A O 1
ATOM 2035 N N . THR A 1 251 ? 3.112 0.048 25.478 1.00 91.50 251 THR A N 1
ATOM 2036 C CA . THR A 1 251 ? 3.382 -0.637 24.204 1.00 91.50 251 THR A CA 1
ATOM 2037 C C . THR A 1 251 ? 2.756 0.092 23.019 1.00 91.50 251 THR A C 1
ATOM 2039 O O . THR A 1 251 ? 3.336 0.073 21.946 1.00 91.50 251 THR A O 1
ATOM 2042 N N . GLN A 1 252 ? 1.605 0.747 23.195 1.00 92.25 252 GLN A N 1
ATOM 2043 C CA . GLN A 1 252 ? 0.981 1.542 22.137 1.00 92.25 252 GLN A CA 1
ATOM 2044 C C . GLN A 1 252 ? 1.818 2.773 21.806 1.00 92.25 252 GLN A C 1
ATOM 2046 O O . GLN A 1 252 ? 2.044 3.017 20.631 1.00 92.25 252 GLN A O 1
ATOM 2051 N N . TYR A 1 253 ? 2.334 3.495 22.806 1.00 94.25 253 TYR A N 1
ATOM 2052 C CA . TYR A 1 253 ? 3.226 4.636 22.570 1.00 94.25 253 TYR A CA 1
ATOM 2053 C C . TYR A 1 253 ? 4.527 4.215 21.883 1.00 94.25 253 TYR A C 1
ATOM 2055 O O . TYR A 1 253 ? 4.939 4.856 20.921 1.00 94.25 253 TYR A O 1
ATOM 2063 N N . LEU A 1 254 ? 5.126 3.092 22.297 1.00 95.38 254 LEU A N 1
ATOM 2064 C CA . LEU A 1 254 ? 6.295 2.537 21.611 1.00 95.38 254 LEU A CA 1
ATOM 2065 C C . LEU A 1 254 ? 5.976 2.199 20.145 1.00 95.38 254 LEU A C 1
ATOM 2067 O O . LEU A 1 254 ? 6.721 2.575 19.246 1.00 95.38 254 LEU A O 1
ATOM 2071 N N . MET A 1 255 ? 4.853 1.520 19.890 1.00 96.62 255 MET A N 1
ATOM 2072 C CA . MET A 1 255 ? 4.438 1.186 18.525 1.00 96.62 255 MET A CA 1
ATOM 2073 C C . MET A 1 255 ? 4.030 2.412 17.710 1.00 96.62 255 MET A C 1
ATOM 2075 O O . MET A 1 255 ? 4.180 2.386 16.495 1.00 96.62 255 MET A O 1
ATOM 2079 N N . LEU A 1 256 ? 3.546 3.478 18.348 1.00 96.06 256 LEU A N 1
ATOM 2080 C CA . LEU A 1 256 ? 3.244 4.742 17.687 1.00 96.06 256 LEU A CA 1
ATOM 2081 C C . LEU A 1 256 ? 4.526 5.409 17.180 1.00 96.06 256 LEU A C 1
ATOM 2083 O O . LEU A 1 256 ? 4.535 5.863 16.046 1.00 96.06 256 LEU A O 1
ATOM 2087 N N . ILE A 1 257 ? 5.619 5.394 17.954 1.00 95.81 257 ILE A N 1
ATOM 2088 C CA . ILE A 1 257 ? 6.932 5.885 17.491 1.00 95.81 257 ILE A CA 1
ATOM 2089 C C . ILE A 1 257 ? 7.398 5.084 16.269 1.00 95.81 257 ILE A C 1
ATOM 2091 O O . ILE A 1 257 ? 7.756 5.666 15.246 1.00 95.81 257 ILE A O 1
ATOM 2095 N N . VAL A 1 258 ? 7.338 3.749 16.349 1.00 96.56 258 VAL A N 1
ATOM 2096 C CA . VAL A 1 258 ? 7.705 2.869 15.225 1.00 96.56 258 VAL A CA 1
ATOM 2097 C C . VAL A 1 258 ? 6.822 3.146 14.005 1.00 96.56 258 VAL A C 1
ATOM 2099 O O . VAL A 1 258 ? 7.324 3.263 12.893 1.00 96.56 258 VAL A O 1
ATOM 2102 N N . ALA A 1 259 ? 5.511 3.296 14.198 1.00 97.12 259 ALA A N 1
ATOM 2103 C CA . ALA A 1 259 ? 4.580 3.609 13.124 1.00 97.12 259 ALA A CA 1
ATOM 2104 C C . ALA A 1 259 ? 4.848 4.991 12.513 1.00 97.12 259 ALA A C 1
ATOM 2106 O O . ALA A 1 259 ? 4.820 5.107 11.295 1.00 97.12 259 ALA A O 1
ATOM 2107 N N . CYS A 1 260 ? 5.175 6.013 13.309 1.00 95.75 260 CYS A N 1
ATOM 2108 C CA . CYS A 1 260 ? 5.589 7.315 12.789 1.00 95.75 260 CYS A CA 1
ATOM 2109 C C . CYS A 1 260 ? 6.812 7.185 11.878 1.00 95.75 260 CYS A C 1
ATOM 2111 O O . CYS A 1 260 ? 6.800 7.738 10.786 1.00 95.75 260 CYS A O 1
ATOM 2113 N N . TYR A 1 261 ? 7.826 6.405 12.260 1.00 93.88 261 TYR A N 1
ATOM 2114 C CA . TYR A 1 261 ? 8.975 6.165 11.384 1.00 93.88 261 TYR A CA 1
ATOM 2115 C C . TYR A 1 261 ? 8.573 5.443 10.085 1.00 93.88 261 TYR A C 1
ATOM 2117 O O . TYR A 1 261 ? 8.933 5.879 8.997 1.00 93.88 261 TYR A O 1
ATOM 2125 N N . LEU A 1 262 ? 7.742 4.398 10.170 1.00 95.75 262 LEU A N 1
ATOM 2126 C CA . LEU A 1 262 ? 7.237 3.686 8.987 1.00 95.75 262 LEU A CA 1
ATOM 2127 C C . LEU A 1 262 ? 6.404 4.580 8.051 1.00 95.75 262 LEU A C 1
ATOM 2129 O O . LEU A 1 262 ? 6.417 4.379 6.840 1.00 95.75 262 LEU A O 1
ATOM 2133 N N . PHE A 1 263 ? 5.6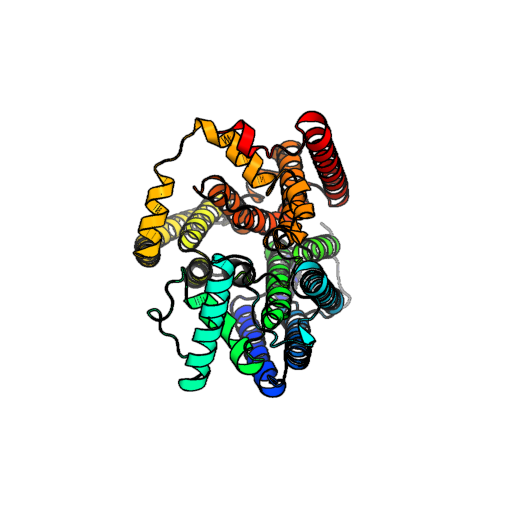79 5.558 8.595 1.00 93.62 263 PHE A N 1
ATOM 2134 C CA . PHE A 1 263 ? 4.930 6.544 7.813 1.00 93.62 263 PHE A CA 1
ATOM 2135 C C . PHE A 1 263 ? 5.865 7.580 7.181 1.00 93.62 263 PHE A C 1
ATOM 2137 O O . PHE A 1 263 ? 5.659 7.951 6.026 1.00 93.62 263 PHE A O 1
ATOM 2144 N N . TYR A 1 264 ? 6.906 7.999 7.908 1.00 90.38 264 TYR A N 1
ATOM 2145 C CA . TYR A 1 264 ? 7.936 8.919 7.423 1.00 90.38 264 TYR A CA 1
ATOM 2146 C C . TYR A 1 264 ? 8.676 8.354 6.208 1.00 90.38 264 TYR A C 1
ATOM 2148 O O . TYR A 1 264 ? 8.853 9.077 5.232 1.00 90.38 264 TYR A O 1
ATOM 2156 N N . LEU A 1 265 ? 9.019 7.056 6.229 1.00 89.25 265 LEU A N 1
ATOM 2157 C CA . LEU A 1 265 ? 9.664 6.369 5.098 1.00 89.25 265 LEU A CA 1
ATOM 2158 C C . LEU A 1 265 ? 8.882 6.508 3.788 1.00 89.25 265 LEU A C 1
ATOM 2160 O O . LEU A 1 265 ? 9.450 6.376 2.707 1.00 89.25 265 LEU A O 1
ATOM 2164 N N . HIS A 1 266 ? 7.572 6.732 3.875 1.00 88.19 266 HIS A N 1
ATOM 2165 C CA . HIS A 1 266 ? 6.752 6.960 2.704 1.00 88.19 266 HIS A CA 1
ATOM 2166 C C . HIS A 1 266 ? 6.651 8.446 2.345 1.00 88.19 266 HIS A C 1
ATOM 2168 O O . HIS A 1 266 ? 6.937 8.803 1.201 1.00 88.19 266 HIS A O 1
ATOM 2174 N N . ARG A 1 267 ? 6.226 9.295 3.296 1.00 83.50 267 ARG A N 1
ATOM 2175 C CA . ARG A 1 267 ? 6.140 10.757 3.142 1.00 83.50 267 ARG A CA 1
ATOM 2176 C C . ARG A 1 267 ? 6.344 11.464 4.482 1.00 83.50 267 ARG A C 1
ATOM 2178 O O . ARG A 1 267 ? 5.773 11.063 5.496 1.00 83.50 267 ARG A O 1
ATOM 2185 N N . SER A 1 268 ? 7.034 12.599 4.461 1.00 83.12 268 SER A N 1
ATOM 2186 C CA . SER A 1 268 ? 7.338 13.423 5.643 1.00 83.12 268 SER A CA 1
ATOM 2187 C C . SER A 1 268 ? 6.111 13.940 6.410 1.00 83.12 268 SER A C 1
ATOM 2189 O O . SER A 1 268 ? 6.156 14.043 7.633 1.00 83.12 268 SER A O 1
ATOM 2191 N N . ILE A 1 269 ? 4.985 14.206 5.733 1.00 83.25 269 ILE A N 1
ATOM 2192 C CA . ILE A 1 269 ? 3.748 14.712 6.365 1.00 83.25 269 ILE A CA 1
ATOM 2193 C C . ILE A 1 269 ? 2.906 13.611 7.036 1.00 83.25 269 ILE A C 1
ATOM 2195 O O . ILE A 1 269 ? 2.104 13.878 7.933 1.00 83.25 269 ILE A O 1
ATOM 2199 N N . TYR A 1 270 ? 3.072 12.347 6.641 1.00 90.25 270 TYR A N 1
ATOM 2200 C CA . TYR A 1 270 ? 2.205 11.250 7.089 1.00 90.25 270 TYR A CA 1
ATOM 2201 C C . TYR A 1 270 ? 2.305 10.901 8.583 1.00 90.25 270 TYR A C 1
ATOM 2203 O O . TYR A 1 270 ? 1.262 10.595 9.169 1.00 90.25 270 TYR A O 1
ATOM 2211 N N . PRO A 1 271 ? 3.470 10.994 9.249 1.00 92.38 271 PRO A N 1
ATOM 2212 C CA . PRO A 1 271 ? 3.555 10.862 10.702 1.00 92.38 271 PRO A CA 1
ATOM 2213 C C . PRO A 1 271 ? 2.676 11.877 11.443 1.00 92.38 271 PRO A C 1
ATOM 2215 O O . PRO A 1 271 ? 2.030 11.526 12.427 1.00 92.38 271 PRO A O 1
ATOM 2218 N N . ILE A 1 272 ? 2.588 13.118 10.951 1.00 91.00 272 ILE A N 1
ATOM 2219 C CA . ILE A 1 272 ? 1.756 14.168 11.560 1.00 91.00 272 ILE A CA 1
ATOM 2220 C C . ILE A 1 272 ? 0.272 13.794 11.445 1.00 91.00 272 ILE A C 1
ATOM 2222 O O . ILE A 1 272 ? -0.466 13.872 12.430 1.00 91.00 272 ILE A O 1
ATOM 2226 N N . LEU A 1 273 ? -0.156 13.310 10.272 1.00 92.25 273 LEU A N 1
ATOM 2227 C CA . LEU A 1 273 ? -1.523 12.816 10.066 1.00 92.25 273 LEU A CA 1
ATOM 2228 C C . LEU A 1 273 ? -1.847 11.638 10.997 1.00 92.25 273 LEU A C 1
ATOM 2230 O O . LEU A 1 273 ? -2.937 11.590 11.570 1.00 92.25 273 LEU A O 1
ATOM 2234 N N . LEU A 1 274 ? -0.896 10.717 11.192 1.00 95.56 274 LEU A N 1
ATOM 2235 C CA . LEU A 1 274 ? -1.046 9.579 12.099 1.00 95.56 274 LEU A CA 1
ATOM 2236 C C . LEU A 1 274 ? -1.217 10.027 13.555 1.00 95.56 274 LEU A C 1
ATOM 2238 O O . LEU A 1 274 ? -2.116 9.536 14.238 1.00 95.56 274 LEU A O 1
ATOM 2242 N N . LEU A 1 275 ? -0.388 10.963 14.029 1.00 94.88 275 LEU A N 1
ATOM 2243 C CA . LEU A 1 275 ? -0.489 11.501 15.388 1.00 94.88 275 LEU A CA 1
ATOM 2244 C C . LEU A 1 275 ? -1.844 12.172 15.623 1.00 94.88 275 LEU A C 1
ATOM 2246 O O . LEU A 1 275 ? -2.495 11.900 16.633 1.00 94.88 275 LEU A O 1
ATOM 2250 N N . LEU A 1 276 ? -2.308 12.984 14.669 1.00 94.06 276 LEU A N 1
ATOM 2251 C CA . LEU A 1 276 ? -3.619 13.624 14.746 1.00 94.06 276 LEU A CA 1
ATOM 2252 C C . LEU A 1 276 ? -4.750 12.585 14.784 1.00 94.06 276 LEU A C 1
ATOM 2254 O O . LEU A 1 276 ? -5.638 12.665 15.636 1.00 94.06 276 LEU A O 1
ATOM 2258 N N . ALA A 1 277 ? -4.703 11.581 13.901 1.00 94.81 277 ALA A N 1
ATOM 2259 C CA . ALA A 1 277 ? -5.698 10.511 13.851 1.00 94.81 277 ALA A CA 1
ATOM 2260 C C . ALA A 1 277 ? -5.726 9.709 15.159 1.00 94.81 277 ALA A C 1
ATOM 2262 O O . ALA A 1 277 ? -6.800 9.377 15.659 1.00 94.81 277 ALA A O 1
ATOM 2263 N N . TYR A 1 278 ? -4.555 9.447 15.742 1.00 94.62 278 TYR A N 1
ATOM 2264 C CA . TYR A 1 278 ? -4.420 8.742 17.011 1.00 94.62 278 TYR A CA 1
ATOM 2265 C C . TYR A 1 278 ? -5.012 9.532 18.179 1.00 94.62 278 TYR A C 1
ATOM 2267 O O . TYR A 1 278 ? -5.798 8.980 18.948 1.00 94.62 278 TYR A O 1
ATOM 2275 N N . VAL A 1 279 ? -4.709 10.831 18.294 1.00 94.19 279 VAL A N 1
ATOM 2276 C CA . VAL A 1 279 ? -5.290 11.687 19.344 1.00 94.19 279 VAL A CA 1
ATOM 2277 C C . VAL A 1 279 ? -6.811 11.713 19.236 1.00 94.19 279 VAL A C 1
ATOM 2279 O O . VAL A 1 279 ? -7.497 11.514 20.238 1.00 94.19 279 VAL A O 1
ATOM 2282 N N . ILE A 1 280 ? -7.350 11.908 18.030 1.00 93.12 280 ILE A N 1
ATOM 2283 C CA . ILE A 1 280 ? -8.799 11.963 17.814 1.00 93.12 280 ILE A CA 1
ATOM 2284 C C . ILE A 1 280 ? -9.453 10.615 18.140 1.00 93.12 280 ILE A C 1
ATOM 2286 O O . ILE A 1 280 ? -10.463 10.601 18.842 1.00 93.12 280 ILE A O 1
ATOM 2290 N N . ASP A 1 281 ? -8.874 9.488 17.711 1.00 91.62 281 ASP A N 1
ATOM 2291 C CA . ASP A 1 281 ? -9.392 8.155 18.048 1.00 91.62 281 ASP A CA 1
ATOM 2292 C C . ASP A 1 281 ? -9.429 7.936 19.567 1.00 91.62 281 ASP A C 1
ATOM 2294 O O . ASP A 1 281 ? -10.450 7.518 20.112 1.00 91.62 281 ASP A O 1
ATOM 2298 N N . ILE A 1 282 ? -8.355 8.283 20.283 1.00 89.50 282 ILE A N 1
ATOM 2299 C CA . ILE A 1 282 ? -8.301 8.138 21.742 1.00 89.50 282 ILE A CA 1
ATOM 2300 C C . ILE A 1 282 ? -9.320 9.049 22.439 1.00 89.50 282 ILE A C 1
ATOM 2302 O O . ILE A 1 282 ? -10.037 8.598 23.336 1.00 89.50 282 ILE A O 1
ATOM 2306 N N . VAL A 1 283 ? -9.421 10.316 22.033 1.00 88.00 283 VAL A N 1
ATOM 2307 C CA . VAL A 1 283 ? -10.339 11.291 22.641 1.00 88.00 283 VAL A CA 1
ATOM 2308 C C . VAL A 1 283 ? -11.799 10.933 22.362 1.00 88.00 283 VAL A C 1
ATOM 2310 O O . VAL A 1 283 ? -12.655 11.086 23.238 1.00 88.00 283 VAL A O 1
ATOM 2313 N N . LEU A 1 284 ? -12.115 10.433 21.172 1.00 85.94 284 LEU A N 1
ATOM 2314 C CA . LEU A 1 284 ? -13.478 10.047 20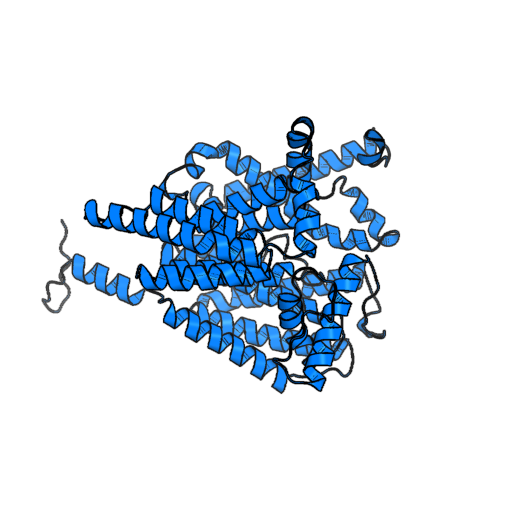.846 1.00 85.94 284 LEU A CA 1
ATOM 2315 C C . LEU A 1 284 ? -13.797 8.666 21.426 1.00 85.94 284 LEU A C 1
ATOM 2317 O O . LEU A 1 284 ? -14.720 8.549 22.230 1.00 85.94 284 LEU A O 1
ATOM 2321 N N . ASN A 1 285 ? -13.047 7.623 21.089 1.00 80.50 285 ASN A N 1
ATOM 2322 C CA . ASN A 1 285 ? -13.504 6.239 21.228 1.00 80.50 285 ASN A CA 1
ATOM 2323 C C . ASN A 1 285 ? -13.093 5.524 22.513 1.00 80.50 285 ASN A C 1
ATOM 2325 O O . ASN A 1 285 ? -13.588 4.419 22.760 1.00 80.50 285 ASN A O 1
ATOM 2329 N N . GLN A 1 286 ? -12.249 6.111 23.364 1.00 71.50 286 GLN A N 1
ATOM 2330 C CA . GLN A 1 286 ? -12.004 5.503 24.668 1.00 71.50 286 GLN A CA 1
ATOM 2331 C C . GLN A 1 286 ? -13.208 5.648 25.599 1.00 71.50 286 GLN A C 1
ATOM 2333 O O . GLN A 1 286 ? -13.727 6.734 25.818 1.00 71.50 286 GLN A O 1
ATOM 2338 N N . ASN A 1 287 ? -13.645 4.522 26.154 1.00 56.00 287 ASN A N 1
ATOM 2339 C CA . ASN A 1 287 ? -14.644 4.445 27.212 1.00 56.00 287 ASN A CA 1
ATOM 2340 C C . ASN A 1 287 ? -14.174 3.380 28.212 1.00 56.00 287 ASN A C 1
ATOM 2342 O O . ASN A 1 287 ? -14.706 2.266 28.255 1.00 56.00 287 ASN A O 1
ATOM 2346 N N . ASN A 1 288 ? -13.137 3.668 29.001 1.00 58.97 288 ASN A N 1
ATOM 2347 C CA . ASN A 1 288 ? -12.806 2.793 30.120 1.00 58.97 288 ASN A CA 1
ATOM 2348 C C . ASN A 1 288 ? -13.912 2.847 31.183 1.00 58.97 288 ASN A C 1
ATOM 2350 O O . ASN A 1 288 ? -14.445 3.905 31.512 1.00 58.97 288 ASN A O 1
ATOM 2354 N N . LYS A 1 289 ? -14.215 1.694 31.799 1.00 52.94 289 LYS A N 1
ATOM 2355 C CA . LYS A 1 289 ? -15.218 1.578 32.880 1.00 52.94 289 LYS A CA 1
ATOM 2356 C C . LYS A 1 289 ? -14.914 2.473 34.094 1.00 52.94 289 LYS A C 1
ATOM 2358 O O . LYS A 1 289 ? -15.802 2.732 34.897 1.00 52.94 289 LYS A O 1
ATOM 2363 N N . ARG A 1 290 ? -13.666 2.936 34.241 1.00 67.69 290 ARG A N 1
ATOM 2364 C CA . ARG A 1 290 ? -13.216 3.864 35.287 1.00 67.69 290 ARG A CA 1
ATOM 2365 C C . ARG A 1 290 ? -12.910 5.226 34.661 1.00 67.69 290 ARG A C 1
ATOM 2367 O O . ARG A 1 290 ? -11.831 5.408 34.103 1.00 67.69 290 ARG A O 1
ATOM 2374 N N . LYS A 1 291 ? -13.840 6.179 34.801 1.00 67.94 291 LYS A N 1
ATOM 2375 C CA . LYS A 1 291 ? -13.758 7.526 34.200 1.00 67.94 291 LYS A CA 1
ATOM 2376 C C . LYS A 1 291 ? -12.430 8.256 34.481 1.00 67.94 291 LYS A C 1
ATOM 2378 O O . LYS A 1 291 ? -11.891 8.881 33.579 1.00 67.94 291 LYS A O 1
ATOM 2383 N N . GLY A 1 292 ? -11.874 8.142 35.693 1.00 70.00 292 GLY A N 1
ATOM 2384 C CA . GLY A 1 292 ? -10.619 8.821 36.062 1.00 70.00 292 GLY A CA 1
ATOM 2385 C C . GLY A 1 292 ? -9.371 8.289 35.344 1.00 70.00 292 GLY A C 1
ATOM 2386 O O . GLY A 1 292 ? -8.525 9.069 34.921 1.00 70.00 292 GLY A O 1
ATOM 2387 N N . ILE A 1 293 ? -9.279 6.970 35.141 1.00 77.31 293 ILE A N 1
ATOM 2388 C CA . ILE A 1 293 ? -8.161 6.352 34.401 1.00 77.31 293 ILE A CA 1
ATOM 2389 C C . ILE A 1 293 ? -8.263 6.691 32.908 1.00 77.31 293 ILE A C 1
ATOM 2391 O O . ILE A 1 293 ? -7.245 6.915 32.259 1.00 77.31 293 ILE A O 1
ATOM 2395 N N . ASP A 1 294 ? -9.491 6.774 32.383 1.00 80.31 294 ASP A N 1
ATOM 2396 C CA . ASP A 1 294 ? -9.755 7.197 31.005 1.00 80.31 294 ASP A CA 1
ATOM 2397 C C . ASP A 1 294 ? -9.266 8.626 30.744 1.00 80.31 294 ASP A C 1
ATOM 2399 O O . ASP A 1 294 ? -8.544 8.876 29.782 1.00 80.31 294 ASP A O 1
ATOM 2403 N N . LEU A 1 295 ? -9.613 9.557 31.642 1.00 83.56 295 LEU A N 1
ATOM 2404 C CA . LEU A 1 295 ? -9.201 10.955 31.545 1.00 83.56 295 LEU A CA 1
ATOM 2405 C C . LEU A 1 295 ? -7.677 11.101 31.607 1.00 83.56 295 LEU A C 1
ATOM 2407 O O . LEU A 1 295 ? -7.092 11.783 30.768 1.00 83.56 295 LEU A O 1
ATOM 2411 N N . LEU A 1 296 ? -7.030 10.416 32.554 1.00 84.75 296 LEU A N 1
ATOM 2412 C CA . LEU A 1 296 ? -5.575 10.436 32.694 1.00 84.75 296 LEU A CA 1
ATOM 2413 C C . LEU A 1 296 ? -4.878 9.888 31.442 1.00 84.75 296 LEU A C 1
ATOM 2415 O O . LEU A 1 296 ? -3.920 10.491 30.968 1.00 84.75 296 LEU A O 1
ATOM 2419 N N . TYR A 1 297 ? -5.371 8.793 30.859 1.00 85.06 297 TYR A N 1
ATOM 2420 C CA . TYR A 1 297 ? -4.798 8.247 29.628 1.00 85.06 297 TYR A CA 1
ATOM 2421 C C . TYR A 1 297 ? -4.939 9.205 28.432 1.00 85.06 297 TYR A C 1
ATOM 2423 O O . TYR A 1 297 ? -3.987 9.359 27.664 1.00 85.06 297 TYR A O 1
ATOM 2431 N N . ARG A 1 298 ? -6.081 9.895 28.291 1.00 88.25 298 ARG A N 1
ATOM 2432 C CA . ARG A 1 298 ? -6.277 10.926 27.254 1.00 88.25 298 ARG A CA 1
ATOM 2433 C C . ARG A 1 298 ? -5.288 12.080 27.414 1.00 88.25 298 ARG A C 1
ATOM 2435 O O . ARG A 1 298 ? -4.648 12.458 26.439 1.00 88.25 298 ARG A O 1
ATOM 2442 N N . ILE A 1 299 ? -5.131 12.601 28.635 1.00 89.06 299 ILE A N 1
ATOM 2443 C CA . ILE A 1 299 ? -4.182 13.687 28.932 1.00 89.06 299 ILE A CA 1
ATOM 2444 C C . ILE A 1 299 ? -2.754 13.236 28.621 1.00 89.06 299 ILE A C 1
ATOM 2446 O O . ILE A 1 299 ? -2.046 13.929 27.898 1.00 89.06 299 ILE A O 1
ATOM 2450 N N . LEU A 1 300 ? -2.349 12.051 29.090 1.00 90.50 300 LEU A N 1
ATOM 2451 C CA . LEU A 1 300 ? -1.025 11.501 28.795 1.00 90.50 300 LEU A CA 1
ATOM 2452 C C . LEU A 1 300 ? -0.795 11.315 27.294 1.00 90.50 300 LEU A C 1
ATOM 2454 O O . LEU A 1 300 ? 0.307 11.571 26.826 1.00 90.50 300 LEU A O 1
ATOM 2458 N N . THR A 1 301 ? -1.817 10.902 26.540 1.00 90.44 301 THR A N 1
ATOM 2459 C CA . THR A 1 301 ? -1.720 10.772 25.080 1.00 90.44 301 THR A CA 1
ATOM 2460 C C . THR A 1 301 ? -1.478 12.130 24.428 1.00 90.44 301 THR A C 1
ATOM 2462 O O . THR A 1 301 ? -0.583 12.251 23.599 1.00 90.44 301 THR A O 1
ATOM 2465 N N . ILE A 1 302 ? -2.232 13.162 24.820 1.00 91.56 302 ILE A N 1
ATOM 2466 C CA . ILE A 1 302 ? -2.067 14.522 24.287 1.00 91.56 302 ILE A CA 1
ATOM 2467 C C . ILE A 1 302 ? -0.673 15.062 24.621 1.00 91.56 302 ILE A C 1
ATOM 2469 O O . ILE A 1 302 ? 0.025 15.526 23.726 1.00 91.56 302 ILE A O 1
ATOM 2473 N N . VAL A 1 303 ? -0.237 14.946 25.879 1.00 91.88 303 VAL A N 1
ATOM 2474 C CA . VAL A 1 303 ? 1.101 15.383 26.313 1.00 91.88 303 VAL A CA 1
ATOM 2475 C C . VAL A 1 303 ? 2.192 14.636 25.547 1.00 91.88 303 VAL A C 1
ATOM 2477 O O . VAL A 1 303 ? 3.110 15.264 25.032 1.00 91.88 303 VAL A O 1
ATOM 2480 N N . PHE A 1 304 ? 2.074 13.313 25.411 1.00 91.88 304 PHE A N 1
ATOM 2481 C CA . PHE A 1 304 ? 3.028 12.505 24.653 1.00 91.88 304 PHE A CA 1
ATOM 2482 C C . PHE A 1 304 ? 3.131 12.966 23.195 1.00 91.88 304 PHE A C 1
ATOM 2484 O O . PHE A 1 304 ? 4.234 13.122 22.681 1.00 91.88 304 PHE A O 1
ATOM 2491 N N . VAL A 1 305 ? 1.999 13.231 22.538 1.00 91.31 305 VAL A N 1
ATOM 2492 C CA . VAL A 1 305 ? 1.981 13.713 21.151 1.00 91.31 305 VAL A CA 1
ATOM 2493 C C . VAL A 1 305 ? 2.567 15.119 21.032 1.00 91.31 305 VAL A C 1
ATOM 2495 O O . VAL A 1 305 ? 3.342 15.353 20.112 1.00 91.31 305 VAL A O 1
ATOM 2498 N N . ILE A 1 306 ? 2.275 16.027 21.968 1.00 92.12 306 ILE A N 1
ATOM 2499 C CA . ILE A 1 306 ? 2.876 17.372 22.003 1.00 92.12 306 ILE A CA 1
ATOM 2500 C C . ILE A 1 306 ? 4.401 17.287 22.138 1.00 92.12 306 ILE A C 1
ATOM 2502 O O . ILE A 1 306 ? 5.107 18.026 21.464 1.00 92.12 306 ILE A O 1
ATOM 2506 N N . VAL A 1 307 ? 4.915 16.372 22.964 1.00 91.88 307 VAL A N 1
ATOM 2507 C CA . VAL A 1 307 ? 6.363 16.163 23.140 1.00 91.88 307 VAL A CA 1
ATOM 2508 C C . VAL A 1 307 ? 7.001 15.504 21.913 1.00 91.88 307 VAL A C 1
ATOM 2510 O O . VAL A 1 307 ? 8.132 15.825 21.559 1.00 91.88 307 VAL A O 1
ATOM 2513 N N . LEU A 1 308 ? 6.290 14.591 21.249 1.00 90.69 308 LEU A N 1
ATOM 2514 C CA . LEU A 1 308 ? 6.785 13.886 20.066 1.00 90.69 308 LEU A CA 1
ATOM 2515 C C . LEU A 1 308 ? 6.759 14.762 18.803 1.00 90.69 308 LEU A C 1
ATOM 2517 O O . LEU A 1 308 ? 7.589 14.583 17.914 1.00 90.69 308 LEU A O 1
ATOM 2521 N N . LEU A 1 309 ? 5.821 15.708 18.710 1.00 89.75 309 LEU A N 1
ATOM 2522 C CA . LEU A 1 309 ? 5.592 16.509 17.509 1.00 89.75 309 LEU A CA 1
ATOM 2523 C C . LEU A 1 309 ? 6.830 17.313 17.054 1.00 89.75 309 LEU A C 1
ATOM 2525 O O . LEU A 1 309 ? 7.132 17.239 15.866 1.00 89.75 309 LEU A O 1
ATOM 2529 N N . PRO A 1 310 ? 7.599 18.003 17.925 1.00 88.56 310 PRO A N 1
ATOM 2530 C CA . PRO A 1 310 ? 8.829 18.688 17.522 1.00 88.56 310 PRO A CA 1
ATOM 2531 C C . PRO A 1 310 ? 9.866 17.760 16.883 1.00 88.56 310 PRO A C 1
ATOM 2533 O O . PRO A 1 310 ? 10.496 18.139 15.902 1.00 88.56 310 PRO A O 1
ATOM 2536 N N . LEU A 1 311 ? 10.015 16.533 17.398 1.00 87.50 311 LEU A N 1
ATOM 2537 C CA . LEU A 1 311 ? 10.934 15.540 16.829 1.00 87.50 311 LEU A CA 1
ATOM 2538 C C . LEU A 1 311 ? 10.491 15.125 15.424 1.00 87.50 311 LEU A C 1
ATOM 2540 O O . LEU A 1 311 ? 11.317 15.015 14.525 1.00 87.50 311 LEU A O 1
ATOM 2544 N N . ILE A 1 312 ? 9.186 14.929 15.230 1.00 85.94 312 ILE A N 1
ATOM 2545 C CA . ILE A 1 312 ? 8.613 14.578 13.928 1.00 85.94 312 ILE A CA 1
ATOM 2546 C C . ILE A 1 312 ? 8.721 15.737 12.937 1.00 85.94 312 ILE A C 1
ATOM 2548 O O . ILE A 1 312 ? 9.051 15.503 11.781 1.00 85.94 312 ILE A O 1
ATOM 2552 N N . ILE A 1 313 ? 8.479 16.973 13.375 1.00 83.88 313 ILE A N 1
ATOM 2553 C CA . ILE A 1 313 ? 8.650 18.164 12.536 1.00 83.88 313 ILE A CA 1
ATOM 2554 C C . ILE A 1 313 ? 10.116 18.317 12.126 1.00 83.88 313 ILE A C 1
ATOM 2556 O O . ILE A 1 313 ? 10.382 18.534 10.954 1.00 83.88 313 ILE A O 1
ATOM 2560 N N . ASN A 1 314 ? 11.064 18.138 13.048 1.00 82.69 314 ASN A N 1
ATOM 2561 C CA . ASN A 1 314 ? 12.489 18.205 12.722 1.00 82.69 314 ASN A CA 1
ATOM 2562 C C . ASN A 1 314 ? 12.897 17.108 11.721 1.00 82.69 314 ASN A C 1
ATOM 2564 O O . ASN A 1 314 ? 13.621 17.373 10.774 1.00 82.69 314 ASN A O 1
ATOM 2568 N N . LEU A 1 315 ? 12.363 15.892 11.878 1.00 77.56 315 LEU A N 1
ATOM 2569 C CA . LEU A 1 315 ? 12.563 14.800 10.920 1.00 77.56 315 LEU A CA 1
ATOM 2570 C C . LEU A 1 315 ? 11.952 15.117 9.540 1.00 77.56 315 LEU A C 1
ATOM 2572 O O . LEU A 1 315 ? 12.475 14.698 8.514 1.00 77.56 315 LEU A O 1
ATOM 2576 N N . ALA A 1 316 ? 10.825 15.832 9.509 1.00 71.88 316 ALA A N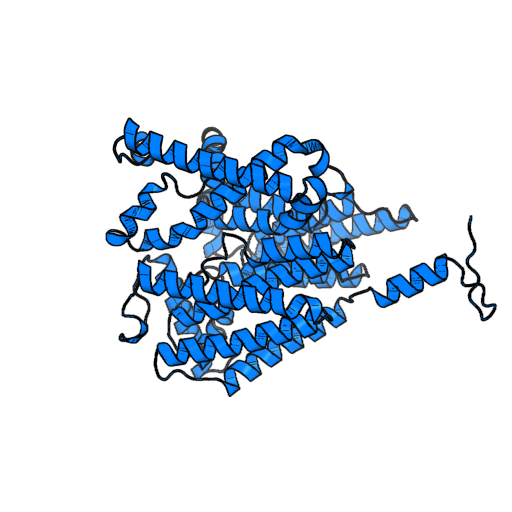 1
ATOM 2577 C CA . ALA A 1 316 ? 10.126 16.214 8.286 1.00 71.88 316 ALA A CA 1
ATOM 2578 C C . ALA A 1 316 ? 10.730 17.451 7.594 1.00 71.88 316 ALA A C 1
ATOM 2580 O O . ALA A 1 316 ? 10.583 17.585 6.379 1.00 71.88 316 ALA A O 1
ATOM 2581 N N . ASN A 1 317 ? 11.406 18.335 8.327 1.00 70.25 317 ASN A N 1
ATOM 2582 C CA . ASN A 1 317 ? 12.021 19.557 7.810 1.00 70.25 317 ASN A CA 1
ATOM 2583 C C . ASN A 1 317 ? 13.408 19.259 7.224 1.00 70.25 317 ASN A C 1
ATOM 2585 O O . ASN A 1 317 ? 14.437 19.494 7.847 1.00 70.25 317 ASN A O 1
ATOM 2589 N N . THR A 1 318 ? 13.422 18.722 6.008 1.00 66.81 318 THR A N 1
ATOM 2590 C CA . THR A 1 318 ? 14.621 18.632 5.163 1.00 66.81 318 THR A CA 1
ATOM 2591 C C . THR A 1 318 ? 14.578 19.735 4.104 1.00 66.81 318 THR A C 1
ATOM 2593 O O . THR A 1 318 ? 13.485 20.120 3.692 1.00 66.81 318 THR A O 1
ATOM 2596 N N . GLU A 1 319 ? 15.723 20.185 3.579 1.00 60.88 319 GLU A N 1
ATOM 2597 C CA . GLU A 1 319 ? 15.788 21.216 2.516 1.00 60.88 319 GLU A CA 1
ATOM 2598 C C . GLU A 1 319 ? 14.875 20.880 1.313 1.00 60.88 319 GLU A C 1
ATOM 2600 O O . GLU A 1 319 ? 14.145 21.729 0.798 1.00 60.88 319 GLU A O 1
ATOM 2605 N N . ALA A 1 320 ? 14.801 19.597 0.937 1.00 56.09 320 ALA A N 1
ATOM 2606 C CA . ALA A 1 320 ? 13.897 19.099 -0.105 1.00 56.09 320 ALA A CA 1
ATOM 2607 C C . ALA A 1 320 ? 12.390 19.238 0.227 1.00 56.09 320 ALA A C 1
ATOM 2609 O O . ALA A 1 320 ? 11.566 19.327 -0.680 1.00 56.09 320 ALA A O 1
ATOM 2610 N N . ASN A 1 321 ? 12.012 19.258 1.508 1.00 57.75 321 ASN A N 1
ATOM 2611 C CA . ASN A 1 321 ? 10.623 19.376 1.968 1.00 57.75 321 ASN A CA 1
ATOM 2612 C C . ASN A 1 321 ? 10.213 20.835 2.218 1.00 57.75 321 ASN A C 1
ATOM 2614 O O . ASN A 1 321 ? 9.034 21.161 2.078 1.00 57.75 321 ASN A O 1
ATOM 2618 N N . GLU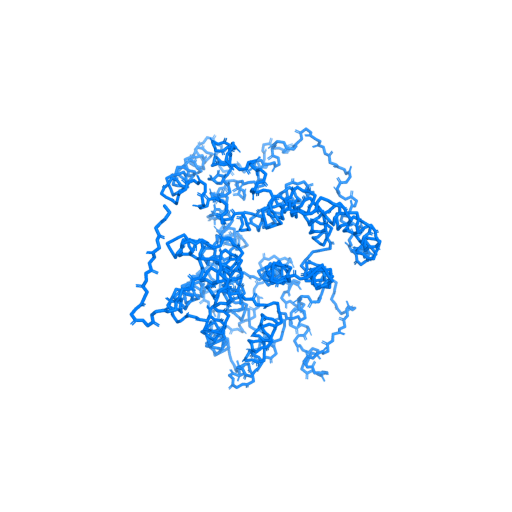 A 1 322 ? 11.159 21.722 2.539 1.00 56.06 322 GLU A N 1
ATOM 2619 C CA . GLU A 1 322 ? 10.904 23.159 2.711 1.00 56.06 322 GLU A CA 1
ATOM 2620 C C . GLU A 1 322 ? 10.436 23.817 1.403 1.00 56.06 322 GLU A C 1
ATOM 2622 O O . GLU A 1 322 ? 9.484 24.602 1.404 1.00 56.06 322 GLU A O 1
ATOM 2627 N N . SER A 1 323 ? 11.013 23.413 0.265 1.00 50.00 323 SER A N 1
ATOM 2628 C CA . SER A 1 323 ? 10.577 23.865 -1.064 1.00 50.00 323 SER A CA 1
ATOM 2629 C C . SER A 1 323 ? 9.146 23.413 -1.409 1.00 50.00 323 SER A C 1
ATOM 2631 O O . SER A 1 323 ? 8.377 24.175 -1.998 1.00 50.00 323 SER A O 1
ATOM 2633 N N . MET A 1 324 ? 8.737 22.212 -0.975 1.00 48.88 324 MET A N 1
ATOM 2634 C CA . MET A 1 324 ? 7.367 21.707 -1.146 1.00 48.88 324 MET A CA 1
ATOM 2635 C C . MET A 1 324 ? 6.366 22.362 -0.180 1.00 48.88 324 MET A C 1
ATOM 2637 O O . MET A 1 324 ? 5.216 22.600 -0.558 1.00 48.88 324 MET A O 1
ATOM 2641 N N . ALA A 1 325 ? 6.785 22.699 1.044 1.00 50.47 325 ALA A N 1
ATOM 2642 C CA . ALA A 1 325 ? 5.941 23.359 2.042 1.00 50.47 325 ALA A CA 1
ATOM 2643 C C . ALA A 1 325 ? 5.509 24.772 1.605 1.00 50.47 325 ALA A C 1
ATOM 2645 O O . ALA A 1 325 ? 4.363 25.163 1.840 1.00 50.47 325 ALA A O 1
ATOM 2646 N N . GLY A 1 326 ? 6.369 25.505 0.886 1.00 48.25 326 GLY A N 1
ATOM 2647 C CA . GLY A 1 326 ? 6.032 26.810 0.300 1.00 48.25 326 GLY A CA 1
ATOM 2648 C C . GLY A 1 326 ? 4.859 26.766 -0.694 1.00 48.25 326 GLY A C 1
ATOM 2649 O O . GLY A 1 326 ? 4.097 27.727 -0.803 1.00 48.25 326 GLY A O 1
ATOM 2650 N N . GLY A 1 327 ? 4.638 25.627 -1.363 1.00 47.75 327 GLY A N 1
ATOM 2651 C CA . GLY A 1 327 ? 3.527 25.429 -2.302 1.00 47.75 327 GLY A CA 1
ATOM 2652 C C . GLY A 1 327 ? 2.148 25.272 -1.646 1.00 47.75 327 GLY A C 1
ATOM 2653 O O . GLY A 1 327 ? 1.133 25.500 -2.304 1.00 47.75 327 GLY A O 1
ATOM 2654 N N . ILE A 1 328 ? 2.090 24.920 -0.356 1.00 50.06 328 ILE A N 1
ATOM 2655 C CA . ILE A 1 328 ? 0.835 24.732 0.393 1.00 50.06 328 ILE A CA 1
ATOM 2656 C C . ILE A 1 328 ? 0.192 26.087 0.744 1.00 50.06 328 ILE A C 1
ATOM 2658 O O . ILE A 1 328 ? -1.033 26.194 0.797 1.00 50.06 328 ILE A O 1
ATOM 2662 N N . PHE A 1 329 ? 0.996 27.139 0.935 1.00 45.22 329 PHE A N 1
ATOM 2663 C CA . PHE A 1 329 ? 0.520 28.452 1.392 1.00 45.22 329 PHE A CA 1
ATOM 2664 C C . PHE A 1 329 ? 0.032 29.389 0.271 1.00 45.22 329 PHE A C 1
ATOM 2666 O O . PHE A 1 329 ? -0.689 30.341 0.558 1.00 45.22 329 PHE A O 1
ATOM 2673 N N . ASN A 1 330 ? 0.314 29.087 -1.002 1.00 50.41 330 ASN A N 1
ATOM 2674 C CA . ASN A 1 330 ? -0.204 29.822 -2.171 1.00 50.41 330 ASN A CA 1
ATOM 2675 C C . ASN A 1 330 ? -1.487 29.181 -2.745 1.00 50.41 330 ASN A C 1
ATOM 2677 O O . ASN A 1 330 ? -1.631 28.981 -3.953 1.00 50.41 330 ASN A O 1
ATOM 2681 N N . PHE A 1 331 ? -2.428 28.803 -1.876 1.00 57.75 331 PHE A N 1
ATOM 2682 C CA . PHE A 1 331 ? -3.642 28.090 -2.273 1.00 57.75 331 PHE A CA 1
ATOM 2683 C C . PHE A 1 331 ? -4.817 29.041 -2.564 1.00 57.75 331 PHE A C 1
ATOM 2685 O O . PHE A 1 331 ? -5.299 29.741 -1.676 1.00 57.75 331 PHE A O 1
ATOM 2692 N N . ASN A 1 332 ? -5.346 29.022 -3.793 1.00 62.66 332 ASN A N 1
ATOM 2693 C CA . ASN A 1 332 ? -6.574 29.747 -4.136 1.00 62.66 332 ASN A CA 1
ATOM 2694 C C . ASN A 1 332 ? -7.819 28.909 -3.792 1.00 62.66 332 ASN A C 1
ATOM 2696 O O . ASN A 1 332 ? -8.140 27.934 -4.480 1.00 62.66 332 ASN A O 1
ATOM 2700 N N . ILE A 1 333 ? -8.553 29.323 -2.753 1.00 71.06 333 ILE A N 1
ATOM 2701 C CA . ILE A 1 333 ? -9.759 28.633 -2.271 1.00 71.06 333 ILE A CA 1
ATOM 2702 C C . ILE A 1 333 ? -10.876 28.542 -3.320 1.00 71.06 333 ILE A C 1
ATOM 2704 O O . ILE A 1 333 ? -11.661 27.597 -3.291 1.00 71.06 333 ILE A O 1
ATOM 2708 N N . LEU A 1 334 ? -10.915 29.465 -4.288 1.00 72.50 334 LEU A N 1
ATOM 2709 C CA . LEU A 1 334 ? -11.917 29.476 -5.358 1.00 72.50 334 LEU A CA 1
ATOM 2710 C C . LEU A 1 334 ? -11.749 28.300 -6.332 1.00 72.50 334 LEU A C 1
ATOM 2712 O O . LEU A 1 334 ? -12.724 27.858 -6.932 1.00 72.50 334 LEU A O 1
ATOM 2716 N N . ILE A 1 335 ? -10.534 27.757 -6.463 1.00 71.31 335 ILE A N 1
ATOM 2717 C CA . ILE A 1 335 ? -10.226 26.643 -7.378 1.00 71.31 335 ILE A CA 1
ATOM 2718 C C . ILE A 1 335 ? -10.469 25.285 -6.690 1.00 71.31 335 ILE A C 1
ATOM 2720 O O . ILE A 1 335 ? -10.577 24.254 -7.353 1.00 71.31 335 ILE A O 1
ATOM 2724 N N . LEU A 1 336 ? -10.617 25.262 -5.358 1.00 72.88 336 LEU A N 1
ATOM 2725 C CA . LEU A 1 336 ? -10.764 24.040 -4.561 1.00 72.88 336 LEU A CA 1
ATOM 2726 C C . LEU A 1 336 ? -11.875 23.092 -5.055 1.00 72.88 336 LEU A C 1
ATOM 2728 O O . LEU A 1 336 ? -11.596 21.898 -5.139 1.00 72.88 336 LEU A O 1
ATOM 2732 N N . PRO A 1 337 ? -13.091 23.540 -5.432 1.00 76.19 337 PRO A N 1
ATOM 2733 C CA . PRO A 1 337 ? -14.128 22.623 -5.914 1.00 76.19 337 PRO A CA 1
ATOM 2734 C C . PRO A 1 337 ? -13.716 21.878 -7.189 1.00 76.19 337 PRO A C 1
ATOM 2736 O O . PRO A 1 337 ? -13.932 20.672 -7.303 1.00 76.19 337 PRO A O 1
ATOM 2739 N N . VAL A 1 338 ? -13.067 22.580 -8.123 1.00 74.19 338 VAL A N 1
ATOM 2740 C CA . VAL A 1 338 ? -12.549 21.993 -9.367 1.00 74.19 338 VAL A CA 1
ATOM 2741 C C . VAL A 1 338 ? -11.405 21.031 -9.057 1.00 74.19 338 VAL A C 1
ATOM 2743 O O . VAL A 1 338 ? -11.390 19.917 -9.574 1.00 74.19 338 VAL A O 1
ATOM 2746 N N . LYS A 1 339 ? -10.494 21.410 -8.150 1.00 72.81 339 LYS A N 1
ATOM 2747 C CA . LYS A 1 339 ? -9.414 20.524 -7.690 1.00 72.81 339 LYS A CA 1
ATOM 2748 C C . LYS A 1 339 ? -9.949 19.242 -7.057 1.00 72.81 339 LYS A C 1
ATOM 2750 O O . LYS A 1 339 ? -9.452 18.162 -7.347 1.00 72.81 339 LYS A O 1
ATOM 2755 N N . ILE A 1 340 ? -10.985 19.346 -6.227 1.00 78.19 340 ILE A N 1
ATOM 2756 C CA . ILE A 1 340 ? -11.615 18.184 -5.595 1.00 78.19 340 ILE A CA 1
ATOM 2757 C C . ILE A 1 340 ? -12.174 17.237 -6.659 1.00 78.19 340 ILE A C 1
ATOM 2759 O O . ILE A 1 340 ? -11.932 16.034 -6.592 1.00 78.19 340 ILE A O 1
ATOM 2763 N N . LEU A 1 341 ? -12.880 17.769 -7.661 1.00 78.50 341 LEU A N 1
ATOM 2764 C CA . LEU A 1 341 ? -13.421 16.962 -8.753 1.00 78.50 341 LEU A CA 1
ATOM 2765 C C . LEU A 1 341 ? -12.312 16.271 -9.556 1.00 78.50 341 LEU A C 1
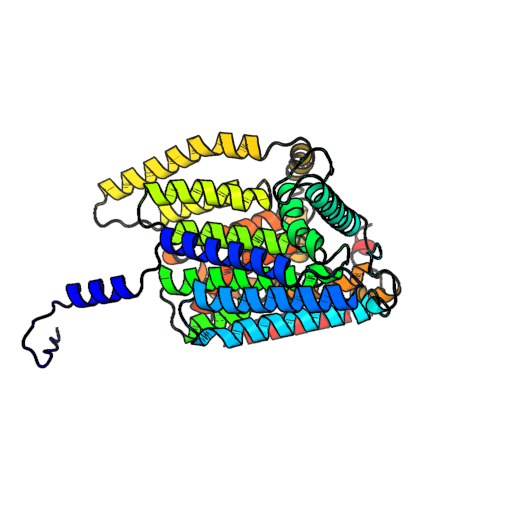ATOM 2767 O O . LEU A 1 341 ? -12.382 15.059 -9.752 1.00 78.50 341 LEU A O 1
ATOM 2771 N N . LEU A 1 342 ? -11.270 17.002 -9.958 1.00 75.06 342 LEU A N 1
ATOM 2772 C CA . LEU A 1 342 ? -10.146 16.445 -10.719 1.00 75.06 342 LEU A CA 1
ATOM 2773 C C . LEU A 1 342 ? -9.342 15.419 -9.906 1.00 75.06 342 LEU A C 1
ATOM 2775 O O . LEU A 1 342 ? -9.025 14.351 -10.417 1.00 75.06 342 LEU A O 1
ATOM 2779 N N . GLY A 1 343 ? -9.082 15.680 -8.623 1.00 74.44 343 GLY A N 1
ATOM 2780 C CA . GLY A 1 343 ? -8.377 14.748 -7.737 1.00 74.44 343 GLY A CA 1
ATOM 2781 C C . GLY A 1 343 ? -9.153 13.455 -7.455 1.00 74.44 343 GLY A C 1
ATOM 2782 O O . GLY A 1 343 ? -8.552 12.415 -7.188 1.00 74.44 343 GLY A O 1
ATOM 2783 N N . ILE A 1 344 ? -10.488 13.494 -7.537 1.00 82.81 344 ILE A N 1
ATOM 2784 C CA . ILE A 1 344 ? -11.349 12.313 -7.401 1.00 82.81 344 ILE A CA 1
ATOM 2785 C C . ILE A 1 344 ? -11.435 11.546 -8.724 1.00 82.81 344 ILE A C 1
ATOM 2787 O O . ILE A 1 344 ? -11.306 10.325 -8.702 1.00 82.81 344 ILE A O 1
ATOM 2791 N N . ILE A 1 345 ? -11.659 12.235 -9.849 1.00 81.94 345 ILE A N 1
ATOM 2792 C CA . ILE A 1 345 ? -11.854 11.624 -11.177 1.00 81.94 345 ILE A CA 1
ATOM 2793 C C . ILE A 1 345 ? -10.539 11.070 -11.744 1.00 81.94 345 ILE A C 1
ATOM 2795 O O . ILE A 1 345 ? -10.568 10.063 -12.452 1.00 81.94 345 ILE A O 1
ATOM 2799 N N . GLY A 1 346 ? -9.403 11.683 -11.405 1.00 78.25 346 GLY A N 1
ATOM 2800 C CA . GLY A 1 346 ? -8.102 11.334 -11.964 1.00 78.25 346 GLY A CA 1
ATOM 2801 C C . GLY A 1 346 ? -7.836 11.978 -13.326 1.00 78.25 346 GLY A C 1
ATOM 2802 O O . GLY A 1 346 ? -8.479 12.976 -13.666 1.00 78.25 346 GLY A O 1
ATOM 2803 N N . PRO A 1 347 ? -6.887 11.434 -14.115 1.00 74.12 347 PRO A N 1
ATOM 2804 C CA . PRO A 1 347 ? -6.591 11.944 -15.446 1.00 74.12 347 PRO A CA 1
ATOM 2805 C C . PRO A 1 347 ? -7.857 11.906 -16.304 1.00 74.12 347 PRO A C 1
ATOM 2807 O O . PRO A 1 347 ? -8.541 10.888 -16.404 1.00 74.12 347 PRO A O 1
ATOM 2810 N N . PHE A 1 348 ? -8.202 13.046 -16.895 1.00 72.06 348 PHE A N 1
ATOM 2811 C CA . PHE A 1 348 ? -9.413 13.209 -17.688 1.00 72.06 348 PHE A CA 1
ATOM 2812 C C . PHE A 1 348 ? -9.208 14.327 -18.725 1.00 72.06 348 PHE A C 1
ATOM 2814 O O . PHE A 1 348 ? -8.615 15.351 -18.376 1.00 72.06 348 PHE A O 1
ATOM 2821 N N . PRO A 1 349 ? -9.683 14.183 -19.978 1.00 72.88 349 PRO A N 1
ATOM 2822 C CA . PRO A 1 349 ? -10.474 13.075 -20.533 1.00 72.88 349 PRO A CA 1
ATOM 2823 C C . PRO A 1 349 ? -9.684 11.765 -20.705 1.00 72.88 349 PRO A C 1
ATOM 2825 O O . PRO A 1 349 ? -8.476 11.775 -20.929 1.00 72.88 349 PRO A O 1
ATOM 2828 N N . TRP A 1 350 ? -10.368 10.618 -20.616 1.00 74.62 350 TRP A N 1
ATOM 2829 C CA . TRP A 1 350 ? -9.730 9.293 -20.733 1.00 74.62 350 TRP A CA 1
ATOM 2830 C C . TRP A 1 350 ? -9.225 8.992 -22.151 1.00 74.62 350 TRP A C 1
ATOM 2832 O O . TRP A 1 350 ? -8.474 8.042 -22.341 1.00 74.62 350 TRP A O 1
ATOM 2842 N N . ILE A 1 351 ? -9.597 9.807 -23.147 1.00 73.00 351 ILE A N 1
ATOM 2843 C CA . ILE A 1 351 ? -9.044 9.731 -24.509 1.00 73.00 351 ILE A CA 1
ATOM 2844 C C . ILE A 1 351 ? -7.513 9.854 -24.528 1.00 73.00 351 ILE A C 1
ATOM 2846 O O . ILE A 1 351 ? -6.880 9.270 -25.401 1.00 73.00 351 ILE A O 1
ATOM 2850 N N . ASN A 1 352 ? -6.912 10.531 -23.541 1.00 71.31 352 ASN A N 1
ATOM 2851 C CA . ASN A 1 352 ? -5.457 10.657 -23.437 1.00 71.31 352 ASN A CA 1
ATOM 2852 C C . ASN A 1 352 ? -4.766 9.290 -23.370 1.00 71.31 352 ASN A C 1
ATOM 2854 O O . ASN A 1 352 ? -3.687 9.136 -23.925 1.00 71.31 352 ASN A O 1
ATOM 2858 N N . PHE A 1 353 ? -5.412 8.273 -22.790 1.00 73.81 353 PHE A N 1
ATOM 2859 C CA . PHE A 1 353 ? -4.903 6.905 -22.818 1.00 73.81 353 PHE A CA 1
ATOM 2860 C C . PHE A 1 353 ? -4.648 6.405 -24.235 1.00 73.81 353 PHE A C 1
ATOM 2862 O O . PHE A 1 353 ? -3.630 5.777 -24.477 1.00 73.81 353 PHE A O 1
ATOM 2869 N N . LEU A 1 354 ? -5.548 6.694 -25.181 1.00 74.19 354 LEU A N 1
ATOM 2870 C CA . LEU A 1 354 ? -5.434 6.226 -26.566 1.00 74.19 354 LEU A CA 1
ATOM 2871 C C . LEU A 1 354 ? -4.270 6.883 -27.316 1.00 74.19 354 LEU A C 1
ATOM 2873 O O . LEU A 1 354 ? -3.900 6.421 -28.388 1.00 74.19 354 LEU A O 1
ATOM 2877 N N . LEU A 1 355 ? -3.674 7.930 -26.745 1.00 74.25 355 LEU A N 1
ATOM 2878 C CA . LEU A 1 355 ? -2.455 8.550 -27.247 1.00 74.25 355 LEU A CA 1
ATOM 2879 C C . LEU A 1 355 ? -1.189 7.853 -26.709 1.00 74.25 355 LEU A C 1
ATOM 2881 O O . LEU A 1 355 ? -0.102 8.395 -26.871 1.00 74.25 355 LEU A O 1
ATOM 2885 N N . TYR A 1 356 ? -1.287 6.670 -26.082 1.00 72.62 356 TYR A N 1
ATOM 2886 C CA . TYR A 1 356 ? -0.115 5.944 -25.569 1.00 72.62 356 TYR A CA 1
ATOM 2887 C C . TYR A 1 356 ? 0.915 5.620 -26.662 1.00 72.62 356 TYR A C 1
ATOM 2889 O O . TYR A 1 356 ? 2.104 5.567 -26.376 1.00 72.62 356 TYR A O 1
ATOM 2897 N N . GLU A 1 357 ? 0.484 5.429 -27.912 1.00 69.06 357 GLU A N 1
ATOM 2898 C CA . GLU A 1 357 ? 1.398 5.132 -29.024 1.00 69.06 357 GLU A CA 1
ATOM 2899 C C . GLU A 1 357 ? 2.307 6.321 -29.361 1.00 69.06 357 GLU A C 1
ATOM 2901 O O . GLU A 1 357 ? 3.445 6.126 -29.781 1.00 69.06 357 GLU A O 1
ATOM 2906 N N . SER A 1 358 ? 1.832 7.554 -29.147 1.00 70.44 358 SER A N 1
ATOM 2907 C CA . SER A 1 358 ? 2.624 8.774 -29.343 1.00 70.44 358 SER A CA 1
ATOM 2908 C C . SER A 1 358 ? 3.282 9.268 -28.054 1.00 70.44 358 SER A C 1
ATOM 2910 O O . SER A 1 358 ? 4.368 9.842 -28.103 1.00 70.44 358 SER A O 1
ATOM 2912 N N . ILE A 1 359 ? 2.651 9.034 -26.900 1.00 72.56 359 ILE A N 1
ATOM 2913 C CA . ILE A 1 359 ? 3.150 9.388 -25.568 1.00 72.56 359 ILE A CA 1
ATOM 2914 C C . ILE A 1 359 ? 3.055 8.147 -24.663 1.00 72.56 359 ILE A C 1
ATOM 2916 O O . ILE A 1 359 ? 2.092 8.000 -23.904 1.00 72.56 359 ILE A O 1
ATOM 2920 N N . PRO A 1 360 ? 4.071 7.264 -24.685 1.00 68.88 360 PRO A N 1
ATOM 2921 C CA . PRO A 1 360 ? 4.074 6.005 -23.930 1.00 68.88 360 PRO A CA 1
ATOM 2922 C C . PRO A 1 360 ? 3.815 6.145 -22.420 1.00 68.88 360 PRO A C 1
ATOM 2924 O O . PRO A 1 360 ? 3.241 5.252 -21.798 1.00 68.88 360 PRO A O 1
ATOM 2927 N N . ALA A 1 361 ? 4.145 7.295 -21.820 1.00 71.88 361 ALA A N 1
ATOM 2928 C CA . ALA A 1 361 ? 3.835 7.597 -20.420 1.00 71.88 361 ALA A CA 1
ATOM 2929 C C . ALA A 1 361 ? 2.330 7.536 -20.084 1.00 71.88 361 ALA A C 1
ATOM 2931 O O . ALA A 1 361 ? 1.965 7.283 -18.936 1.00 71.88 361 ALA A O 1
ATOM 2932 N N . TYR A 1 362 ? 1.440 7.744 -21.060 1.00 76.62 362 TYR A N 1
ATOM 2933 C CA . TYR A 1 362 ? -0.007 7.668 -20.845 1.00 76.62 362 TYR A CA 1
ATOM 2934 C C . TYR A 1 362 ? -0.518 6.245 -20.621 1.00 76.62 362 TYR A C 1
ATOM 2936 O O . TYR A 1 362 ? -1.564 6.084 -19.993 1.00 76.62 362 TYR A O 1
ATOM 2944 N N . ALA A 1 363 ? 0.237 5.214 -21.013 1.00 77.81 363 ALA A N 1
ATOM 2945 C CA . ALA A 1 363 ? -0.101 3.832 -20.682 1.00 77.81 363 ALA A CA 1
ATOM 2946 C C . ALA A 1 363 ? -0.236 3.625 -19.162 1.00 77.81 363 ALA A C 1
ATOM 2948 O O . ALA A 1 363 ? -1.164 2.970 -18.686 1.00 77.81 363 ALA A O 1
ATOM 2949 N N . TYR A 1 364 ? 0.626 4.282 -18.381 1.00 76.88 364 TYR A N 1
ATOM 2950 C CA . TYR A 1 364 ? 0.626 4.199 -16.921 1.00 76.88 364 TYR A CA 1
ATOM 2951 C C . TYR A 1 364 ? -0.590 4.835 -16.238 1.00 76.88 364 TYR A C 1
ATOM 2953 O O . TYR A 1 364 ? -0.873 4.507 -15.086 1.00 76.88 364 TYR A O 1
ATOM 2961 N N . GLN A 1 365 ? -1.364 5.664 -16.944 1.00 80.69 365 GLN A N 1
ATOM 2962 C CA . GLN A 1 365 ? -2.593 6.265 -16.412 1.00 80.69 365 GLN A CA 1
ATOM 2963 C C . GLN A 1 365 ? -3.768 5.278 -16.360 1.00 80.69 365 GLN A C 1
ATOM 2965 O O . GLN A 1 365 ? -4.806 5.584 -15.773 1.00 80.69 365 GLN A O 1
ATOM 2970 N N . LEU A 1 366 ? -3.633 4.077 -16.938 1.00 82.50 366 LEU A N 1
ATOM 2971 C CA . LEU A 1 366 ? -4.725 3.106 -17.011 1.00 82.50 366 LEU A CA 1
ATOM 2972 C C . LEU A 1 366 ? -5.312 2.761 -15.631 1.00 82.50 366 LEU A C 1
ATOM 2974 O O . LEU A 1 366 ? -6.533 2.701 -15.463 1.00 82.50 366 LEU A O 1
ATOM 2978 N N . GLN A 1 367 ? -4.461 2.561 -14.623 1.00 86.38 367 GLN A N 1
ATOM 2979 C CA . GLN A 1 367 ? -4.932 2.290 -13.262 1.00 86.38 367 GLN A CA 1
ATOM 2980 C C . GLN A 1 367 ? -5.619 3.493 -12.611 1.00 86.38 367 GLN A C 1
ATOM 2982 O O . GLN A 1 367 ? -6.531 3.309 -11.800 1.00 86.38 367 GLN A O 1
ATOM 2987 N N . ASP A 1 368 ? -5.226 4.708 -12.992 1.00 84.81 368 ASP A N 1
ATOM 2988 C CA . ASP A 1 368 ? -5.783 5.941 -12.454 1.00 84.81 368 ASP A CA 1
ATOM 2989 C C . ASP A 1 368 ? -7.236 6.112 -12.911 1.00 84.81 368 ASP A C 1
ATOM 2991 O O . ASP A 1 368 ? -8.078 6.527 -12.121 1.00 84.81 368 ASP A O 1
ATOM 2995 N N . TYR A 1 369 ? -7.606 5.671 -14.119 1.00 84.44 369 TYR A N 1
ATOM 2996 C CA . TYR A 1 369 ? -9.010 5.667 -14.562 1.00 84.44 369 TYR A CA 1
ATOM 2997 C C . TYR A 1 369 ? -9.892 4.717 -13.733 1.00 84.44 369 TYR A C 1
ATOM 2999 O O . TYR A 1 369 ? -11.001 5.072 -13.302 1.00 84.44 369 TYR A O 1
ATOM 3007 N N . PHE A 1 370 ? -9.395 3.507 -13.451 1.00 88.31 370 PHE A N 1
ATOM 3008 C CA . PHE A 1 370 ? -10.102 2.557 -12.586 1.00 88.31 370 PHE A CA 1
ATOM 3009 C C . PHE A 1 370 ? -10.190 3.064 -11.146 1.00 88.31 370 PHE A C 1
ATOM 3011 O O . PHE A 1 370 ? -11.228 2.896 -10.493 1.00 88.31 370 PHE A O 1
ATOM 3018 N N . GLN A 1 371 ? -9.131 3.716 -10.664 1.00 90.75 371 GLN A N 1
ATOM 3019 C CA . GLN A 1 371 ? -9.108 4.355 -9.358 1.00 90.75 371 GLN A CA 1
ATOM 3020 C C . GLN A 1 371 ? -10.077 5.537 -9.294 1.00 90.75 371 GLN A C 1
ATOM 3022 O O . GLN A 1 371 ? -10.788 5.675 -8.306 1.00 90.75 371 GLN A O 1
ATOM 3027 N N . GLY A 1 372 ? -10.183 6.344 -10.348 1.00 89.12 372 GLY A N 1
ATOM 3028 C CA . GLY A 1 372 ? -11.098 7.480 -10.416 1.00 89.12 372 GLY A CA 1
ATOM 3029 C C . GLY A 1 372 ? -12.550 7.043 -10.341 1.00 89.12 372 GLY A C 1
ATOM 3030 O O . GLY A 1 372 ? -13.335 7.540 -9.533 1.00 89.12 372 GLY A O 1
ATOM 3031 N N . THR A 1 373 ? -12.881 5.989 -11.087 1.00 90.88 373 THR A N 1
ATOM 3032 C CA . THR A 1 373 ? -14.181 5.317 -10.990 1.00 90.88 373 THR A CA 1
ATOM 3033 C C . THR A 1 373 ? -14.470 4.851 -9.561 1.00 90.88 373 THR A C 1
ATOM 3035 O O . THR A 1 373 ? -15.571 5.056 -9.039 1.00 90.88 373 THR A O 1
ATOM 3038 N N . PHE A 1 374 ? -13.473 4.247 -8.905 1.00 91.69 374 PHE A N 1
ATOM 3039 C CA . PHE A 1 374 ? -13.586 3.780 -7.525 1.00 91.69 374 PHE A CA 1
ATOM 3040 C C . PHE A 1 374 ? -13.808 4.938 -6.547 1.00 91.69 374 PHE A C 1
ATOM 3042 O O . PHE A 1 374 ? -14.714 4.866 -5.716 1.00 91.69 374 PHE A O 1
ATOM 3049 N N . ASN A 1 375 ? -13.039 6.018 -6.681 1.00 91.06 375 ASN A N 1
ATOM 3050 C CA . ASN A 1 375 ? -13.134 7.219 -5.860 1.00 91.06 375 ASN A CA 1
ATOM 3051 C C . ASN A 1 375 ? -14.527 7.849 -5.973 1.00 91.06 375 ASN A C 1
ATOM 3053 O O . ASN A 1 375 ? -15.164 8.105 -4.954 1.00 91.06 375 ASN A O 1
ATOM 3057 N N . ILE A 1 376 ? -15.048 8.035 -7.192 1.00 90.00 376 ILE A N 1
ATOM 3058 C CA . ILE A 1 376 ? -16.395 8.588 -7.411 1.00 90.00 376 ILE A CA 1
ATOM 3059 C C . ILE A 1 376 ? -17.451 7.689 -6.774 1.00 90.00 376 ILE A C 1
ATOM 3061 O O . ILE A 1 376 ? -18.328 8.171 -6.058 1.00 90.00 376 ILE A O 1
ATOM 3065 N N . ALA A 1 377 ? -17.366 6.374 -6.993 1.00 91.38 377 ALA A N 1
ATOM 3066 C CA . ALA A 1 377 ? -18.300 5.428 -6.394 1.00 91.38 377 ALA A CA 1
ATOM 3067 C C . ALA A 1 377 ? -18.283 5.498 -4.861 1.00 91.38 377 ALA A C 1
ATOM 3069 O O . ALA A 1 377 ? -19.340 5.477 -4.221 1.00 91.38 377 ALA A O 1
ATOM 3070 N N . PHE A 1 378 ? -17.090 5.626 -4.276 1.00 89.69 378 PHE A N 1
ATOM 3071 C CA . PHE A 1 378 ? -16.906 5.816 -2.846 1.00 89.69 378 PHE A CA 1
ATOM 3072 C C . PHE A 1 378 ? -17.517 7.138 -2.374 1.00 89.69 378 PHE A C 1
ATOM 3074 O O . PHE A 1 378 ? -18.246 7.147 -1.387 1.00 89.69 378 PHE A O 1
ATOM 3081 N N . VAL A 1 379 ? -17.285 8.243 -3.081 1.00 88.69 379 VAL A N 1
ATOM 3082 C CA . VAL A 1 379 ? -17.815 9.570 -2.733 1.00 88.69 379 VAL A CA 1
ATOM 3083 C C . VAL A 1 379 ? -19.341 9.594 -2.808 1.00 88.69 379 VAL A C 1
ATOM 3085 O O . VAL A 1 379 ? -19.988 10.045 -1.864 1.00 88.69 379 VAL A O 1
ATOM 3088 N N . ILE A 1 380 ? -19.941 9.021 -3.855 1.00 89.44 380 ILE A N 1
ATOM 3089 C CA . ILE A 1 380 ? -21.400 8.861 -3.965 1.00 89.44 380 ILE A CA 1
ATOM 3090 C C . ILE A 1 380 ? -21.930 8.056 -2.774 1.00 89.44 380 ILE A C 1
ATOM 3092 O O . ILE A 1 380 ? -22.893 8.450 -2.117 1.00 89.44 380 ILE A O 1
ATOM 3096 N N . CYS A 1 381 ? -21.271 6.945 -2.447 1.00 88.25 381 CYS A N 1
ATOM 3097 C CA . CYS A 1 381 ? -21.590 6.133 -1.279 1.00 88.25 381 CYS A CA 1
ATOM 3098 C C . CYS A 1 381 ? -21.487 6.929 0.033 1.00 88.25 381 CYS A C 1
ATOM 3100 O O . CYS A 1 381 ? -22.365 6.834 0.892 1.00 88.25 381 CYS A O 1
ATOM 3102 N N . PHE A 1 382 ? -20.437 7.728 0.187 1.00 85.75 382 PHE A N 1
ATOM 3103 C CA . PHE A 1 382 ? -20.205 8.565 1.355 1.00 85.75 382 PHE A CA 1
ATOM 3104 C C . PHE A 1 382 ? -21.308 9.614 1.528 1.00 85.75 382 PHE A C 1
ATOM 3106 O O . PHE A 1 382 ? -21.842 9.763 2.625 1.00 85.75 382 PHE A O 1
ATOM 3113 N N . ILE A 1 383 ? -21.722 10.268 0.438 1.00 87.25 383 ILE A N 1
ATOM 3114 C CA . ILE A 1 383 ? -22.802 11.263 0.427 1.00 87.25 383 ILE A CA 1
ATOM 3115 C C . ILE A 1 383 ? -24.149 10.608 0.758 1.00 87.25 383 ILE A C 1
ATOM 3117 O O . ILE A 1 383 ? -24.830 11.033 1.697 1.00 87.25 383 ILE A O 1
ATOM 3121 N N . LEU A 1 384 ? -24.519 9.540 0.042 1.00 86.88 384 LEU A N 1
ATOM 3122 C CA . LEU A 1 384 ? -25.812 8.863 0.204 1.00 86.88 384 LEU A CA 1
ATOM 3123 C C . LEU A 1 384 ? -25.983 8.243 1.597 1.00 86.88 384 LEU A C 1
ATOM 3125 O O . LEU A 1 384 ? -27.087 8.227 2.143 1.00 86.88 384 LEU A O 1
ATOM 3129 N N . PHE A 1 385 ? -24.898 7.750 2.197 1.00 84.62 385 PHE A N 1
ATOM 3130 C CA . PHE A 1 385 ? -24.932 7.052 3.482 1.00 84.62 385 PHE A CA 1
ATOM 3131 C C . PHE A 1 385 ? -24.203 7.804 4.603 1.00 84.62 385 PHE A C 1
ATOM 3133 O O . PHE A 1 385 ? -23.839 7.192 5.607 1.00 84.62 385 PHE A O 1
ATOM 3140 N N . ARG A 1 386 ? -24.047 9.133 4.499 1.00 83.56 386 ARG A N 1
ATOM 3141 C CA . ARG A 1 386 ? -23.265 9.969 5.439 1.00 83.56 386 ARG A CA 1
ATOM 3142 C C . ARG A 1 386 ? -23.540 9.701 6.922 1.00 83.56 386 ARG A C 1
ATOM 3144 O O . ARG A 1 386 ? -22.615 9.607 7.721 1.00 83.56 386 ARG A O 1
ATOM 3151 N N . LYS A 1 387 ? -24.810 9.501 7.298 1.00 83.38 387 LYS A N 1
ATOM 3152 C CA . LYS A 1 387 ? -25.216 9.246 8.694 1.00 83.38 387 LYS A CA 1
ATOM 3153 C C . LYS A 1 387 ? -24.607 7.962 9.267 1.00 83.38 387 LYS A C 1
ATOM 3155 O O . LYS A 1 387 ? -24.451 7.852 10.476 1.00 83.38 387 LYS A O 1
ATOM 3160 N N . LYS A 1 388 ? -24.287 6.990 8.411 1.00 82.06 388 LYS A N 1
ATOM 3161 C CA . LYS A 1 388 ? -23.623 5.747 8.807 1.00 82.06 388 LYS A CA 1
ATOM 3162 C C . LYS A 1 388 ? -22.125 5.946 9.020 1.00 82.06 388 LYS A C 1
ATOM 3164 O O . LYS A 1 388 ? -21.573 5.382 9.954 1.00 82.06 388 LYS A O 1
ATOM 3169 N N . TYR A 1 389 ? -21.490 6.788 8.209 1.00 77.62 389 TYR A N 1
ATOM 3170 C CA . TYR A 1 389 ? -20.054 7.057 8.282 1.00 77.62 389 TYR A CA 1
ATOM 3171 C C . TYR A 1 389 ? -19.648 7.883 9.502 1.00 77.62 389 TYR A C 1
ATOM 3173 O O . TYR A 1 389 ? -18.690 7.534 10.179 1.00 77.62 389 TYR A O 1
ATOM 3181 N N . PHE A 1 390 ? -20.400 8.936 9.828 1.00 79.81 390 PHE A N 1
ATOM 3182 C CA . PHE A 1 390 ? -20.055 9.866 10.914 1.00 79.81 390 PHE A CA 1
ATOM 3183 C C . PHE A 1 390 ? -20.526 9.420 12.304 1.00 79.81 390 PHE A C 1
ATOM 3185 O O . PHE A 1 390 ? -20.716 10.237 13.206 1.00 79.81 390 PHE A O 1
ATOM 3192 N N . LYS A 1 391 ? -20.726 8.116 12.508 1.00 83.75 391 LYS A N 1
ATOM 3193 C CA . LYS A 1 391 ? -20.941 7.591 13.855 1.00 83.75 391 LYS A CA 1
ATOM 3194 C C . LYS A 1 391 ? -19.627 7.604 14.619 1.00 83.75 391 LYS A C 1
ATOM 3196 O O . LYS A 1 391 ? -18.584 7.271 14.066 1.00 83.75 391 LYS A O 1
ATOM 3201 N N . LYS A 1 392 ? -19.705 7.888 15.917 1.00 82.25 392 LYS A N 1
ATOM 3202 C CA . LYS A 1 392 ? -18.554 7.886 16.826 1.00 82.25 392 LYS A CA 1
ATOM 3203 C C . LYS A 1 392 ? -17.696 6.617 16.683 1.00 82.25 392 LYS A C 1
ATOM 3205 O O . LYS A 1 392 ? -16.507 6.720 16.435 1.00 82.25 392 LYS A O 1
ATOM 3210 N N . GLU A 1 393 ? -18.326 5.441 16.702 1.00 82.19 393 GLU A N 1
ATOM 3211 C CA . GLU A 1 393 ? -17.673 4.125 16.541 1.00 82.19 393 GLU A CA 1
ATOM 3212 C C . GLU A 1 393 ? -16.879 3.948 15.230 1.00 82.19 393 GLU A C 1
ATOM 3214 O O . GLU A 1 393 ? -15.931 3.162 15.169 1.00 82.19 393 GLU A O 1
ATOM 3219 N N . ASN A 1 394 ? -17.241 4.706 14.194 1.00 86.19 394 ASN A N 1
ATOM 3220 C CA . ASN A 1 394 ? -16.622 4.661 12.876 1.00 86.19 394 ASN A CA 1
ATOM 3221 C C . ASN A 1 394 ? -15.474 5.675 12.727 1.00 86.19 394 ASN A C 1
ATOM 3223 O O . ASN A 1 394 ? -14.680 5.543 11.798 1.00 86.19 394 ASN A O 1
ATOM 3227 N N . LEU A 1 395 ? -15.310 6.619 13.661 1.00 87.94 395 LEU A N 1
ATOM 3228 C CA . LEU A 1 395 ? -14.189 7.569 13.714 1.00 87.94 395 LEU A CA 1
ATOM 3229 C C . LEU A 1 395 ? -12.970 6.960 14.421 1.00 87.94 395 LEU A C 1
ATOM 3231 O O . LEU A 1 395 ? -12.447 7.532 15.371 1.00 87.94 395 LEU A O 1
ATOM 3235 N N . ASN A 1 396 ? -12.563 5.763 14.003 1.00 91.06 396 ASN A N 1
ATOM 3236 C CA . ASN A 1 396 ? -11.411 5.049 14.556 1.00 91.06 396 ASN A CA 1
ATOM 3237 C C . ASN A 1 396 ? -10.110 5.375 13.805 1.00 91.06 396 ASN A C 1
ATOM 3239 O O . ASN A 1 396 ? -10.162 5.908 12.698 1.00 91.06 396 ASN A O 1
ATOM 3243 N N . LEU A 1 397 ? -8.953 5.013 14.375 1.00 93.50 397 LEU A N 1
ATOM 3244 C CA . LEU A 1 397 ? -7.630 5.324 13.813 1.00 93.50 397 LEU A CA 1
ATOM 3245 C C . LEU A 1 397 ? -7.481 4.982 12.317 1.00 93.50 397 LEU A C 1
ATOM 3247 O O . LEU A 1 397 ? -7.017 5.819 11.549 1.00 93.50 397 LEU A O 1
ATOM 3251 N N . LEU A 1 398 ? -7.895 3.785 11.889 1.00 94.62 398 LEU A N 1
ATOM 3252 C CA . LEU A 1 398 ? -7.809 3.329 10.496 1.00 94.62 398 LEU A CA 1
ATOM 3253 C C . LEU A 1 398 ? -8.605 4.243 9.557 1.00 94.62 398 LEU A C 1
ATOM 3255 O O . LEU A 1 398 ? -8.099 4.675 8.523 1.00 94.62 398 LEU A O 1
ATOM 3259 N N . ASN A 1 399 ? -9.843 4.560 9.939 1.00 93.31 399 ASN A N 1
ATOM 3260 C CA . ASN A 1 399 ? -10.732 5.381 9.130 1.00 93.31 399 ASN A CA 1
ATOM 3261 C C . ASN A 1 399 ? -10.312 6.856 9.134 1.00 93.31 399 ASN A C 1
ATOM 3263 O O . ASN A 1 399 ? -10.327 7.500 8.089 1.00 93.31 399 ASN A O 1
ATOM 3267 N N . LEU A 1 400 ? -9.904 7.386 10.289 1.00 94.38 400 LEU A N 1
ATOM 3268 C C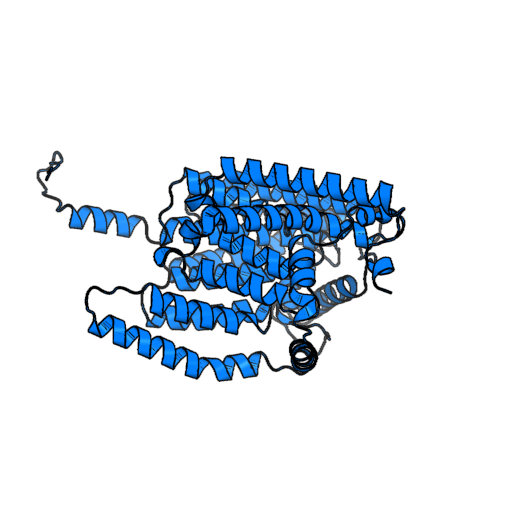A . LEU A 1 400 ? -9.373 8.744 10.410 1.00 94.38 400 LEU A CA 1
ATOM 3269 C C . LEU A 1 400 ? -8.114 8.917 9.566 1.00 94.38 400 LEU A C 1
ATOM 3271 O O . LEU A 1 400 ? -8.007 9.905 8.846 1.00 94.38 400 LEU A O 1
ATOM 3275 N N . MET A 1 401 ? -7.211 7.932 9.580 1.00 94.75 401 MET A N 1
ATOM 3276 C CA . MET A 1 401 ? -6.037 7.956 8.716 1.00 94.75 401 MET A CA 1
ATOM 3277 C C . MET A 1 401 ? -6.434 7.978 7.238 1.00 94.75 401 MET A C 1
ATOM 3279 O O . MET A 1 401 ? -5.921 8.793 6.477 1.00 94.75 401 MET A O 1
ATOM 3283 N N . GLY A 1 402 ? -7.389 7.135 6.833 1.00 93.50 402 GLY A N 1
ATOM 3284 C CA . GLY A 1 402 ? -7.895 7.131 5.461 1.00 93.50 402 GLY A CA 1
ATOM 3285 C C . GLY A 1 402 ? -8.489 8.480 5.031 1.00 93.50 402 GLY A C 1
ATOM 3286 O O . GLY A 1 402 ? -8.169 8.985 3.957 1.00 93.50 402 GLY A O 1
ATOM 3287 N N . LEU A 1 403 ? -9.291 9.109 5.896 1.00 92.00 403 LEU A N 1
ATOM 3288 C CA . LEU A 1 403 ? -9.852 10.444 5.656 1.00 92.00 403 LEU A CA 1
ATOM 3289 C C . LEU A 1 403 ? -8.768 11.523 5.569 1.00 92.00 403 LEU A C 1
ATOM 3291 O O . LEU A 1 403 ? -8.822 12.366 4.677 1.00 92.00 403 LEU A O 1
ATOM 3295 N N . PHE A 1 404 ? -7.777 11.499 6.460 1.00 91.69 404 PHE A N 1
ATOM 3296 C CA . PHE A 1 404 ? -6.689 12.475 6.458 1.00 91.69 404 PHE A CA 1
ATOM 3297 C C . PHE A 1 404 ? -5.771 12.346 5.250 1.00 91.69 404 PHE A C 1
ATOM 3299 O O . PHE A 1 404 ? -5.323 13.370 4.744 1.00 91.69 404 PHE A O 1
ATOM 3306 N N . LEU A 1 405 ? -5.553 11.137 4.730 1.00 90.69 405 LEU A N 1
ATOM 3307 C CA . LEU A 1 405 ? -4.840 10.945 3.465 1.00 90.69 405 LEU A CA 1
ATOM 3308 C C . LEU A 1 405 ? -5.619 11.503 2.273 1.00 90.69 405 LEU A C 1
ATOM 3310 O O . LEU A 1 405 ? -5.030 12.192 1.447 1.00 90.69 405 LEU A O 1
ATOM 3314 N N . ILE A 1 406 ? -6.939 11.277 2.211 1.00 88.88 406 ILE A N 1
ATOM 3315 C CA . ILE A 1 406 ? -7.786 11.878 1.167 1.00 88.88 406 ILE A CA 1
ATOM 3316 C C . ILE A 1 406 ? -7.709 13.402 1.237 1.00 88.88 406 ILE A C 1
ATOM 3318 O O . ILE A 1 406 ? -7.432 14.042 0.230 1.00 88.88 406 ILE A O 1
ATOM 3322 N N . ILE A 1 407 ? -7.902 13.982 2.424 1.00 86.00 407 ILE A N 1
ATOM 3323 C CA . ILE A 1 407 ? -7.818 15.431 2.633 1.00 86.00 407 ILE A CA 1
ATOM 3324 C C . ILE A 1 407 ? -6.429 15.928 2.210 1.00 86.00 407 ILE A C 1
ATOM 3326 O O . ILE A 1 407 ? -6.327 16.786 1.340 1.00 86.00 407 ILE A O 1
ATOM 3330 N N . SER A 1 408 ? -5.354 15.340 2.731 1.00 83.00 408 SER A N 1
ATOM 3331 C CA . SER A 1 408 ? -3.985 15.731 2.380 1.00 83.00 408 SER A CA 1
ATOM 3332 C C . SER A 1 408 ? -3.714 15.655 0.872 1.00 83.00 408 SER A C 1
ATOM 3334 O O . SER A 1 408 ? -3.098 16.567 0.327 1.00 83.00 408 SER A O 1
ATOM 3336 N N . GLY A 1 409 ? -4.216 14.627 0.181 1.00 79.12 409 GLY A N 1
ATOM 3337 C CA . GLY A 1 409 ? -4.093 14.493 -1.271 1.00 79.12 409 GLY A CA 1
ATOM 3338 C C . GLY A 1 409 ? -4.843 15.571 -2.057 1.00 79.12 409 GLY A C 1
ATOM 3339 O O . GLY A 1 409 ? -4.309 16.090 -3.035 1.00 79.12 409 GLY A O 1
ATOM 3340 N N . LEU A 1 410 ? -6.049 15.945 -1.615 1.00 78.50 410 LEU A N 1
ATOM 3341 C CA . LEU A 1 410 ? -6.886 16.957 -2.274 1.00 78.50 410 LEU A CA 1
ATOM 3342 C C . LEU A 1 410 ? -6.390 18.395 -2.058 1.00 78.50 410 LEU A C 1
ATOM 3344 O O . LEU A 1 410 ? -6.593 19.246 -2.923 1.00 78.50 410 LEU A O 1
ATOM 3348 N N . PHE A 1 411 ? -5.754 18.673 -0.917 1.00 73.50 411 PHE A N 1
ATOM 3349 C CA . PHE A 1 411 ? -5.253 20.008 -0.567 1.00 73.50 411 PHE A CA 1
ATOM 3350 C C . PHE A 1 411 ? -3.800 20.264 -1.001 1.00 73.50 411 PHE A C 1
ATOM 3352 O O . PHE A 1 411 ? -3.318 21.386 -0.865 1.00 73.50 411 PHE A O 1
ATOM 3359 N N . ASN A 1 412 ? -3.101 19.266 -1.550 1.00 68.25 412 ASN A N 1
ATOM 3360 C CA . ASN A 1 412 ? -1.738 19.446 -2.048 1.00 68.25 412 ASN A CA 1
ATOM 3361 C C . ASN A 1 412 ? -1.710 20.254 -3.367 1.00 68.25 412 ASN A C 1
ATOM 3363 O O . ASN A 1 412 ? -2.615 20.152 -4.202 1.00 68.25 412 ASN A O 1
ATOM 3367 N N . SER A 1 413 ? -0.653 21.043 -3.580 1.00 57.88 413 SER A N 1
ATOM 3368 C CA . SER A 1 413 ? -0.455 21.885 -4.767 1.00 57.88 413 SER A CA 1
ATOM 3369 C C . SER A 1 413 ? -0.439 21.075 -6.069 1.00 57.88 413 SER A C 1
ATOM 3371 O O . SER A 1 413 ? -1.033 21.519 -7.052 1.00 57.88 413 SER A O 1
ATOM 3373 N N . PHE A 1 414 ? 0.135 19.868 -6.039 1.00 56.34 414 PHE A N 1
ATOM 3374 C CA . PHE A 1 414 ? 0.345 18.994 -7.202 1.00 56.34 414 PHE A CA 1
ATOM 3375 C C . PHE A 1 414 ? -0.726 17.911 -7.438 1.00 56.34 414 PHE A C 1
ATOM 3377 O O . PHE A 1 414 ? -0.503 17.033 -8.259 1.00 56.34 414 PHE A O 1
ATOM 3384 N N . MET A 1 415 ? -1.886 17.953 -6.761 1.00 58.16 415 MET A N 1
ATOM 3385 C CA . MET A 1 415 ? -3.008 16.998 -6.941 1.00 58.16 415 MET A CA 1
ATOM 3386 C C . MET A 1 415 ? -2.572 15.553 -7.261 1.00 58.16 415 MET A C 1
ATOM 3388 O O . MET A 1 415 ? -2.779 15.034 -8.356 1.00 58.16 415 MET A O 1
ATOM 3392 N N . HIS A 1 416 ? -1.975 14.879 -6.281 1.00 64.81 416 HIS A N 1
ATOM 3393 C CA . HIS A 1 416 ? -1.522 13.500 -6.451 1.00 64.81 416 HIS A CA 1
ATOM 3394 C C . HIS A 1 416 ? -2.658 12.516 -6.152 1.00 64.81 416 HIS A C 1
ATOM 3396 O O . HIS A 1 416 ? -2.912 12.159 -4.997 1.00 64.81 416 HIS A O 1
ATOM 3402 N N . MET A 1 417 ? -3.319 12.040 -7.211 1.00 72.38 417 MET A N 1
ATOM 3403 C CA . MET A 1 417 ? -4.346 10.994 -7.149 1.00 72.38 417 MET A CA 1
ATOM 3404 C C . MET A 1 417 ? -3.940 9.754 -6.326 1.00 72.38 417 MET A C 1
ATOM 3406 O O . MET A 1 417 ? -4.798 9.244 -5.594 1.00 72.38 417 MET A O 1
ATOM 3410 N N . PRO A 1 418 ? -2.670 9.290 -6.343 1.00 76.31 418 PRO A N 1
ATOM 3411 C CA . PRO A 1 418 ? -2.253 8.178 -5.494 1.00 76.31 418 PRO A CA 1
ATOM 3412 C C . PRO A 1 418 ? -2.530 8.413 -3.998 1.00 76.31 418 PRO A C 1
ATOM 3414 O O . PRO A 1 418 ? -3.040 7.522 -3.326 1.00 76.31 418 PRO A O 1
ATOM 3417 N N . TYR A 1 419 ? -2.335 9.627 -3.470 1.00 75.38 419 TYR A N 1
ATOM 3418 C CA . TYR A 1 419 ? -2.583 9.915 -2.045 1.00 75.38 419 TYR A CA 1
ATOM 3419 C C . TYR A 1 419 ? -4.064 9.787 -1.675 1.00 75.38 419 TYR A C 1
ATOM 3421 O O . TYR A 1 419 ? -4.416 9.230 -0.631 1.00 75.38 419 TYR A O 1
ATOM 3429 N N . VAL A 1 420 ? -4.938 10.251 -2.570 1.00 84.12 420 VAL A N 1
ATOM 3430 C CA . VAL A 1 420 ? -6.391 10.103 -2.439 1.00 84.12 420 VAL A CA 1
ATOM 3431 C C . VAL A 1 420 ? -6.776 8.620 -2.478 1.00 84.12 420 VAL A C 1
ATOM 3433 O O . VAL A 1 420 ? -7.547 8.150 -1.637 1.00 84.12 420 VAL A O 1
ATOM 3436 N N . ALA A 1 421 ? -6.183 7.857 -3.398 1.00 86.44 421 ALA A N 1
ATOM 3437 C CA . ALA A 1 421 ? -6.408 6.423 -3.542 1.00 86.44 421 ALA A CA 1
ATOM 3438 C C . ALA A 1 421 ? -6.033 5.631 -2.279 1.00 86.44 421 ALA A C 1
ATOM 3440 O O . ALA A 1 421 ? -6.793 4.764 -1.837 1.00 86.44 421 ALA A O 1
ATOM 3441 N N . PHE A 1 422 ? -4.892 5.946 -1.660 1.00 87.50 422 PHE A N 1
ATOM 3442 C CA . PHE A 1 422 ? -4.416 5.251 -0.460 1.00 87.50 422 PHE A CA 1
ATOM 3443 C C . PHE A 1 422 ? -5.349 5.476 0.729 1.00 87.50 422 PHE A C 1
ATOM 3445 O O . PHE A 1 422 ? -5.627 4.548 1.492 1.00 87.50 422 PHE A O 1
ATOM 3452 N N . GLY A 1 423 ? -5.912 6.680 0.852 1.00 90.94 423 GLY A N 1
ATOM 3453 C CA . GLY A 1 423 ? -6.911 6.953 1.876 1.00 90.94 423 GLY A CA 1
ATOM 3454 C C . GLY A 1 423 ? -8.182 6.111 1.710 1.00 90.94 423 GLY A C 1
ATOM 3455 O O . GLY A 1 423 ? -8.677 5.531 2.681 1.00 90.94 423 GLY A O 1
ATOM 3456 N N . PHE A 1 424 ? -8.664 5.936 0.474 1.00 92.19 424 PHE A N 1
ATOM 3457 C CA . PHE A 1 424 ? -9.795 5.046 0.190 1.00 92.19 424 PHE A CA 1
ATOM 3458 C C . PHE A 1 424 ? -9.489 3.570 0.470 1.00 92.19 424 PHE A C 1
ATOM 3460 O O . PHE A 1 424 ? -10.378 2.828 0.901 1.00 92.19 424 PHE A O 1
ATOM 3467 N N . MET A 1 425 ? -8.238 3.137 0.295 1.00 93.25 425 MET A N 1
ATOM 3468 C CA . MET A 1 425 ? -7.823 1.776 0.632 1.00 93.25 425 MET A CA 1
ATOM 3469 C C . MET A 1 425 ? -8.045 1.483 2.122 1.00 93.25 425 MET A C 1
ATOM 3471 O O . MET A 1 425 ? -8.706 0.497 2.458 1.00 93.25 425 MET A O 1
ATOM 3475 N N . PHE A 1 426 ? -7.606 2.374 3.018 1.00 93.94 426 PHE A N 1
ATOM 3476 C CA . PHE A 1 426 ? -7.821 2.216 4.463 1.00 93.94 426 PHE A CA 1
ATOM 3477 C C . PHE A 1 426 ? -9.290 2.350 4.887 1.00 93.94 426 PHE A C 1
ATOM 3479 O O . PHE A 1 426 ? -9.692 1.738 5.874 1.00 93.94 426 PHE A O 1
ATOM 3486 N N . LEU A 1 427 ? -10.116 3.067 4.119 1.00 92.56 427 LEU A N 1
ATOM 3487 C CA . LEU A 1 427 ? -11.562 3.171 4.355 1.00 92.56 427 LEU A CA 1
ATOM 3488 C C . LEU A 1 427 ? -12.382 1.983 3.825 1.00 92.56 427 LEU A C 1
ATOM 3490 O O . LEU A 1 427 ? -13.587 1.895 4.084 1.00 92.56 427 LEU A O 1
ATOM 3494 N N . THR A 1 428 ? -11.761 1.044 3.108 1.00 91.25 428 THR A N 1
ATOM 3495 C CA . THR A 1 428 ? -12.452 -0.120 2.526 1.00 91.25 428 THR A CA 1
ATOM 3496 C C . THR A 1 428 ? -13.244 -0.942 3.556 1.00 91.25 428 THR A C 1
ATOM 3498 O O . THR A 1 428 ? -14.395 -1.290 3.266 1.00 91.25 428 THR A O 1
ATOM 3501 N N . PRO A 1 429 ? -12.724 -1.240 4.768 1.00 91.44 429 PRO A N 1
ATOM 3502 C CA . PRO A 1 429 ? -13.494 -1.970 5.773 1.00 91.44 429 PRO A CA 1
ATOM 3503 C C . PRO A 1 429 ? -14.798 -1.263 6.156 1.00 91.44 429 PRO A C 1
ATOM 3505 O O . PRO A 1 429 ? -15.836 -1.918 6.223 1.00 91.44 429 PRO A O 1
ATOM 3508 N N . LEU A 1 430 ? -14.764 0.064 6.327 1.00 89.44 430 LEU A N 1
ATOM 3509 C CA . LEU A 1 430 ? -15.926 0.880 6.688 1.00 89.44 430 LEU A CA 1
ATOM 3510 C C . LEU A 1 430 ? -16.998 0.887 5.590 1.00 89.44 430 LEU A C 1
ATOM 3512 O O . LEU A 1 430 ? -18.191 0.742 5.865 1.00 89.44 430 LEU A O 1
ATOM 3516 N N . LEU A 1 431 ? -16.576 1.015 4.331 1.00 87.06 431 LEU A N 1
ATOM 3517 C CA . LEU A 1 431 ? -17.473 0.952 3.177 1.00 87.06 431 LEU A CA 1
ATOM 3518 C C . LEU A 1 431 ? -18.234 -0.384 3.139 1.00 87.06 431 LEU A C 1
ATOM 3520 O O . LEU A 1 431 ? -19.458 -0.421 2.972 1.00 87.06 431 LEU A O 1
ATOM 3524 N N . LEU A 1 432 ? -17.515 -1.494 3.310 1.00 84.75 432 LEU A N 1
ATOM 3525 C CA . LEU A 1 432 ? -18.085 -2.833 3.180 1.00 84.75 432 LEU A CA 1
ATOM 3526 C C . LEU A 1 432 ? -18.993 -3.221 4.351 1.00 84.75 432 LEU A C 1
ATOM 3528 O O . LEU A 1 432 ? -19.923 -4.007 4.149 1.00 84.75 432 LEU A O 1
ATOM 3532 N N . THR A 1 433 ? -18.774 -2.661 5.542 1.00 82.62 433 THR A N 1
ATOM 3533 C CA . THR A 1 433 ? -19.634 -2.897 6.709 1.00 82.62 433 THR A CA 1
ATOM 3534 C C . THR A 1 433 ? -20.929 -2.093 6.652 1.00 82.62 433 THR A C 1
ATOM 3536 O O . THR A 1 433 ? -21.980 -2.621 7.008 1.00 82.62 433 THR A O 1
ATOM 3539 N N . GLU A 1 434 ? -20.896 -0.849 6.166 1.00 82.19 434 GLU A N 1
ATOM 3540 C CA . GLU A 1 434 ? -22.056 0.054 6.239 1.00 82.19 434 GLU A CA 1
ATOM 3541 C C . GLU A 1 434 ? -22.975 0.013 5.002 1.00 82.19 434 GLU A C 1
ATOM 3543 O O . GLU A 1 434 ? -24.191 0.242 5.117 1.00 82.19 434 GLU A O 1
ATOM 3548 N N . ILE A 1 435 ? -22.431 -0.282 3.813 1.00 71.75 435 ILE A N 1
ATOM 3549 C CA . ILE A 1 435 ? -23.152 -0.134 2.532 1.00 71.75 435 ILE A CA 1
ATOM 3550 C C . ILE A 1 435 ? -23.506 -1.464 1.862 1.00 71.75 435 ILE A C 1
ATOM 3552 O O . ILE A 1 435 ? -24.465 -1.495 1.092 1.00 71.75 435 ILE A O 1
ATOM 3556 N N . ASN A 1 436 ? -22.851 -2.573 2.228 1.00 74.75 436 ASN A N 1
ATOM 3557 C CA . ASN A 1 436 ? -22.931 -3.875 1.546 1.00 74.75 436 ASN A CA 1
ATOM 3558 C C . ASN A 1 436 ? -22.350 -3.827 0.113 1.00 74.75 436 ASN A C 1
ATOM 3560 O O . ASN A 1 436 ? -22.681 -2.967 -0.706 1.00 74.75 436 ASN A O 1
ATOM 3564 N N . LEU A 1 437 ? -21.503 -4.810 -0.212 1.00 81.31 437 LEU A N 1
ATOM 3565 C CA . LEU A 1 437 ? -20.783 -4.919 -1.485 1.00 81.31 437 LEU A CA 1
ATOM 3566 C C . LEU A 1 437 ? -21.694 -4.852 -2.720 1.00 81.31 437 LEU A C 1
ATOM 3568 O O . LEU A 1 437 ? -21.315 -4.261 -3.725 1.00 81.31 437 LEU A O 1
ATOM 3572 N N . SER A 1 438 ? -22.897 -5.434 -2.666 1.00 85.00 438 SER A N 1
ATOM 3573 C CA . SER A 1 438 ? -23.806 -5.433 -3.823 1.00 85.00 438 SER A CA 1
ATOM 3574 C C . SER A 1 438 ? -24.230 -4.016 -4.221 1.00 85.00 438 SER A C 1
ATOM 3576 O O . SER A 1 438 ? -24.289 -3.703 -5.411 1.00 85.00 438 SER A O 1
ATOM 3578 N N . LYS A 1 439 ? -24.475 -3.138 -3.239 1.00 86.19 439 LYS A N 1
ATOM 3579 C CA . LYS A 1 439 ? -24.823 -1.737 -3.506 1.00 86.19 439 LYS A CA 1
ATOM 3580 C C . LYS A 1 439 ? -23.618 -0.968 -4.030 1.00 86.19 439 LYS A C 1
ATOM 3582 O O . LYS A 1 439 ? -23.759 -0.261 -5.022 1.00 86.19 439 LYS A O 1
ATOM 3587 N N . PHE A 1 440 ? -22.446 -1.168 -3.423 1.00 87.88 440 PHE A N 1
ATOM 3588 C CA . PHE A 1 440 ? -21.213 -0.550 -3.906 1.00 87.88 440 PHE A CA 1
ATOM 3589 C C . PHE A 1 440 ? -20.909 -0.947 -5.355 1.00 87.88 440 PHE A C 1
ATOM 3591 O O . PHE A 1 440 ? -20.651 -0.077 -6.174 1.00 87.88 440 PHE A O 1
ATOM 3598 N N . LYS A 1 441 ? -21.047 -2.233 -5.710 1.00 89.44 441 LYS A N 1
ATOM 3599 C CA . LYS A 1 441 ? -20.865 -2.720 -7.086 1.00 89.44 441 LYS A CA 1
ATOM 3600 C C . LYS A 1 441 ? -21.786 -2.006 -8.078 1.00 89.44 441 LYS A C 1
ATOM 3602 O O . LYS A 1 441 ? -21.331 -1.617 -9.146 1.00 89.44 441 LYS A O 1
ATOM 3607 N N . LYS A 1 442 ? -23.070 -1.834 -7.741 1.00 91.00 442 LYS A N 1
ATOM 3608 C CA . LYS A 1 442 ? -24.019 -1.109 -8.606 1.00 91.00 442 LYS A CA 1
ATOM 3609 C C . LYS A 1 442 ? -23.584 0.341 -8.812 1.00 91.00 442 LYS A C 1
ATOM 3611 O O . LYS A 1 442 ? -23.538 0.797 -9.945 1.00 91.00 442 LYS A O 1
ATOM 3616 N N . ILE A 1 443 ? -23.222 1.028 -7.728 1.00 91.31 443 ILE A N 1
ATOM 3617 C CA . ILE A 1 443 ? -22.759 2.419 -7.786 1.00 91.31 443 ILE A CA 1
ATOM 3618 C C . ILE A 1 443 ? -21.463 2.522 -8.596 1.00 91.31 443 ILE A C 1
ATOM 3620 O O . ILE A 1 443 ? -21.363 3.401 -9.437 1.00 91.31 443 ILE A O 1
ATOM 3624 N N . TYR A 1 444 ? -20.520 1.594 -8.423 1.00 91.56 444 TYR A N 1
ATOM 3625 C CA . TYR A 1 444 ? -19.288 1.538 -9.212 1.00 91.56 444 TYR A CA 1
ATOM 3626 C C . TYR A 1 444 ? -19.560 1.396 -10.713 1.00 91.56 444 TYR A C 1
ATOM 3628 O O . TYR A 1 444 ? -18.993 2.141 -11.504 1.00 91.56 444 TYR A O 1
ATOM 3636 N N . ILE A 1 445 ? -20.467 0.494 -11.107 1.00 92.62 445 ILE A N 1
ATOM 3637 C CA . ILE A 1 445 ? -20.865 0.327 -12.514 1.00 92.62 445 ILE A CA 1
ATOM 3638 C C . ILE A 1 445 ? -21.499 1.614 -13.057 1.00 92.62 445 ILE A C 1
ATOM 3640 O O . ILE A 1 445 ? -21.171 2.030 -14.163 1.00 92.62 445 ILE A O 1
ATOM 3644 N N . TYR A 1 446 ? -22.370 2.271 -12.286 1.00 92.75 446 TYR A N 1
ATOM 3645 C CA . TYR A 1 446 ? -22.961 3.544 -12.704 1.00 92.75 446 TYR A CA 1
ATOM 3646 C C . TYR A 1 446 ? -21.920 4.656 -12.840 1.00 92.75 446 TYR A C 1
ATOM 3648 O O . TYR A 1 446 ? -21.951 5.373 -13.835 1.00 92.75 446 TYR A O 1
ATOM 3656 N N . SER A 1 447 ? -20.973 4.765 -11.904 1.00 91.31 447 SER A N 1
ATOM 3657 C CA . SER A 1 447 ? -19.852 5.705 -12.007 1.00 91.31 447 SER A CA 1
ATOM 3658 C C . SER A 1 447 ? -19.015 5.440 -13.257 1.00 91.31 447 SER A C 1
ATOM 3660 O O . SER A 1 447 ? -18.663 6.379 -13.961 1.00 91.31 447 SER A O 1
ATOM 3662 N N . PHE A 1 448 ? -18.737 4.168 -13.563 1.00 90.50 448 PHE A N 1
ATOM 3663 C CA . PHE A 1 448 ? -17.973 3.780 -14.748 1.00 90.50 448 PHE A CA 1
ATOM 3664 C C . PHE A 1 448 ? -18.687 4.196 -16.036 1.00 90.50 448 PHE A C 1
ATOM 3666 O O . PHE A 1 448 ? -18.111 4.887 -16.869 1.00 90.50 448 PHE A O 1
ATOM 3673 N N . ILE A 1 449 ? -19.967 3.835 -16.173 1.00 90.00 449 ILE A N 1
ATOM 3674 C CA . ILE A 1 449 ? -20.776 4.186 -17.347 1.00 90.00 449 ILE A CA 1
ATOM 3675 C C . ILE A 1 449 ? -20.881 5.708 -17.492 1.00 90.00 449 ILE A C 1
ATOM 3677 O O . ILE A 1 449 ? -20.732 6.225 -18.595 1.00 90.00 449 ILE A O 1
ATOM 3681 N N . ALA A 1 450 ? -21.092 6.436 -16.392 1.00 88.75 450 ALA A N 1
ATOM 3682 C CA . ALA A 1 450 ? -21.175 7.893 -16.412 1.00 88.75 450 ALA A CA 1
ATOM 3683 C C . ALA A 1 450 ? -19.874 8.545 -16.909 1.00 88.75 450 ALA A C 1
ATOM 3685 O O . ALA A 1 450 ? -19.935 9.458 -17.728 1.00 88.75 450 ALA A O 1
ATOM 3686 N N . LEU A 1 451 ? -18.707 8.061 -16.467 1.00 86.62 451 LEU A N 1
ATOM 3687 C CA . LEU A 1 451 ? -17.409 8.563 -16.934 1.00 86.62 451 LEU A CA 1
ATOM 3688 C C . LEU A 1 451 ? -17.157 8.241 -18.407 1.00 86.62 451 LEU A C 1
ATOM 3690 O O . LEU A 1 451 ? -16.680 9.104 -19.140 1.00 86.62 451 LEU A O 1
ATOM 3694 N N . VAL A 1 452 ? -17.525 7.039 -18.861 1.00 84.56 452 VAL A N 1
ATOM 3695 C CA . VAL A 1 452 ? -17.434 6.661 -20.279 1.00 84.56 452 VAL A CA 1
ATOM 3696 C C . VAL A 1 452 ? -18.312 7.572 -21.140 1.00 84.56 452 VAL A C 1
ATOM 3698 O O . VAL A 1 452 ? -17.840 8.103 -22.142 1.00 84.56 452 VAL A O 1
ATOM 3701 N N . LEU A 1 453 ? -19.564 7.810 -20.735 1.00 85.62 453 LEU A N 1
ATOM 3702 C CA . LEU A 1 453 ? -20.471 8.713 -21.449 1.00 85.62 453 LEU A CA 1
ATOM 3703 C C . LEU A 1 453 ? -19.952 10.154 -21.461 1.00 85.62 453 LEU A C 1
ATOM 3705 O O . LEU A 1 453 ? -19.980 10.796 -22.506 1.00 85.62 453 LEU A O 1
ATOM 3709 N N . LEU A 1 454 ? -19.435 10.654 -20.334 1.00 84.06 454 LEU A N 1
ATOM 3710 C CA . LEU A 1 454 ? -18.843 11.990 -20.261 1.00 84.06 454 LEU A CA 1
ATOM 3711 C C . LEU A 1 454 ? -17.633 12.118 -21.197 1.00 84.06 454 LEU A C 1
ATOM 3713 O O . LEU A 1 454 ? -17.485 13.133 -21.873 1.00 84.06 454 LEU A O 1
ATOM 3717 N N . ASN A 1 455 ? -16.800 11.077 -21.277 1.00 80.06 455 ASN A N 1
ATOM 3718 C CA . ASN A 1 455 ? -15.665 11.035 -22.193 1.00 80.06 455 ASN A CA 1
ATOM 3719 C C . ASN A 1 455 ? -16.127 11.078 -23.663 1.00 80.06 455 ASN A C 1
ATOM 3721 O O . ASN A 1 455 ? -15.589 11.854 -24.446 1.00 80.06 455 ASN A O 1
ATOM 3725 N N . LEU A 1 456 ? -17.169 10.317 -24.027 1.00 79.81 456 LEU A N 1
ATOM 3726 C CA . LEU A 1 456 ? -17.762 10.357 -25.371 1.00 79.81 456 LEU A CA 1
ATOM 3727 C C . LEU A 1 456 ? -18.341 11.735 -25.712 1.00 79.81 456 LEU A C 1
ATOM 3729 O O . LEU A 1 456 ? -18.119 12.230 -26.813 1.00 79.81 456 LEU A O 1
ATOM 3733 N N . ILE A 1 457 ? -19.037 12.379 -24.770 1.00 80.94 457 ILE A N 1
ATOM 3734 C CA . ILE A 1 457 ? -19.570 13.736 -24.961 1.00 80.94 457 ILE A CA 1
ATOM 3735 C C . ILE A 1 457 ? -18.434 14.719 -25.240 1.00 80.94 457 ILE A C 1
ATOM 3737 O O . ILE A 1 457 ? -18.546 15.521 -26.157 1.00 80.94 457 ILE A O 1
ATOM 3741 N N . ILE A 1 458 ? -17.328 14.647 -24.499 1.00 76.00 458 ILE A N 1
ATOM 3742 C CA . ILE A 1 458 ? -16.180 15.539 -24.714 1.00 76.00 458 ILE A CA 1
ATOM 3743 C C . ILE A 1 458 ? -15.558 15.320 -26.089 1.00 76.00 458 ILE A C 1
ATOM 3745 O O . ILE A 1 458 ? -15.288 16.291 -26.789 1.00 76.00 458 ILE A O 1
ATOM 3749 N N . ILE A 1 459 ? -15.390 14.066 -26.505 1.00 72.31 459 ILE A N 1
ATOM 3750 C CA . ILE A 1 459 ? -14.874 13.741 -27.839 1.00 72.31 459 ILE A CA 1
ATOM 3751 C C . ILE A 1 459 ? -15.772 14.352 -28.926 1.00 72.31 459 ILE A C 1
ATOM 3753 O O . ILE A 1 459 ? -15.267 14.983 -29.851 1.00 72.31 459 ILE A O 1
ATOM 3757 N N . VAL A 1 460 ? -17.095 14.207 -28.792 1.00 72.06 460 VAL A N 1
ATOM 3758 C CA . VAL A 1 460 ? -18.078 14.657 -29.792 1.00 72.06 460 VAL A CA 1
ATOM 3759 C C . VAL A 1 460 ? -18.272 16.179 -29.797 1.00 72.06 460 VAL A C 1
ATOM 3761 O O . VAL A 1 460 ? -18.427 16.764 -30.863 1.00 72.06 460 VAL A O 1
ATOM 3764 N N . VAL A 1 461 ? -18.284 16.825 -28.628 1.00 68.94 461 VAL A N 1
ATOM 3765 C CA . VAL A 1 461 ? -18.633 18.251 -28.480 1.00 68.94 461 VAL A CA 1
ATOM 3766 C C . VAL A 1 461 ? -17.413 19.163 -28.581 1.00 68.94 461 VAL A C 1
ATOM 3768 O O . VAL A 1 461 ? -17.523 20.270 -29.098 1.00 68.94 461 VAL A O 1
ATOM 3771 N N . ILE A 1 462 ? -16.260 18.728 -28.068 1.00 62.97 462 ILE A N 1
ATOM 3772 C CA . ILE A 1 462 ? -15.084 19.588 -27.876 1.00 62.97 462 ILE A CA 1
ATOM 3773 C C . ILE A 1 462 ? -13.980 19.277 -28.905 1.00 62.97 462 ILE A C 1
ATOM 3775 O O . ILE A 1 462 ? -13.078 20.087 -29.091 1.00 62.97 462 ILE A O 1
ATOM 3779 N N . GLY A 1 463 ? -14.064 18.153 -29.631 1.00 54.84 463 GLY A N 1
ATOM 3780 C CA . GLY A 1 463 ? -13.162 17.834 -30.742 1.00 54.84 463 GLY A CA 1
ATOM 3781 C C . GLY A 1 463 ? -11.693 17.787 -30.319 1.00 54.84 463 GLY A C 1
ATOM 3782 O O . GLY A 1 463 ? -10.924 18.668 -30.677 1.00 54.84 463 GLY A O 1
ATOM 3783 N N . ASN A 1 464 ? -11.301 16.779 -29.530 1.00 55.09 464 ASN A N 1
ATOM 3784 C CA . ASN A 1 464 ? -9.929 16.543 -29.035 1.00 55.09 464 ASN A CA 1
ATOM 3785 C C . ASN A 1 464 ? -9.208 17.727 -28.350 1.00 55.09 464 ASN A C 1
ATOM 3787 O O . ASN A 1 464 ? -8.056 17.575 -27.941 1.00 55.09 464 ASN A O 1
ATOM 3791 N N . LEU A 1 465 ? -9.854 18.878 -28.156 1.00 50.19 465 LEU A N 1
ATOM 3792 C CA . LEU A 1 465 ? -9.333 19.958 -27.333 1.00 50.19 465 LEU A CA 1
ATOM 3793 C C . LEU A 1 465 ? -9.385 19.486 -25.876 1.00 50.19 465 LEU A C 1
ATOM 3795 O O . LEU A 1 465 ? -10.448 19.357 -25.266 1.00 50.19 465 LEU A O 1
ATOM 3799 N N . GLY A 1 466 ? -8.220 19.120 -25.337 1.00 48.31 466 GLY A N 1
ATOM 3800 C CA . GLY A 1 466 ? -8.092 18.718 -23.940 1.00 48.31 466 GLY A CA 1
ATOM 3801 C C . GLY A 1 466 ? -8.663 19.805 -23.035 1.00 48.31 466 GLY A C 1
ATOM 3802 O O . GLY A 1 466 ? -8.535 20.984 -23.334 1.00 48.31 466 GLY A O 1
ATOM 3803 N N . ILE A 1 467 ? -9.277 19.435 -21.908 1.00 44.34 467 ILE A N 1
ATOM 3804 C CA . ILE A 1 467 ? -9.889 20.413 -20.993 1.00 44.34 467 ILE A CA 1
ATOM 3805 C C . ILE A 1 467 ? -8.910 21.550 -20.662 1.00 44.34 467 ILE A C 1
ATOM 3807 O O . ILE A 1 467 ? -9.342 22.688 -20.584 1.00 44.34 467 ILE A O 1
ATOM 3811 N N . SER A 1 468 ? -7.600 21.285 -20.580 1.00 39.69 468 SER A N 1
ATOM 3812 C CA . SER A 1 468 ? -6.547 22.293 -20.387 1.00 39.69 468 SER A CA 1
ATOM 3813 C C . SER A 1 468 ? -6.507 23.422 -21.431 1.00 39.69 468 SER A C 1
ATOM 3815 O O . SER A 1 468 ? -6.064 24.515 -21.091 1.00 39.69 468 SER A O 1
ATOM 3817 N N . SER A 1 469 ? -6.980 23.219 -22.665 1.00 41.16 469 SER A N 1
ATOM 3818 C CA . SER A 1 469 ? -7.070 24.274 -23.685 1.00 41.16 469 SER A CA 1
ATOM 3819 C C . SER A 1 469 ? -8.271 25.202 -23.502 1.00 41.16 469 SER A C 1
ATOM 3821 O O . SER A 1 469 ? -8.320 26.235 -24.154 1.00 41.16 469 SER A O 1
ATOM 3823 N N . LEU A 1 470 ? -9.226 24.860 -22.628 1.00 36.69 470 LEU A N 1
ATOM 3824 C CA . LEU A 1 470 ? -10.291 25.774 -22.190 1.00 36.69 470 LEU A CA 1
ATOM 3825 C C . LEU A 1 470 ? -9.831 26.708 -21.054 1.00 36.69 470 LEU A C 1
ATOM 3827 O O . LEU A 1 470 ? -10.596 27.578 -20.648 1.00 36.69 470 LEU A O 1
ATOM 3831 N N . TRP A 1 471 ? -8.618 26.505 -20.519 1.00 42.47 471 TRP A N 1
ATOM 3832 C CA . TRP A 1 471 ? -8.077 27.246 -19.367 1.00 42.47 471 TRP A CA 1
ATOM 3833 C C . TRP A 1 471 ? -6.757 27.981 -19.649 1.00 42.47 471 TRP A C 1
ATOM 3835 O O . TRP A 1 471 ? -6.202 28.577 -18.725 1.00 42.47 471 TRP A O 1
ATOM 3845 N N . LYS A 1 472 ? -6.243 27.928 -20.883 1.00 31.30 472 LYS A N 1
ATOM 3846 C CA . LYS A 1 472 ? -5.323 28.958 -21.388 1.00 31.30 472 LYS A CA 1
ATOM 3847 C C . LYS A 1 472 ? -6.161 30.117 -21.896 1.00 31.30 472 LYS A C 1
ATOM 3849 O O . LYS A 1 472 ? -5.740 31.265 -21.650 1.00 31.30 472 LYS A O 1
#

Organism: NCBI:txid2541733